Protein AF-A0A5B7HHM3-F1 (afdb_monomer_lite)

Foldseek 3Di:
DDKWKKFAQQDDPVLVVVLVVLLVVQVQDFPDWDDDRGTIITDGPDLVSVLSCLQPVSQVSCVVSRIHIDDDPQSQLLQKKKFAPADVVLVVDDFVLQQVQQCVQPVVLPSGWDTWDDDPPHNIIMTGGSDSVVLVCCLVQNTDGPNDGRGNVRMDRGDDDDWAAQQQQRDIPPDHVVPDPDDPLFHADQQCRDRPDYVVPDPDPHGDHPQPPDPPGPVVVVVVVVVVVVVVVVPQDPVSVVVVVPPDPDPDDDPDPDDPVRLVLLLVLLVVLLVVCVVPPQSSQVSSQVSCVVVVHDRDDDDGRPPSVVVNVVVVVPPPPDPDDDDDDDDDDDDDDDDDDDDDDDDDDDDDDDDDDDDDDDDDDDDDDDDDDCVVVPDDDDDPPPDD

Radius of gyration: 33.51 Å; chains: 1; bounding box: 85×98×90 Å

pLDDT: mean 82.65, std 21.35, range [34.31, 98.62]

Organism: Portunus trituberculatus (NCBI:txid210409)

Secondary structure (DSSP, 8-state):
-EEEEEE-SS--HHHHHHHHHHHHHTT--EEEEEEETTEEEEEESSHHHHHHHTSHHHHHHHHHTT-EEE--HHHHHHTEEEE-S--HHHHTS-HHHHHHHHHHH-TT-TT-EEEEEEETTTTEEEEEES-HHHHHHHHHH-EEETTEEE-GGGEEEPPP----B-TTT--BSS--GGG--S-TT----TTT--SSS-GGG---SS---TT--STT-HHHHHHHHHHHHHHHHHS--HHHHHHTTTT------------HHHHHHHHHHHHHHHHHHHHSTT-HHHHHHHHHHHTTPPP--PPSS--HHHHHHHHHH------PPPPPPP------------------------------PPPPPPPPPP---GGGS------S----

Structure (mmCIF, N/CA/C/O backbone):
data_AF-A0A5B7HHM3-F1
#
_entry.id   AF-A0A5B7HHM3-F1
#
loop_
_atom_site.group_PDB
_atom_site.id
_atom_site.type_symbol
_atom_site.label_atom_id
_atom_site.label_alt_id
_atom_site.label_comp_id
_atom_site.label_asym_id
_atom_site.label_entity_id
_atom_site.label_seq_id
_atom_site.pdbx_PDB_ins_code
_atom_site.Cartn_x
_atom_site.Cartn_y
_atom_site.Cartn_z
_atom_site.occupancy
_atom_site.B_iso_or_equiv
_atom_site.auth_seq_id
_atom_site.auth_comp_id
_atom_site.auth_asym_id
_atom_site.auth_atom_id
_atom_site.pdbx_PDB_model_num
ATOM 1 N N . MET A 1 1 ? -3.430 -9.654 -6.008 1.00 83.81 1 MET A N 1
ATOM 2 C CA . MET A 1 1 ? -2.276 -10.179 -5.250 1.00 83.81 1 MET A CA 1
ATOM 3 C C . MET A 1 1 ? -1.368 -9.027 -4.910 1.00 83.81 1 MET A C 1
ATOM 5 O O . MET A 1 1 ? -1.134 -8.182 -5.773 1.00 83.81 1 MET A O 1
ATOM 9 N N . ALA A 1 2 ? -0.924 -8.980 -3.664 1.00 91.81 2 ALA A N 1
ATOM 10 C CA . ALA A 1 2 ? 0.015 -7.978 -3.209 1.00 91.81 2 ALA A CA 1
ATOM 11 C C . ALA A 1 2 ? 1.412 -8.331 -3.761 1.00 91.81 2 ALA A C 1
ATOM 13 O O . ALA A 1 2 ? 1.741 -9.506 -3.955 1.00 91.81 2 ALA A O 1
ATOM 14 N N . ARG A 1 3 ? 2.195 -7.317 -4.140 1.00 96.25 3 ARG A N 1
ATOM 15 C CA . ARG A 1 3 ? 3.521 -7.506 -4.741 1.00 96.25 3 ARG A CA 1
ATOM 16 C C . ARG A 1 3 ? 4.505 -6.489 -4.202 1.00 96.25 3 ARG A C 1
ATOM 18 O O . ARG A 1 3 ? 4.136 -5.328 -4.065 1.00 96.25 3 ARG A O 1
ATOM 25 N N . VAL A 1 4 ? 5.750 -6.895 -4.001 1.00 97.69 4 VAL A N 1
ATOM 26 C CA . VAL A 1 4 ? 6.852 -6.022 -3.589 1.00 97.69 4 VAL A CA 1
ATOM 27 C C . VAL A 1 4 ? 8.067 -6.261 -4.479 1.00 97.69 4 VAL A C 1
ATOM 29 O O . VAL A 1 4 ? 8.312 -7.379 -4.935 1.00 97.69 4 VAL A O 1
ATOM 32 N N . ARG A 1 5 ? 8.802 -5.189 -4.781 1.00 98.19 5 ARG A N 1
ATOM 33 C CA . ARG A 1 5 ? 10.079 -5.267 -5.494 1.00 98.19 5 ARG A CA 1
ATOM 34 C C . ARG A 1 5 ? 11.199 -5.188 -4.467 1.00 98.19 5 ARG A C 1
ATOM 36 O O . ARG A 1 5 ? 11.207 -4.260 -3.669 1.00 98.19 5 ARG A O 1
ATOM 43 N N . ILE A 1 6 ? 12.136 -6.123 -4.517 1.00 98.50 6 ILE A N 1
ATOM 44 C CA . ILE A 1 6 ? 13.299 -6.177 -3.630 1.00 98.50 6 ILE A CA 1
ATOM 45 C C . ILE A 1 6 ? 14.543 -6.120 -4.501 1.00 98.50 6 ILE A C 1
ATOM 47 O O . ILE A 1 6 ? 14.811 -7.050 -5.261 1.00 98.50 6 ILE A O 1
ATOM 51 N N . LYS A 1 7 ? 15.263 -5.002 -4.461 1.00 98.50 7 LYS A N 1
ATOM 52 C CA . LYS A 1 7 ? 16.500 -4.829 -5.225 1.00 98.50 7 LYS A CA 1
ATOM 53 C C . LYS A 1 7 ? 17.598 -5.721 -4.670 1.00 98.50 7 LYS A C 1
ATOM 55 O O . LYS A 1 7 ? 17.684 -5.928 -3.463 1.00 98.50 7 LYS A O 1
ATOM 60 N N . HIS A 1 8 ? 18.427 -6.222 -5.574 1.00 98.31 8 HIS A N 1
ATOM 61 C CA . HIS A 1 8 ? 19.627 -6.975 -5.247 1.00 98.31 8 HIS A CA 1
ATOM 62 C C . HIS A 1 8 ? 20.598 -6.852 -6.434 1.00 98.31 8 HIS A C 1
ATOM 64 O O . HIS A 1 8 ? 20.148 -6.982 -7.573 1.00 98.31 8 HIS A O 1
ATOM 70 N N . PRO A 1 9 ? 21.904 -6.611 -6.220 1.00 97.44 9 PRO A N 1
ATOM 71 C CA . PRO A 1 9 ? 22.850 -6.334 -7.308 1.00 97.44 9 PRO A CA 1
ATOM 72 C C . PRO A 1 9 ? 23.024 -7.513 -8.277 1.00 97.44 9 PRO A C 1
ATOM 74 O O . PRO A 1 9 ? 23.174 -7.313 -9.480 1.00 97.44 9 PRO A O 1
ATOM 77 N N . HIS A 1 10 ? 22.966 -8.744 -7.762 1.00 97.50 10 HIS A N 1
ATOM 78 C CA . HIS A 1 10 ? 23.152 -9.972 -8.544 1.00 97.50 10 HIS A CA 1
ATOM 79 C C . HIS A 1 10 ? 22.049 -10.995 -8.233 1.00 97.50 10 HIS A C 1
ATOM 81 O O . HIS A 1 10 ? 22.254 -11.923 -7.443 1.00 97.50 10 HIS A O 1
ATOM 87 N N . PRO A 1 11 ? 20.829 -10.797 -8.755 1.00 97.31 11 PRO A N 1
ATOM 88 C CA . PRO A 1 11 ? 19.714 -11.698 -8.496 1.00 97.31 11 PRO A CA 1
ATOM 89 C C . PRO A 1 11 ? 19.942 -13.030 -9.223 1.00 97.31 11 PRO A C 1
ATOM 91 O O . PRO A 1 11 ? 20.006 -13.092 -10.448 1.00 97.31 11 PRO A O 1
ATOM 94 N N . ASN A 1 12 ? 20.078 -14.113 -8.462 1.00 97.62 12 ASN A N 1
ATOM 95 C CA . ASN A 1 12 ? 20.289 -15.468 -8.963 1.00 97.62 12 ASN A CA 1
ATOM 96 C C . ASN A 1 12 ? 19.547 -16.484 -8.069 1.00 97.62 12 ASN A C 1
ATOM 98 O O . ASN A 1 12 ? 18.845 -16.111 -7.127 1.00 97.62 12 ASN A O 1
ATOM 102 N N . ASN A 1 13 ? 19.662 -17.780 -8.369 1.00 97.88 13 ASN A N 1
ATOM 103 C CA . ASN A 1 13 ? 18.978 -18.815 -7.583 1.00 97.88 13 ASN A CA 1
ATOM 104 C C . ASN A 1 13 ? 19.509 -18.928 -6.145 1.00 97.88 13 ASN A C 1
ATOM 106 O O . ASN A 1 13 ? 18.737 -19.245 -5.245 1.00 97.88 13 ASN A O 1
ATOM 110 N N . HIS A 1 14 ? 20.790 -18.633 -5.914 1.00 98.00 14 HIS A N 1
ATOM 111 C CA . HIS A 1 14 ? 21.379 -18.654 -4.577 1.00 98.00 14 HIS A CA 1
ATOM 112 C C . HIS A 1 14 ? 20.847 -17.504 -3.710 1.00 98.00 14 HIS A C 1
ATOM 114 O O . HIS A 1 14 ? 20.338 -17.747 -2.618 1.00 98.00 14 HIS A O 1
ATOM 120 N N . SER A 1 15 ? 20.859 -16.265 -4.214 1.00 98.19 15 SER A N 1
ATOM 121 C CA . SER A 1 15 ? 20.278 -15.117 -3.506 1.00 98.19 15 SER A CA 1
ATOM 122 C C . SER A 1 15 ? 18.762 -15.250 -3.346 1.00 98.19 15 SER A C 1
ATOM 124 O O . SER A 1 15 ? 18.217 -14.866 -2.317 1.00 98.19 15 SER A O 1
ATOM 126 N N . LYS A 1 16 ? 18.060 -15.907 -4.278 1.00 98.38 16 LYS A N 1
ATOM 127 C CA . LYS A 1 16 ? 16.652 -16.281 -4.073 1.00 98.38 16 LYS A CA 1
ATOM 128 C C . LYS A 1 16 ? 16.457 -17.210 -2.866 1.00 98.38 16 LYS A C 1
ATOM 130 O O . LYS A 1 16 ? 15.491 -17.030 -2.131 1.00 98.38 16 LYS A O 1
ATOM 135 N N . LEU A 1 17 ? 17.328 -18.204 -2.668 1.00 98.31 17 LEU A N 1
ATOM 136 C CA . LEU A 1 17 ? 17.257 -19.092 -1.500 1.00 98.31 17 LEU A CA 1
ATOM 137 C C . LEU A 1 17 ? 17.562 -18.338 -0.203 1.00 98.31 17 LEU A C 1
ATOM 139 O O . LEU A 1 17 ? 16.869 -18.552 0.785 1.00 98.31 17 LEU A O 1
ATOM 143 N N . GLN A 1 18 ? 18.537 -17.425 -0.213 1.00 98.38 18 GLN A N 1
ATOM 144 C CA . GLN A 1 18 ? 18.815 -16.548 0.932 1.00 98.38 18 GLN A CA 1
ATOM 145 C C . GLN A 1 18 ? 17.607 -15.668 1.277 1.00 98.38 18 GLN A C 1
ATOM 147 O O . GLN A 1 18 ? 17.221 -15.599 2.439 1.00 98.38 18 GLN A O 1
ATOM 152 N N . LEU A 1 19 ? 16.955 -15.080 0.270 1.00 98.56 19 LEU A N 1
ATOM 153 C CA . LEU A 1 19 ? 15.734 -14.296 0.457 1.00 98.56 19 LEU A CA 1
ATOM 154 C C . LEU A 1 19 ? 14.602 -15.133 1.071 1.00 98.56 19 LEU A C 1
ATOM 156 O O . LEU A 1 19 ? 13.901 -14.667 1.962 1.00 98.56 19 LEU A O 1
ATOM 160 N N . LEU A 1 20 ? 14.425 -16.376 0.611 1.00 98.44 20 LEU A N 1
ATOM 161 C CA . LEU A 1 20 ? 13.424 -17.292 1.166 1.00 98.44 20 LEU A CA 1
ATOM 162 C C . LEU A 1 20 ? 13.731 -17.695 2.612 1.00 98.44 20 LEU A C 1
ATOM 164 O O . LEU A 1 20 ? 12.796 -17.817 3.397 1.00 98.44 20 LEU A O 1
ATOM 168 N N . ARG A 1 21 ? 15.009 -17.873 2.970 1.00 98.25 21 ARG A N 1
ATOM 169 C CA . ARG A 1 21 ? 15.422 -18.129 4.360 1.00 98.25 21 ARG A CA 1
ATOM 170 C C . ARG A 1 21 ? 15.081 -16.942 5.256 1.00 98.25 21 ARG A C 1
ATOM 172 O O . ARG A 1 21 ? 14.374 -17.132 6.238 1.00 98.25 21 ARG A O 1
ATOM 179 N N . ALA A 1 22 ? 15.453 -15.729 4.842 1.00 98.19 22 ALA A N 1
ATOM 180 C CA . ALA A 1 22 ? 15.081 -14.513 5.561 1.00 98.19 22 ALA A CA 1
ATOM 181 C C . ALA A 1 22 ? 13.555 -14.411 5.726 1.00 98.19 22 ALA A C 1
ATOM 183 O O . ALA A 1 22 ? 13.062 -14.166 6.814 1.00 98.19 22 ALA A O 1
ATOM 184 N N . PHE A 1 23 ? 12.770 -14.685 4.681 1.00 98.25 23 PHE A N 1
ATOM 185 C CA . PHE A 1 23 ? 11.309 -14.697 4.804 1.00 98.25 23 PHE A CA 1
ATOM 186 C C . PHE A 1 23 ? 10.771 -15.764 5.759 1.00 98.25 23 PHE A C 1
ATOM 188 O O . PHE A 1 23 ? 9.800 -15.493 6.461 1.00 98.25 23 PHE A O 1
ATOM 195 N N . SER A 1 24 ? 11.377 -16.952 5.807 1.00 98.00 24 SER A N 1
ATOM 196 C CA . SER A 1 24 ? 10.928 -18.013 6.711 1.00 98.00 24 SER A CA 1
ATOM 197 C C . SER A 1 24 ? 11.113 -17.660 8.188 1.00 98.00 24 SER A C 1
ATOM 199 O O . SER A 1 24 ? 10.241 -17.995 8.984 1.00 98.00 24 SER A O 1
ATOM 201 N N . GLU A 1 25 ? 12.170 -16.918 8.535 1.00 97.94 25 GLU A N 1
ATOM 202 C CA . GLU A 1 25 ? 12.429 -16.450 9.908 1.00 97.94 25 GLU A CA 1
ATOM 203 C C . GLU A 1 25 ? 11.310 -15.536 10.429 1.00 97.94 25 GLU A C 1
ATOM 205 O O . GLU A 1 25 ? 10.953 -15.598 11.602 1.00 97.94 25 GLU A O 1
ATOM 210 N N . TYR A 1 26 ? 10.699 -14.747 9.541 1.00 97.75 26 TYR A N 1
ATOM 211 C CA . TYR A 1 26 ? 9.606 -13.822 9.868 1.00 97.75 26 TYR A CA 1
ATOM 212 C C . TYR A 1 26 ? 8.224 -14.337 9.435 1.00 97.75 26 TYR A C 1
ATOM 214 O O . TYR A 1 26 ? 7.268 -13.565 9.384 1.00 97.75 26 TYR A O 1
ATOM 222 N N . LEU A 1 27 ? 8.101 -15.630 9.103 1.00 97.38 27 LEU A N 1
ATOM 223 C CA . LEU A 1 27 ? 6.847 -16.267 8.668 1.00 97.38 27 LEU A CA 1
ATOM 224 C C . LEU A 1 27 ? 6.177 -15.572 7.463 1.00 97.38 27 LEU A C 1
ATOM 226 O O . LEU A 1 27 ? 4.952 -15.535 7.350 1.00 97.38 27 LEU A O 1
ATOM 230 N N . ILE A 1 28 ? 6.975 -15.032 6.540 1.00 97.81 28 ILE A N 1
ATOM 231 C CA . ILE A 1 28 ? 6.496 -14.348 5.334 1.00 97.81 28 ILE A CA 1
ATOM 232 C C . ILE A 1 28 ? 6.333 -15.368 4.204 1.00 97.81 28 ILE A C 1
ATOM 234 O O . ILE A 1 28 ? 7.296 -15.963 3.714 1.00 97.81 28 ILE A O 1
ATOM 238 N N . TYR A 1 29 ? 5.104 -15.539 3.717 1.00 96.88 29 TYR A N 1
ATOM 239 C CA . TYR A 1 29 ? 4.798 -16.552 2.704 1.00 96.88 29 TYR A CA 1
ATOM 240 C C . TYR A 1 29 ? 4.752 -15.967 1.286 1.00 96.88 29 TYR A C 1
ATOM 242 O O . TYR A 1 29 ? 3.730 -15.469 0.800 1.00 96.88 29 TYR A O 1
ATOM 250 N N . ALA A 1 30 ? 5.865 -16.095 0.561 1.00 97.81 30 ALA A N 1
ATOM 251 C CA . ALA A 1 30 ? 5.917 -15.770 -0.861 1.00 97.81 30 ALA A CA 1
ATOM 252 C C . ALA A 1 30 ? 5.155 -16.819 -1.696 1.00 97.81 30 ALA A C 1
ATOM 254 O O . ALA A 1 30 ? 5.523 -17.987 -1.755 1.00 97.81 30 ALA A O 1
ATOM 255 N N . THR A 1 31 ? 4.119 -16.389 -2.418 1.00 97.62 31 THR A N 1
ATOM 256 C CA . THR A 1 31 ? 3.401 -17.233 -3.390 1.00 97.62 31 THR A CA 1
ATOM 257 C C . THR A 1 31 ? 4.240 -17.468 -4.645 1.00 97.62 31 THR A C 1
ATOM 259 O O . THR A 1 31 ? 4.210 -18.543 -5.239 1.00 97.62 31 THR A O 1
ATOM 262 N N . ARG A 1 32 ? 4.982 -16.446 -5.089 1.00 98.06 32 ARG A N 1
ATOM 263 C CA . ARG A 1 32 ? 5.862 -16.535 -6.260 1.00 98.06 32 ARG A CA 1
ATOM 264 C C . ARG A 1 32 ? 6.969 -15.496 -6.172 1.00 98.06 32 ARG A C 1
ATOM 266 O O . ARG A 1 32 ? 6.711 -14.354 -5.811 1.00 98.06 32 ARG A O 1
ATOM 273 N N . ILE A 1 33 ? 8.174 -15.872 -6.592 1.00 98.38 33 ILE A N 1
ATOM 274 C CA . ILE A 1 33 ? 9.305 -14.952 -6.753 1.00 98.38 33 ILE A CA 1
ATOM 275 C C . ILE A 1 33 ? 9.724 -14.957 -8.220 1.00 98.38 33 ILE A C 1
ATOM 277 O O . ILE A 1 33 ? 10.088 -16.004 -8.762 1.00 98.38 33 ILE A O 1
ATOM 281 N N . ILE A 1 34 ? 9.646 -13.792 -8.859 1.00 98.25 34 ILE A N 1
ATOM 282 C CA . ILE A 1 34 ? 10.034 -13.574 -10.255 1.00 98.25 34 ILE A CA 1
ATOM 283 C C . ILE A 1 34 ? 11.387 -12.863 -10.262 1.00 98.25 34 ILE A C 1
ATOM 285 O O . ILE A 1 34 ? 11.530 -11.797 -9.663 1.00 98.25 34 ILE A O 1
ATOM 289 N N . LEU A 1 35 ? 12.372 -13.456 -10.935 1.00 98.25 35 LEU A N 1
ATOM 290 C CA . LEU A 1 35 ? 13.692 -12.859 -11.102 1.00 98.25 35 LEU A CA 1
ATOM 291 C C . LEU A 1 35 ? 13.631 -11.773 -12.180 1.00 98.25 35 LEU A C 1
ATOM 293 O O . LEU A 1 35 ? 13.017 -11.953 -13.231 1.00 98.25 35 LEU A O 1
ATOM 297 N N . THR A 1 36 ? 14.291 -10.654 -11.916 1.00 97.56 36 THR A N 1
ATOM 298 C CA . THR A 1 36 ? 14.554 -9.584 -12.885 1.00 97.56 36 THR A CA 1
ATOM 299 C C . THR A 1 36 ? 16.047 -9.250 -12.840 1.00 97.56 36 THR A C 1
ATOM 301 O O . THR A 1 36 ? 16.692 -9.650 -11.877 1.00 97.56 36 THR A O 1
ATOM 304 N N . PRO A 1 37 ? 16.617 -8.536 -13.826 1.00 97.50 37 PRO A N 1
ATOM 305 C CA . PRO A 1 37 ? 18.065 -8.307 -13.887 1.00 97.50 37 PRO A CA 1
ATOM 306 C C . PRO A 1 37 ? 18.681 -7.638 -12.647 1.00 97.50 37 PRO A C 1
ATOM 308 O O . PRO A 1 37 ? 19.843 -7.880 -12.352 1.00 97.50 37 PRO A O 1
ATOM 311 N N . ASP A 1 38 ? 17.914 -6.820 -11.922 1.00 97.50 38 ASP A N 1
ATOM 312 C CA . ASP A 1 38 ? 18.381 -6.002 -10.791 1.00 97.50 38 ASP A CA 1
ATOM 313 C C . ASP A 1 38 ? 17.543 -6.182 -9.508 1.00 97.50 38 ASP A C 1
ATOM 315 O O . ASP A 1 38 ? 17.693 -5.435 -8.536 1.00 97.50 38 ASP A O 1
ATOM 319 N N . SER A 1 39 ? 16.582 -7.113 -9.506 1.00 98.31 39 SER A N 1
ATOM 320 C CA . SER A 1 39 ? 15.663 -7.281 -8.378 1.00 98.31 39 SER A CA 1
ATOM 321 C C . SER A 1 39 ? 14.889 -8.600 -8.391 1.00 98.31 39 SER A C 1
ATOM 323 O O . SER A 1 39 ? 14.846 -9.333 -9.382 1.00 98.31 39 SER A O 1
ATOM 325 N N . PHE A 1 40 ? 14.193 -8.858 -7.292 1.00 98.50 40 PHE A N 1
ATOM 326 C CA . PHE A 1 40 ? 13.155 -9.866 -7.164 1.00 98.50 40 PHE A CA 1
ATOM 327 C C . PHE A 1 40 ? 11.788 -9.185 -7.092 1.00 98.50 40 PHE A C 1
ATOM 329 O O . PHE A 1 40 ? 11.596 -8.232 -6.337 1.00 98.50 40 PHE A O 1
ATOM 336 N N . ILE A 1 41 ? 10.818 -9.680 -7.859 1.00 98.38 41 ILE A N 1
ATOM 337 C CA . ILE A 1 41 ? 9.408 -9.332 -7.668 1.00 98.38 41 ILE A CA 1
ATOM 338 C C . ILE A 1 41 ? 8.776 -10.461 -6.864 1.00 98.38 41 ILE A C 1
ATOM 340 O O . ILE A 1 41 ? 8.593 -11.571 -7.370 1.00 98.38 41 ILE A O 1
ATOM 344 N N . VAL A 1 42 ? 8.451 -10.169 -5.611 1.00 98.44 42 VAL A N 1
ATOM 345 C CA . VAL A 1 42 ? 7.834 -11.109 -4.678 1.00 98.44 42 VAL A CA 1
ATOM 346 C C . VAL A 1 42 ? 6.330 -10.875 -4.682 1.00 98.44 42 VAL A C 1
ATOM 348 O O . VAL A 1 42 ? 5.867 -9.756 -4.467 1.00 98.44 42 VAL A O 1
ATOM 351 N N . LEU A 1 43 ? 5.566 -11.929 -4.955 1.00 98.12 43 LEU A N 1
ATOM 352 C CA . LEU A 1 43 ? 4.114 -11.957 -4.813 1.00 98.12 43 LEU A CA 1
ATOM 353 C C . LEU A 1 43 ? 3.778 -12.640 -3.492 1.00 98.12 43 LEU A C 1
ATOM 355 O O . LEU A 1 43 ? 4.183 -13.785 -3.286 1.00 98.12 43 LEU A O 1
ATOM 359 N N . THR A 1 44 ? 3.032 -11.965 -2.628 1.00 97.50 44 THR A N 1
ATOM 360 C CA . THR A 1 44 ? 2.606 -12.489 -1.324 1.00 97.50 44 THR A CA 1
ATOM 361 C C . THR A 1 44 ? 1.117 -12.819 -1.335 1.00 97.50 44 THR A C 1
ATOM 363 O O . THR A 1 44 ? 0.379 -12.456 -2.266 1.00 97.50 44 THR A O 1
ATOM 366 N N . ARG A 1 45 ? 0.667 -13.544 -0.308 1.00 94.81 45 ARG A N 1
ATOM 367 C CA . ARG A 1 45 ? -0.741 -13.915 -0.175 1.00 94.81 45 ARG A CA 1
ATOM 368 C C . ARG A 1 45 ? -1.573 -12.721 0.277 1.00 94.81 45 ARG A C 1
ATOM 370 O O . ARG A 1 45 ? -2.684 -12.548 -0.232 1.00 94.81 45 ARG A O 1
ATOM 377 N N . SER A 1 46 ? -1.049 -11.918 1.197 1.00 95.56 46 SER A N 1
ATOM 378 C CA . SER A 1 46 ? -1.777 -10.793 1.775 1.00 95.56 46 SER A CA 1
ATOM 379 C C . SER A 1 46 ? -0.937 -9.516 1.883 1.00 95.56 46 SER A C 1
ATOM 381 O O . SER A 1 46 ? 0.253 -9.498 1.554 1.00 95.56 46 SER A O 1
ATOM 383 N N . ASP A 1 47 ? -1.598 -8.421 2.262 1.00 94.62 47 ASP A N 1
ATOM 384 C CA . ASP A 1 47 ? -0.944 -7.134 2.513 1.00 94.62 47 ASP A CA 1
ATOM 385 C C . ASP A 1 47 ? -0.160 -7.172 3.838 1.00 94.62 47 ASP A C 1
ATOM 387 O O . ASP A 1 47 ? 0.865 -6.507 3.949 1.00 94.62 47 ASP A O 1
ATOM 391 N N . GLU A 1 48 ? -0.596 -7.988 4.805 1.00 95.62 48 GLU A N 1
ATOM 392 C CA . GLU A 1 48 ? 0.096 -8.207 6.080 1.00 95.62 48 GLU A CA 1
ATOM 393 C C . GLU A 1 48 ? 1.484 -8.818 5.864 1.00 95.62 48 GLU A C 1
ATOM 395 O O . GLU A 1 48 ? 2.450 -8.302 6.412 1.00 95.62 48 GLU A O 1
ATOM 400 N N . ASP A 1 49 ? 1.606 -9.819 4.981 1.00 97.12 49 ASP A N 1
ATOM 401 C CA . ASP A 1 49 ? 2.909 -10.384 4.594 1.00 97.12 49 ASP A CA 1
ATOM 402 C C . ASP A 1 49 ? 3.853 -9.297 4.046 1.00 97.12 49 ASP A C 1
ATOM 404 O O . ASP A 1 49 ? 5.060 -9.334 4.271 1.00 97.12 49 ASP A O 1
ATOM 408 N N . ILE A 1 50 ? 3.316 -8.323 3.294 1.00 97.00 50 ILE A N 1
ATOM 409 C CA . ILE A 1 50 ? 4.119 -7.199 2.798 1.00 97.00 50 ILE A CA 1
ATOM 410 C C . ILE A 1 50 ? 4.479 -6.262 3.938 1.00 97.00 50 ILE A C 1
ATOM 412 O O . ILE A 1 50 ? 5.603 -5.776 3.973 1.00 97.00 50 ILE A O 1
ATOM 416 N N . ASP A 1 51 ? 3.551 -5.984 4.851 1.00 97.31 51 ASP A N 1
ATOM 417 C CA . ASP A 1 51 ? 3.838 -5.148 6.008 1.00 97.31 51 ASP A CA 1
ATOM 418 C C . ASP A 1 51 ? 4.981 -5.718 6.852 1.00 97.31 51 ASP A C 1
ATOM 420 O O . ASP A 1 51 ? 5.902 -4.959 7.151 1.00 97.31 51 ASP A O 1
ATOM 424 N N . SER A 1 52 ? 5.004 -7.033 7.082 1.00 97.50 52 SER A N 1
ATOM 425 C CA . SER A 1 52 ? 6.094 -7.734 7.771 1.00 97.50 52 SER A CA 1
ATOM 426 C C . SER A 1 52 ? 7.458 -7.572 7.092 1.00 97.50 52 SER A C 1
ATOM 428 O O . SER A 1 52 ? 8.457 -7.405 7.780 1.00 97.50 52 SER A O 1
ATOM 430 N N . ILE A 1 53 ? 7.529 -7.500 5.754 1.00 98.00 53 ILE A N 1
ATOM 431 C CA . ILE A 1 53 ? 8.795 -7.228 5.031 1.00 98.00 53 ILE A CA 1
ATOM 432 C C . ILE A 1 53 ? 9.383 -5.855 5.400 1.00 98.00 53 ILE A C 1
ATOM 434 O O . ILE A 1 53 ? 10.595 -5.659 5.350 1.00 98.00 53 ILE A O 1
ATOM 438 N N . PHE A 1 54 ? 8.529 -4.887 5.743 1.00 97.44 54 PHE A N 1
ATOM 439 C CA . PHE A 1 54 ? 8.940 -3.531 6.117 1.00 97.44 54 PHE A CA 1
ATOM 440 C C . PHE A 1 54 ? 8.965 -3.306 7.634 1.00 97.44 54 PHE A C 1
ATOM 442 O O . PHE A 1 54 ? 9.176 -2.170 8.065 1.00 97.44 54 PHE A O 1
ATOM 449 N N . GLU A 1 55 ? 8.748 -4.343 8.444 1.00 96.38 55 GLU A N 1
ATOM 450 C CA . GLU A 1 55 ? 9.012 -4.265 9.878 1.00 96.38 55 GLU A CA 1
ATOM 451 C C . GLU A 1 55 ? 10.513 -4.110 10.118 1.00 96.38 55 GLU A C 1
ATOM 453 O O . GLU A 1 55 ? 11.335 -4.590 9.338 1.00 96.38 55 GLU A O 1
ATOM 458 N N . LYS A 1 56 ? 10.871 -3.391 11.187 1.00 96.00 56 LYS A N 1
ATOM 459 C CA . LYS A 1 56 ? 12.251 -2.960 11.442 1.00 96.00 56 LYS A CA 1
ATOM 460 C C . LYS A 1 56 ? 13.234 -4.135 11.408 1.00 96.00 56 LYS A C 1
ATOM 462 O O . LYS A 1 56 ? 14.218 -4.066 10.683 1.00 96.00 56 LYS A O 1
ATOM 467 N N . GLU A 1 57 ? 12.922 -5.206 12.129 1.00 97.12 57 GLU A N 1
ATOM 468 C CA . GLU A 1 57 ? 13.783 -6.385 12.259 1.00 97.12 57 GLU A CA 1
ATOM 469 C C . GLU A 1 57 ? 13.967 -7.109 10.918 1.00 97.12 57 GLU A C 1
ATOM 471 O O . GLU A 1 57 ? 15.094 -7.341 10.492 1.00 97.12 57 GLU A O 1
ATOM 476 N N . CYS A 1 58 ? 12.872 -7.393 10.202 1.00 97.56 58 CYS A N 1
ATOM 477 C CA . CYS A 1 58 ? 12.943 -8.043 8.893 1.00 97.56 58 CYS A CA 1
ATOM 478 C C . CYS A 1 58 ? 13.705 -7.187 7.876 1.00 97.56 58 CYS A C 1
ATOM 480 O O . CYS A 1 58 ? 14.560 -7.688 7.146 1.00 97.56 58 CYS A O 1
ATOM 482 N N . ASN A 1 59 ? 13.436 -5.881 7.849 1.00 97.56 59 ASN A N 1
ATOM 483 C CA . ASN A 1 59 ? 14.086 -4.963 6.925 1.00 97.56 59 ASN A CA 1
ATOM 484 C C . ASN A 1 59 ? 15.596 -4.845 7.208 1.00 97.56 59 ASN A C 1
ATOM 486 O O . ASN A 1 59 ? 16.395 -4.848 6.275 1.00 97.56 59 ASN A O 1
ATOM 490 N N . GLU A 1 60 ? 16.004 -4.805 8.479 1.00 98.12 60 GLU A N 1
ATOM 491 C CA . GLU A 1 60 ? 17.416 -4.834 8.881 1.00 98.12 60 GLU A CA 1
ATOM 492 C C . GLU A 1 60 ? 18.102 -6.136 8.437 1.00 98.12 60 GLU A C 1
ATOM 494 O O . GLU A 1 60 ? 19.148 -6.077 7.787 1.00 98.12 60 GLU A O 1
ATOM 499 N N . THR A 1 61 ? 17.483 -7.296 8.677 1.00 98.25 61 THR A N 1
ATOM 500 C CA . THR A 1 61 ? 17.995 -8.605 8.229 1.00 98.25 61 THR A CA 1
ATOM 501 C C . THR A 1 61 ? 18.143 -8.674 6.707 1.00 98.25 61 THR A C 1
ATOM 503 O O . THR A 1 61 ? 19.167 -9.128 6.189 1.00 98.25 61 THR A O 1
ATOM 506 N N . LEU A 1 62 ? 17.160 -8.159 5.964 1.00 98.31 62 LEU A N 1
ATOM 507 C CA . LEU A 1 62 ? 17.221 -8.079 4.505 1.00 98.31 62 LEU A CA 1
ATOM 508 C C . LEU A 1 62 ? 18.360 -7.166 4.036 1.00 98.31 62 LEU A C 1
ATOM 510 O O . LEU A 1 62 ? 19.121 -7.556 3.148 1.00 98.31 62 LEU A O 1
ATOM 514 N N . HIS A 1 63 ? 18.528 -5.997 4.656 1.00 98.31 63 HIS A N 1
ATOM 515 C CA . HIS A 1 63 ? 19.606 -5.066 4.330 1.00 98.31 63 HIS A CA 1
ATOM 516 C C . HIS A 1 63 ? 20.996 -5.655 4.591 1.00 98.31 63 HIS A C 1
ATOM 518 O O . HIS A 1 63 ? 21.877 -5.508 3.741 1.00 98.31 63 HIS A O 1
ATOM 524 N N . VAL A 1 64 ? 21.191 -6.363 5.710 1.00 98.25 64 VAL A N 1
ATOM 525 C CA . VAL A 1 64 ? 22.448 -7.071 6.023 1.00 98.25 64 VAL A CA 1
ATOM 526 C C . VAL A 1 64 ? 22.768 -8.120 4.957 1.00 98.25 64 VAL A C 1
ATOM 528 O O . VAL A 1 64 ? 23.918 -8.257 4.544 1.00 98.25 64 VAL A O 1
ATOM 531 N N . ALA A 1 65 ? 21.748 -8.809 4.445 1.00 97.88 65 ALA A N 1
ATOM 532 C CA . ALA A 1 65 ? 21.888 -9.776 3.362 1.00 97.88 65 ALA A CA 1
ATOM 533 C C . ALA A 1 65 ? 21.964 -9.140 1.951 1.00 97.88 65 ALA A C 1
ATOM 535 O O . ALA A 1 65 ? 21.974 -9.861 0.953 1.00 97.88 65 ALA A O 1
ATOM 536 N N . GLY A 1 66 ? 22.039 -7.807 1.840 1.00 98.06 66 GLY A N 1
ATOM 537 C CA . GLY A 1 66 ? 22.190 -7.093 0.567 1.00 98.06 66 GLY A CA 1
ATOM 538 C C . GLY A 1 66 ? 20.895 -6.916 -0.233 1.00 98.06 66 GLY A C 1
ATOM 539 O O . GLY A 1 66 ? 20.941 -6.585 -1.422 1.00 98.06 66 GLY A O 1
ATOM 540 N N . PHE A 1 67 ? 19.738 -7.131 0.393 1.00 98.56 67 PHE A N 1
ATOM 541 C CA . PHE A 1 67 ? 18.423 -6.894 -0.194 1.00 98.56 67 PHE A CA 1
ATOM 542 C C . PHE A 1 67 ? 17.893 -5.512 0.201 1.00 98.56 67 PHE A C 1
ATOM 544 O O . PHE A 1 67 ? 17.957 -5.114 1.358 1.00 98.56 67 PHE A O 1
ATOM 551 N N . GLU A 1 68 ? 17.318 -4.782 -0.755 1.00 98.44 68 GLU A N 1
ATOM 552 C CA . GLU A 1 68 ? 16.695 -3.473 -0.510 1.00 98.44 68 GLU A CA 1
ATOM 553 C C . GLU A 1 68 ? 15.209 -3.521 -0.918 1.00 98.44 68 GLU A C 1
ATOM 555 O O . GLU A 1 68 ? 14.878 -3.413 -2.112 1.00 98.44 68 GLU A O 1
ATOM 560 N N . PRO A 1 69 ? 14.284 -3.716 0.042 1.00 98.31 69 PRO A N 1
ATOM 561 C CA . PRO A 1 69 ? 12.850 -3.700 -0.222 1.00 98.31 69 PRO A CA 1
ATOM 562 C C . PRO A 1 69 ? 12.352 -2.314 -0.653 1.00 98.31 69 PRO A C 1
ATOM 564 O O . PRO A 1 69 ? 12.623 -1.300 -0.015 1.00 98.31 69 PRO A O 1
ATOM 567 N N . ILE A 1 70 ? 11.552 -2.254 -1.720 1.00 97.94 70 ILE A N 1
ATOM 568 C CA . ILE A 1 70 ? 10.933 -1.016 -2.211 1.00 97.94 70 ILE A CA 1
ATOM 569 C C . ILE A 1 70 ? 9.442 -1.055 -1.933 1.00 97.94 70 ILE A C 1
ATOM 571 O O . ILE A 1 70 ? 8.716 -1.862 -2.519 1.00 97.94 70 ILE A O 1
ATOM 575 N N . LEU A 1 71 ? 8.968 -0.120 -1.109 1.00 97.00 71 LEU A N 1
ATOM 576 C CA . LEU A 1 71 ? 7.550 -0.016 -0.798 1.00 97.00 71 LEU A CA 1
ATOM 577 C C . LEU A 1 71 ? 6.722 0.332 -2.050 1.00 97.00 71 LEU A C 1
ATOM 579 O O . LEU A 1 71 ? 6.905 1.413 -2.626 1.00 97.00 71 LEU A O 1
ATOM 583 N N . PRO A 1 72 ? 5.773 -0.533 -2.453 1.00 96.50 72 PRO A N 1
ATOM 584 C CA . PRO A 1 72 ? 4.895 -0.262 -3.582 1.00 96.50 72 PRO A CA 1
ATOM 585 C C . PRO A 1 72 ? 4.032 0.986 -3.341 1.00 96.50 72 PRO A C 1
ATOM 587 O O . PRO A 1 72 ? 3.519 1.168 -2.232 1.00 96.50 72 PRO A O 1
ATOM 590 N N . PRO A 1 73 ? 3.794 1.828 -4.363 1.00 95.81 73 PRO A N 1
ATOM 591 C CA . PRO A 1 73 ? 2.892 2.975 -4.250 1.00 95.81 73 PRO A CA 1
ATOM 592 C C . PRO A 1 73 ? 1.481 2.604 -3.776 1.00 95.81 73 PRO A C 1
ATOM 594 O O . PRO A 1 73 ? 0.874 3.352 -3.012 1.00 95.81 73 PRO A O 1
ATOM 597 N N . GLU A 1 74 ? 0.979 1.442 -4.199 1.00 95.31 74 GLU A N 1
ATOM 598 C CA . GLU A 1 74 ? -0.302 0.877 -3.775 1.00 95.31 74 GLU A CA 1
ATOM 599 C C . GLU A 1 74 ? -0.343 0.679 -2.254 1.00 95.31 74 GLU A C 1
ATOM 601 O O . GLU A 1 74 ? -1.286 1.110 -1.594 1.00 95.31 74 GLU A O 1
ATOM 606 N N . MET A 1 75 ? 0.703 0.064 -1.695 1.00 96.12 75 MET A N 1
ATOM 607 C CA . MET A 1 75 ? 0.823 -0.194 -0.258 1.00 96.12 75 MET A CA 1
ATOM 608 C C . MET A 1 75 ? 1.020 1.095 0.529 1.00 96.12 75 MET A C 1
ATOM 610 O O . MET A 1 75 ? 0.387 1.288 1.562 1.00 96.12 75 MET A O 1
ATOM 614 N N . ARG A 1 76 ? 1.829 2.025 0.008 1.00 97.12 76 ARG A N 1
ATOM 615 C CA . ARG A 1 76 ? 1.993 3.348 0.619 1.00 97.12 76 ARG A CA 1
ATOM 616 C C . ARG A 1 76 ? 0.651 4.060 0.778 1.00 97.12 76 ARG A C 1
ATOM 618 O O . ARG A 1 76 ? 0.382 4.605 1.841 1.00 97.12 76 ARG A O 1
ATOM 625 N N . ALA A 1 77 ? -0.194 4.036 -0.251 1.00 97.44 77 ALA A N 1
ATOM 626 C CA . ALA A 1 77 ? -1.525 4.629 -0.179 1.00 97.44 77 ALA A CA 1
ATOM 627 C C . ALA A 1 77 ? -2.425 3.907 0.840 1.00 97.44 77 ALA A C 1
ATOM 629 O O . ALA A 1 77 ? -3.060 4.570 1.652 1.00 97.44 77 ALA A O 1
ATOM 630 N N . LYS A 1 78 ? -2.407 2.566 0.881 1.00 97.31 78 LYS A N 1
ATOM 631 C CA . LYS A 1 78 ? -3.162 1.775 1.874 1.00 97.31 78 LYS A CA 1
ATOM 632 C C . LYS A 1 78 ? -2.757 2.056 3.325 1.00 97.31 78 LYS A C 1
ATOM 634 O O . LYS A 1 78 ? -3.609 2.052 4.204 1.00 97.31 78 LYS A O 1
ATOM 639 N N . ARG A 1 79 ? -1.475 2.328 3.572 1.00 98.06 79 ARG A N 1
ATOM 640 C CA . ARG A 1 79 ? -0.935 2.749 4.876 1.00 98.06 79 ARG A CA 1
ATOM 641 C C . ARG A 1 79 ? -1.213 4.215 5.215 1.00 98.06 79 ARG A C 1
ATOM 643 O O . ARG A 1 79 ? -0.916 4.666 6.318 1.00 98.06 79 ARG A O 1
ATOM 650 N N . THR A 1 80 ? -1.732 4.985 4.268 1.00 98.56 80 THR A N 1
ATOM 651 C CA . THR A 1 80 ? -1.940 6.419 4.429 1.00 98.56 80 THR A CA 1
ATOM 652 C C . THR A 1 80 ? -3.405 6.727 4.678 1.00 98.56 80 THR A C 1
ATOM 654 O O . THR A 1 80 ? -4.274 6.277 3.935 1.00 98.56 80 THR A O 1
ATOM 657 N N . VAL A 1 81 ? -3.686 7.574 5.664 1.00 98.56 81 VAL A N 1
ATOM 658 C CA . VAL A 1 81 ? -5.021 8.137 5.878 1.00 98.56 81 VAL A CA 1
ATOM 659 C C . VAL A 1 81 ? -5.009 9.652 5.726 1.00 98.56 81 VAL A C 1
ATOM 661 O O . VAL A 1 81 ? -4.026 10.338 6.014 1.00 98.56 81 VAL A O 1
ATOM 664 N N . LEU A 1 82 ? -6.136 10.176 5.268 1.00 98.62 82 LEU A N 1
ATOM 665 C CA . LEU A 1 82 ? -6.470 11.588 5.246 1.00 98.62 82 LEU A CA 1
ATOM 666 C C . LEU A 1 82 ? -7.515 11.835 6.328 1.00 98.62 82 LEU A C 1
ATOM 668 O O . LEU A 1 82 ? -8.600 11.252 6.292 1.00 98.62 82 LEU A O 1
ATOM 672 N N . VAL A 1 83 ? -7.182 12.702 7.275 1.00 98.56 83 VAL A N 1
ATOM 673 C CA . VAL A 1 83 ? -8.091 13.178 8.312 1.00 98.56 83 VAL A CA 1
ATOM 674 C C . VAL A 1 83 ? -8.641 14.525 7.871 1.00 98.56 83 VAL A C 1
ATOM 676 O O . VAL A 1 83 ? -7.887 15.474 7.682 1.00 98.56 83 VAL A O 1
ATOM 679 N N . PHE A 1 84 ? -9.950 14.605 7.682 1.00 98.44 84 PHE A N 1
ATOM 680 C CA . PHE A 1 84 ? -10.667 15.808 7.280 1.00 98.44 84 PHE A CA 1
ATOM 681 C C . PHE A 1 84 ? -11.197 16.557 8.498 1.00 98.44 84 PHE A C 1
ATOM 683 O O . PHE A 1 84 ? -11.455 15.958 9.541 1.00 98.44 84 PHE A O 1
ATOM 690 N N . ASN A 1 85 ? -11.422 17.861 8.330 1.00 97.94 85 ASN A N 1
ATOM 691 C CA . ASN A 1 85 ? -11.986 18.733 9.360 1.00 97.94 85 ASN A CA 1
ATOM 692 C C . ASN A 1 85 ? -11.222 18.634 10.691 1.00 97.94 85 ASN A C 1
ATOM 694 O O . ASN A 1 85 ? -11.829 18.600 11.758 1.00 97.94 85 ASN A O 1
ATOM 698 N N . THR A 1 86 ? -9.893 18.537 10.621 1.00 98.25 86 THR A N 1
ATOM 699 C CA . THR A 1 86 ? -9.044 18.513 11.813 1.00 98.25 86 THR A CA 1
ATOM 700 C C . THR A 1 86 ? -9.169 19.841 12.557 1.00 98.25 86 THR A C 1
ATOM 702 O O . THR A 1 86 ? -9.152 20.902 11.931 1.00 98.25 86 THR A O 1
ATOM 705 N N . ASP A 1 87 ? -9.313 19.771 13.880 1.00 98.38 87 ASP A N 1
ATOM 706 C CA . ASP A 1 87 ? -9.433 20.951 14.732 1.00 98.38 87 ASP A CA 1
ATOM 707 C C . ASP A 1 87 ? -8.167 21.822 14.669 1.00 98.38 87 ASP A C 1
ATOM 709 O O . ASP A 1 87 ? -7.045 21.303 14.607 1.00 98.38 87 ASP A O 1
ATOM 713 N N . ASP A 1 88 ? -8.341 23.145 14.694 1.00 98.12 88 ASP A N 1
ATOM 714 C CA . ASP A 1 88 ? -7.233 24.101 14.598 1.00 98.12 88 ASP A CA 1
ATOM 715 C C . ASP A 1 88 ? -6.279 23.978 15.800 1.00 98.12 88 ASP A C 1
ATOM 717 O O . ASP A 1 88 ? -5.074 24.191 15.651 1.00 98.12 88 ASP A O 1
ATOM 721 N N . TYR A 1 89 ? -6.783 23.547 16.963 1.00 98.31 89 TYR A N 1
ATOM 722 C CA . TYR A 1 89 ? -5.967 23.232 18.132 1.00 98.31 89 TYR A CA 1
ATOM 723 C C . TYR A 1 89 ? -5.017 22.057 17.882 1.00 98.31 89 TYR A C 1
ATOM 725 O O . TYR A 1 89 ? -3.876 22.087 18.323 1.00 98.31 89 TYR A O 1
ATOM 733 N N . ILE A 1 90 ? -5.427 21.029 17.136 1.00 98.31 90 ILE A N 1
ATOM 734 C CA . ILE A 1 90 ? -4.519 19.928 16.774 1.00 98.31 90 ILE A CA 1
ATOM 735 C C . ILE A 1 90 ? -3.490 20.426 15.749 1.00 98.31 90 ILE A C 1
ATOM 737 O O . ILE A 1 90 ? -2.308 20.113 15.857 1.00 98.31 90 ILE A O 1
ATOM 741 N N . LEU A 1 91 ? -3.920 21.229 14.769 1.00 98.25 91 LEU A N 1
ATOM 742 C CA . LEU A 1 91 ? -3.062 21.726 13.683 1.00 98.25 91 LEU A CA 1
ATOM 743 C C . LEU A 1 91 ? -2.013 22.759 14.132 1.00 98.25 91 LEU A C 1
ATOM 745 O O . LEU A 1 91 ? -0.997 22.928 13.442 1.00 98.25 91 LEU A O 1
ATOM 749 N N . SER A 1 92 ? -2.241 23.432 15.264 1.00 98.00 92 SER A N 1
ATOM 750 C CA . SER A 1 92 ? -1.306 24.401 15.849 1.00 98.00 92 SER A CA 1
ATOM 751 C C . SER A 1 92 ? -0.032 23.754 16.407 1.00 98.00 92 SER A C 1
ATOM 753 O O . SER A 1 92 ? 0.993 24.427 16.497 1.00 98.00 92 SER A O 1
ATOM 755 N N . HIS A 1 93 ? -0.062 22.452 16.701 1.00 98.62 93 HIS A N 1
ATOM 756 C CA . HIS A 1 93 ? 1.082 21.692 17.205 1.00 98.62 93 HIS A CA 1
ATOM 757 C C . HIS A 1 93 ? 2.031 21.250 16.081 1.00 98.62 93 HIS A C 1
ATOM 759 O O . HIS A 1 93 ? 1.680 21.237 14.890 1.00 98.62 93 HIS A O 1
ATOM 765 N N . SER A 1 94 ? 3.264 20.890 16.441 1.00 98.38 94 SER A N 1
ATOM 766 C CA . SER A 1 94 ? 4.234 20.358 15.474 1.00 98.38 94 SER A CA 1
ATOM 767 C C . SER A 1 94 ? 3.842 18.955 14.989 1.00 98.38 94 SER A C 1
ATOM 769 O O . SER A 1 94 ? 3.115 18.225 15.661 1.00 98.38 94 SER A O 1
ATOM 771 N N . GLU A 1 95 ? 4.306 18.560 13.800 1.00 98.56 95 GLU A N 1
ATOM 772 C CA . GLU A 1 95 ? 3.998 17.234 13.235 1.00 98.56 95 GLU A CA 1
ATOM 773 C C . GLU A 1 95 ? 4.511 16.100 14.142 1.00 98.56 95 GLU A C 1
ATOM 775 O O . GLU A 1 95 ? 3.816 15.097 14.320 1.00 98.56 95 GLU A O 1
ATOM 780 N N . ASP A 1 96 ? 5.659 16.306 14.796 1.00 98.44 96 ASP A N 1
ATOM 781 C CA . ASP A 1 96 ? 6.233 15.374 15.768 1.00 98.44 96 ASP A CA 1
ATOM 782 C C . ASP A 1 96 ? 5.404 15.282 17.056 1.00 98.44 96 ASP A C 1
ATOM 784 O O . ASP A 1 96 ? 5.134 14.181 17.535 1.00 98.44 96 ASP A O 1
ATOM 788 N N . GLU A 1 97 ? 4.925 16.405 17.600 1.00 98.50 97 GLU A N 1
ATOM 789 C CA . GLU A 1 97 ? 4.034 16.400 18.770 1.00 98.50 97 GLU A CA 1
ATOM 790 C C . GLU A 1 97 ? 2.721 15.675 18.475 1.00 98.50 97 GLU A C 1
ATOM 792 O O . GLU A 1 97 ? 2.282 14.837 19.269 1.00 98.50 97 GLU A O 1
ATOM 797 N N . ILE A 1 98 ? 2.109 15.957 17.319 1.00 98.62 98 ILE A N 1
ATOM 798 C CA . ILE A 1 98 ? 0.888 15.277 16.873 1.00 98.62 98 ILE A CA 1
ATOM 799 C C . ILE A 1 98 ? 1.157 13.771 16.761 1.00 98.62 98 ILE A C 1
ATOM 801 O O . ILE A 1 98 ? 0.374 12.968 17.273 1.00 98.62 98 ILE A O 1
ATOM 805 N N . LYS A 1 99 ? 2.286 13.378 16.158 1.00 98.56 99 LYS A N 1
ATOM 806 C CA . LYS A 1 99 ? 2.703 11.977 16.012 1.00 98.56 99 LYS A CA 1
ATOM 807 C C . LYS A 1 99 ? 2.821 11.281 17.365 1.00 98.56 99 LYS A C 1
ATOM 809 O O . LYS A 1 99 ? 2.197 10.238 17.560 1.00 98.56 99 LYS A O 1
ATOM 814 N N . GLN A 1 100 ? 3.548 11.871 18.313 1.00 98.38 100 GLN A N 1
ATOM 815 C CA . GLN A 1 100 ? 3.731 11.297 19.649 1.00 98.38 100 GLN A CA 1
ATOM 816 C C . GLN A 1 100 ? 2.408 11.186 20.411 1.00 98.38 100 GLN A C 1
ATOM 818 O O . GLN A 1 100 ? 2.125 10.155 21.024 1.00 98.38 100 GLN A O 1
ATOM 823 N N . LYS A 1 101 ? 1.549 12.212 20.343 1.00 98.31 101 LYS A N 1
ATOM 824 C CA . LYS A 1 101 ? 0.241 12.181 21.012 1.00 98.31 101 LYS A CA 1
ATOM 825 C C . LYS A 1 101 ? -0.695 11.132 20.422 1.00 98.31 101 LYS A C 1
ATOM 827 O O . LYS A 1 101 ? -1.363 10.449 21.198 1.00 98.31 101 LYS A O 1
ATOM 832 N N . ILE A 1 102 ? -0.729 10.971 19.098 1.00 98.44 102 ILE A N 1
ATOM 833 C CA . ILE A 1 102 ? -1.533 9.927 18.452 1.00 98.44 102 ILE A CA 1
ATOM 834 C C . ILE A 1 102 ? -1.021 8.540 18.856 1.00 98.44 102 ILE A C 1
ATOM 836 O O . ILE A 1 102 ? -1.826 7.716 19.282 1.00 98.44 102 ILE A O 1
ATOM 840 N N . ILE A 1 103 ? 0.290 8.281 18.795 1.00 98.25 103 ILE A N 1
ATOM 841 C CA . ILE A 1 103 ? 0.859 6.981 19.194 1.00 98.25 103 ILE A CA 1
ATOM 842 C C . ILE A 1 103 ? 0.529 6.672 20.662 1.00 98.25 103 ILE A C 1
ATOM 844 O O . ILE A 1 103 ? 0.035 5.593 20.972 1.00 98.25 103 ILE A O 1
ATOM 848 N N . HIS A 1 104 ? 0.715 7.643 21.559 1.00 98.12 104 HIS A N 1
ATOM 849 C CA . HIS A 1 104 ? 0.469 7.464 22.989 1.00 98.12 104 HIS A CA 1
ATOM 850 C C . HIS A 1 104 ? -1.008 7.194 23.328 1.00 98.12 104 HIS A C 1
ATOM 852 O O . HIS A 1 104 ? -1.304 6.383 24.202 1.00 98.12 104 HIS A O 1
ATOM 858 N N . LYS A 1 105 ? -1.955 7.871 22.663 1.00 98.12 105 LYS A N 1
ATOM 859 C CA . LYS A 1 105 ? -3.394 7.736 22.962 1.00 98.12 105 LYS A CA 1
ATOM 860 C C . LYS A 1 105 ? -4.070 6.553 22.266 1.00 98.12 105 LYS A C 1
ATOM 862 O O . LYS A 1 105 ? -5.163 6.172 22.673 1.00 98.12 105 LYS A O 1
ATOM 867 N N . ASN A 1 106 ? -3.451 5.971 21.242 1.00 97.94 106 ASN A N 1
ATOM 868 C CA . ASN A 1 106 ? -4.036 4.899 20.440 1.00 97.94 106 ASN A CA 1
ATOM 869 C C . ASN A 1 106 ? -3.132 3.658 20.507 1.00 97.94 106 ASN A C 1
ATOM 871 O O . ASN A 1 106 ? -2.348 3.392 19.599 1.00 97.94 106 ASN A O 1
ATOM 875 N N . THR A 1 107 ? -3.271 2.870 21.579 1.00 97.56 107 THR A N 1
ATOM 876 C CA . THR A 1 107 ? -2.417 1.702 21.907 1.00 97.56 107 THR A CA 1
ATOM 877 C C . THR A 1 107 ? -2.361 0.613 20.829 1.00 97.56 107 THR A C 1
ATOM 879 O O . THR A 1 107 ? -1.471 -0.235 20.832 1.00 97.56 107 THR A O 1
ATOM 882 N N . TRP A 1 108 ? -3.299 0.624 19.883 1.00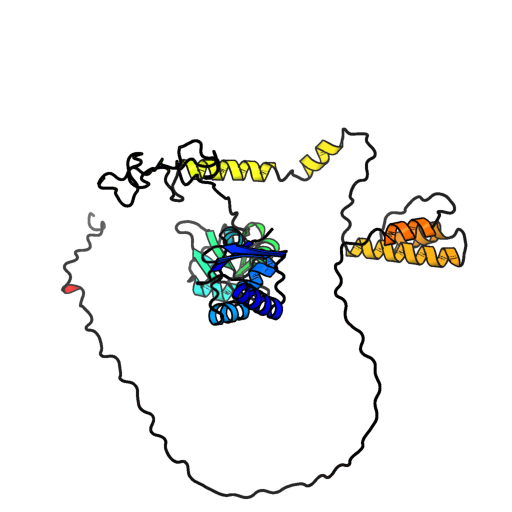 97.19 108 TRP A N 1
ATOM 883 C CA . TRP A 1 108 ? -3.337 -0.296 18.751 1.00 97.19 108 TRP A CA 1
ATOM 884 C C . TRP A 1 108 ? -2.375 0.089 17.608 1.00 97.19 108 TRP A C 1
ATOM 886 O O . TRP A 1 108 ? -2.145 -0.729 16.719 1.00 97.19 108 TRP A O 1
ATOM 896 N N . ILE A 1 109 ? -1.758 1.279 17.632 1.00 97.06 109 ILE A N 1
ATOM 897 C CA . ILE A 1 109 ? -0.726 1.714 16.670 1.00 97.06 109 ILE A CA 1
ATOM 898 C C . ILE A 1 109 ? 0.652 1.190 17.114 1.00 97.06 109 ILE A C 1
ATOM 900 O O . ILE A 1 109 ? 1.571 1.952 17.407 1.00 97.06 109 ILE A O 1
ATOM 904 N N . LYS A 1 110 ? 0.806 -0.136 17.180 1.00 94.19 110 LYS A N 1
ATOM 905 C CA . LYS A 1 110 ? 2.025 -0.779 17.709 1.00 94.19 110 LYS A CA 1
ATOM 906 C C . LYS A 1 110 ? 3.275 -0.486 16.875 1.00 94.19 110 LYS A C 1
ATOM 908 O O . LYS A 1 110 ? 4.326 -0.185 17.420 1.00 94.19 110 LYS A O 1
ATOM 913 N N . GLN A 1 111 ? 3.140 -0.533 15.550 1.00 92.75 111 GLN A N 1
ATOM 914 C CA . GLN A 1 111 ? 4.253 -0.326 14.614 1.00 92.75 111 GLN A CA 1
ATOM 915 C C . GLN A 1 111 ? 4.617 1.160 14.438 1.00 92.75 111 GLN A C 1
ATOM 917 O O . GLN A 1 111 ? 5.592 1.479 13.765 1.00 92.75 111 GLN A O 1
ATOM 922 N N . GLY A 1 112 ? 3.848 2.081 15.030 1.00 96.62 112 GLY A N 1
ATOM 923 C CA . GLY A 1 112 ? 4.084 3.519 14.945 1.00 96.62 112 GLY A CA 1
ATOM 924 C C . GLY A 1 112 ? 3.574 4.190 13.663 1.00 96.62 112 GLY A C 1
ATOM 925 O O . GLY A 1 112 ? 2.840 3.623 12.847 1.00 96.62 112 GLY A O 1
ATOM 926 N N . ILE A 1 113 ? 3.956 5.457 13.527 1.00 98.12 113 ILE A N 1
ATOM 927 C CA . ILE A 1 113 ? 3.646 6.340 12.399 1.00 98.12 113 ILE A CA 1
ATOM 928 C C . ILE A 1 113 ? 4.977 6.719 11.756 1.00 98.12 113 ILE A C 1
ATOM 930 O O . ILE A 1 113 ? 5.905 7.091 12.472 1.00 98.12 113 ILE A O 1
ATOM 934 N N . ASP A 1 114 ? 5.077 6.662 10.435 1.00 97.31 114 ASP A N 1
ATOM 935 C CA . ASP A 1 114 ? 6.274 7.107 9.723 1.00 97.31 114 ASP A CA 1
ATOM 936 C C . ASP A 1 114 ? 6.332 8.638 9.731 1.00 97.31 114 ASP A C 1
ATOM 938 O O . ASP A 1 114 ? 7.169 9.237 10.411 1.00 97.31 114 ASP A O 1
ATOM 942 N N . CYS A 1 115 ? 5.351 9.284 9.096 1.00 97.69 115 CYS A N 1
ATOM 943 C CA . CYS A 1 115 ? 5.269 10.737 9.022 1.00 97.69 115 CYS A CA 1
ATOM 944 C C . CYS A 1 115 ? 3.833 11.271 9.100 1.00 97.69 115 CYS A C 1
ATOM 946 O O . CYS A 1 115 ? 2.847 10.583 8.817 1.00 97.69 115 CYS A O 1
ATOM 948 N N . ILE A 1 116 ? 3.740 12.537 9.497 1.00 98.50 116 ILE A N 1
ATOM 949 C CA . ILE A 1 116 ? 2.519 13.336 9.487 1.00 98.50 116 ILE A CA 1
ATOM 950 C C . ILE A 1 116 ? 2.795 14.560 8.627 1.00 98.50 116 ILE A C 1
ATOM 952 O O . ILE A 1 116 ? 3.865 15.141 8.723 1.00 98.50 116 ILE A O 1
ATOM 956 N N . PHE A 1 117 ? 1.837 14.933 7.786 1.00 98.38 117 PHE A N 1
ATOM 957 C CA . PHE A 1 117 ? 1.936 16.101 6.927 1.00 98.38 117 PHE A CA 1
ATOM 958 C C . PHE A 1 117 ? 0.681 16.963 7.048 1.00 98.38 117 PHE A C 1
ATOM 960 O O . PHE A 1 117 ? -0.436 16.505 6.772 1.00 98.38 117 PHE A O 1
ATOM 967 N N . LYS A 1 118 ? 0.862 18.230 7.423 1.00 98.31 118 LYS A N 1
ATOM 968 C CA . LYS A 1 118 ? -0.214 19.230 7.440 1.00 98.31 118 LYS A CA 1
ATOM 969 C C . LYS A 1 118 ? -0.419 19.791 6.037 1.00 98.31 118 LYS A C 1
ATOM 971 O O . LYS A 1 118 ? 0.481 20.413 5.479 1.00 98.31 118 LYS A O 1
ATOM 976 N N . ILE A 1 119 ? -1.605 19.603 5.450 1.00 97.44 119 ILE A N 1
ATOM 977 C CA . ILE A 1 119 ? -1.892 20.156 4.120 1.00 97.44 119 ILE A CA 1
ATOM 978 C C . ILE A 1 119 ? -2.147 21.668 4.254 1.00 97.44 119 ILE A C 1
ATOM 980 O O . ILE A 1 119 ? -3.153 22.054 4.859 1.00 97.44 119 ILE A O 1
ATOM 984 N N . PRO A 1 120 ? -1.293 22.536 3.672 1.00 96.12 120 PRO A N 1
ATOM 985 C CA . PRO A 1 120 ? -1.413 23.980 3.843 1.00 96.12 120 PRO A CA 1
ATOM 986 C C . PRO A 1 120 ? -2.769 24.514 3.380 1.00 96.12 120 PRO A C 1
ATOM 988 O O . PRO A 1 120 ? -3.339 24.022 2.404 1.00 96.12 120 PRO A O 1
ATOM 991 N N . SER A 1 121 ? -3.263 25.549 4.067 1.00 95.19 121 SER A N 1
ATOM 992 C CA . SER A 1 121 ? -4.530 26.226 3.742 1.00 95.19 121 SER A CA 1
ATOM 993 C C . SER A 1 121 ? -5.763 25.312 3.766 1.00 95.19 121 SER A C 1
ATOM 995 O O . SER A 1 121 ? -6.783 25.626 3.157 1.00 95.19 121 SER A O 1
ATOM 997 N N . SER A 1 122 ? -5.684 24.177 4.462 1.00 97.50 122 SER A N 1
ATOM 998 C CA . SER A 1 122 ? -6.792 23.243 4.621 1.00 97.50 122 SER A CA 1
ATOM 999 C C . SER A 1 122 ? -6.815 22.670 6.035 1.00 97.50 122 SER A C 1
ATOM 1001 O O . SER A 1 122 ? -5.788 22.616 6.705 1.00 97.50 122 SER A O 1
ATOM 1003 N N . LYS A 1 123 ? -7.981 22.187 6.468 1.00 97.88 123 LYS A N 1
ATOM 1004 C CA . LYS A 1 123 ? -8.140 21.444 7.726 1.00 97.88 123 LYS A CA 1
ATOM 1005 C C . LYS A 1 123 ? -7.944 19.943 7.507 1.00 97.88 123 LYS A C 1
ATOM 1007 O O . LYS A 1 123 ? -8.794 19.144 7.898 1.00 97.88 123 LYS A O 1
ATOM 1012 N N . ILE A 1 124 ? -6.894 19.577 6.767 1.00 98.38 124 ILE A N 1
ATOM 1013 C CA . ILE A 1 124 ? -6.605 18.189 6.402 1.00 98.38 124 ILE A CA 1
ATOM 1014 C C . ILE A 1 124 ? -5.225 17.793 6.918 1.00 98.38 124 ILE A C 1
ATOM 1016 O O . ILE A 1 124 ? -4.217 18.426 6.594 1.00 98.38 124 ILE A O 1
ATOM 1020 N N . LEU A 1 125 ? -5.192 16.695 7.665 1.00 98.44 125 LEU A N 1
ATOM 1021 C CA . LEU A 1 125 ? -3.973 16.043 8.123 1.00 98.44 125 LEU A CA 1
ATOM 1022 C C . LEU A 1 125 ? -3.759 14.754 7.328 1.00 98.44 125 LEU A C 1
ATOM 1024 O O . LEU A 1 125 ? -4.659 13.922 7.222 1.00 98.44 125 LEU A O 1
ATOM 1028 N N . LYS A 1 126 ? -2.569 14.573 6.761 1.00 98.56 126 LYS A N 1
ATOM 1029 C CA . LYS A 1 126 ? -2.171 13.331 6.096 1.00 98.56 126 LYS A CA 1
ATOM 1030 C C . LYS A 1 126 ? -1.272 12.544 7.043 1.00 98.56 126 LYS A C 1
ATOM 1032 O O . LYS A 1 126 ? -0.237 13.056 7.453 1.00 98.56 126 LYS A O 1
ATOM 1037 N N . ILE A 1 127 ? -1.665 11.325 7.394 1.00 98.56 127 ILE A N 1
ATOM 1038 C CA . ILE A 1 127 ? -0.921 10.461 8.319 1.00 98.56 127 ILE A CA 1
ATOM 1039 C C . ILE A 1 127 ? -0.491 9.216 7.559 1.00 98.56 127 ILE A C 1
ATOM 1041 O O . ILE A 1 127 ? -1.319 8.560 6.928 1.00 98.56 127 ILE A O 1
ATOM 1045 N N . TYR A 1 128 ? 0.794 8.893 7.626 1.00 98.44 128 TYR A N 1
ATOM 1046 C CA . TYR A 1 128 ? 1.363 7.715 6.995 1.00 98.44 128 TYR A CA 1
ATOM 1047 C C . TYR A 1 128 ? 1.808 6.718 8.070 1.00 98.44 128 TYR A C 1
ATOM 1049 O O . TYR A 1 128 ? 2.761 6.960 8.811 1.00 98.44 128 TYR A O 1
ATOM 1057 N N . PHE A 1 129 ? 1.069 5.618 8.199 1.00 98.50 129 PHE A N 1
ATOM 1058 C CA . PHE A 1 129 ? 1.334 4.571 9.182 1.00 98.50 129 PHE A CA 1
ATOM 1059 C C . PHE A 1 129 ? 2.405 3.592 8.695 1.00 98.50 129 PHE A C 1
ATOM 1061 O O . PHE A 1 129 ? 2.591 3.398 7.496 1.00 98.50 129 PHE A O 1
ATOM 1068 N N . ASN A 1 130 ? 3.050 2.897 9.632 1.00 97.12 130 ASN A N 1
ATOM 1069 C CA . ASN A 1 130 ? 3.946 1.788 9.290 1.00 97.12 130 ASN A CA 1
ATOM 1070 C C . ASN A 1 130 ? 3.188 0.507 8.895 1.00 97.12 130 ASN A C 1
ATOM 1072 O O . ASN A 1 130 ? 3.750 -0.336 8.203 1.00 97.12 130 ASN A O 1
ATOM 1076 N N . SER A 1 131 ? 1.898 0.417 9.246 1.00 97.19 131 SER A N 1
ATOM 1077 C CA . SER A 1 131 ? 1.025 -0.739 9.012 1.00 97.19 131 SER A CA 1
ATOM 1078 C C . SER A 1 131 ? -0.229 -0.378 8.225 1.00 97.19 131 SER A C 1
ATOM 1080 O O . SER A 1 131 ? -0.883 0.630 8.513 1.00 97.19 131 SER A O 1
ATOM 1082 N N . THR A 1 132 ? -0.656 -1.260 7.327 1.00 97.38 132 THR A N 1
ATOM 1083 C CA . THR A 1 132 ? -1.972 -1.195 6.681 1.00 97.38 132 THR A CA 1
ATOM 1084 C C . THR A 1 132 ? -3.089 -1.454 7.692 1.00 97.38 132 THR A C 1
ATOM 1086 O O . THR A 1 132 ? -4.135 -0.804 7.649 1.00 97.38 132 THR A O 1
ATOM 1089 N N . ASN A 1 133 ? -2.860 -2.344 8.664 1.00 97.06 133 ASN A N 1
ATOM 1090 C CA . ASN A 1 133 ? -3.832 -2.633 9.717 1.00 97.06 133 ASN A CA 1
ATOM 1091 C C . ASN A 1 133 ? -4.089 -1.407 10.611 1.00 97.06 133 ASN A C 1
ATOM 1093 O O . ASN A 1 133 ? -5.232 -1.119 10.955 1.00 97.06 133 ASN A O 1
ATOM 1097 N N . ALA A 1 134 ? -3.050 -0.628 10.929 1.00 98.00 134 ALA A N 1
ATOM 1098 C CA . ALA A 1 134 ? -3.212 0.619 11.679 1.00 98.00 134 ALA A CA 1
ATOM 1099 C C . ALA A 1 134 ? -4.043 1.651 10.896 1.00 98.00 134 ALA A C 1
ATOM 1101 O O . ALA A 1 134 ? -4.953 2.256 11.458 1.00 98.00 134 ALA A O 1
ATOM 1102 N N . ALA A 1 135 ? -3.800 1.807 9.591 1.00 98.31 135 ALA A N 1
ATOM 1103 C CA . ALA A 1 135 ? -4.612 2.685 8.748 1.00 98.31 135 ALA A CA 1
ATOM 1104 C C . ALA A 1 135 ? -6.094 2.268 8.735 1.00 98.31 135 ALA A C 1
ATOM 1106 O O . ALA A 1 135 ? -6.975 3.119 8.857 1.00 98.31 135 ALA A O 1
ATOM 1107 N N . LYS A 1 136 ? -6.368 0.959 8.665 1.00 97.75 136 LYS A N 1
ATOM 1108 C CA . LYS A 1 136 ? -7.726 0.404 8.733 1.00 97.75 136 LYS A CA 1
ATOM 1109 C C . LYS A 1 136 ? -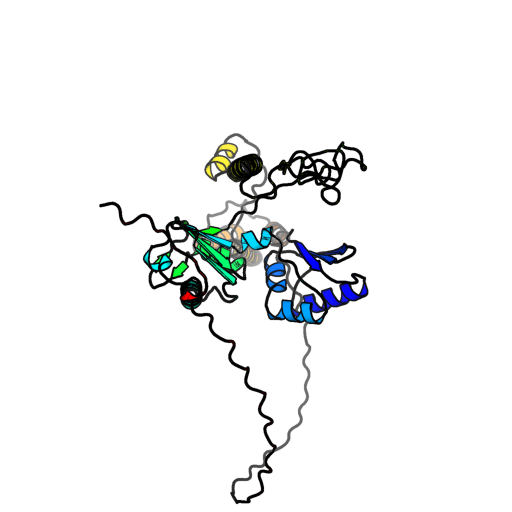8.386 0.642 10.096 1.00 97.75 136 LYS A C 1
ATOM 1111 O O . LYS A 1 136 ? -9.516 1.116 10.163 1.00 97.75 136 LYS A O 1
ATOM 1116 N N . LEU A 1 137 ? -7.674 0.386 11.192 1.00 98.19 137 LEU A N 1
ATOM 1117 C CA . LEU A 1 137 ? -8.184 0.648 12.540 1.00 98.19 137 LEU A CA 1
ATOM 1118 C C . LEU A 1 137 ? -8.467 2.137 12.770 1.00 98.19 137 LEU A C 1
ATOM 1120 O O . LEU A 1 137 ? -9.464 2.463 13.410 1.00 98.19 137 LEU A O 1
ATOM 1124 N N . ALA A 1 138 ? -7.651 3.030 12.200 1.00 98.44 138 ALA A N 1
ATOM 1125 C CA . ALA A 1 138 ? -7.897 4.470 12.228 1.00 98.44 138 ALA A CA 1
ATOM 1126 C C . ALA A 1 138 ? -9.200 4.843 11.505 1.00 98.44 138 ALA A C 1
ATOM 1128 O O . ALA A 1 138 ? -9.947 5.693 11.987 1.00 98.44 138 ALA A O 1
ATOM 1129 N N . THR A 1 139 ? -9.498 4.209 10.365 1.00 98.25 139 THR A N 1
ATOM 1130 C CA . THR A 1 139 ? -10.769 4.438 9.662 1.00 98.25 139 THR A CA 1
ATOM 1131 C C . THR A 1 139 ? -11.967 3.808 10.353 1.00 98.25 139 THR A C 1
ATOM 1133 O O . THR A 1 139 ? -13.055 4.358 10.254 1.00 98.25 139 THR A O 1
ATOM 1136 N N . ASP A 1 140 ? -11.788 2.701 11.070 1.00 97.94 140 ASP A N 1
ATOM 1137 C CA . ASP A 1 140 ? -12.894 2.006 11.735 1.00 97.94 140 ASP A CA 1
ATOM 1138 C C . ASP A 1 140 ? -13.252 2.671 13.075 1.00 97.94 140 ASP A C 1
ATOM 1140 O O . ASP A 1 140 ? -14.425 2.891 13.380 1.00 97.94 140 ASP A O 1
ATOM 1144 N N . LYS A 1 141 ? -12.238 3.026 13.875 1.00 98.19 141 LYS A N 1
ATOM 1145 C CA . LYS A 1 141 ? -12.400 3.531 15.250 1.00 98.19 141 LYS A CA 1
ATOM 1146 C C . LYS A 1 141 ? -12.287 5.050 15.372 1.00 98.19 141 LYS A C 1
ATOM 1148 O O . LYS A 1 141 ? -12.720 5.604 16.379 1.00 98.19 141 LYS A O 1
ATOM 1153 N N . GLY A 1 142 ? -11.711 5.723 14.378 1.00 98.44 142 GLY A N 1
ATOM 1154 C CA . GLY A 1 142 ? -11.256 7.103 14.518 1.00 98.44 142 GLY A CA 1
ATOM 1155 C C . GLY A 1 142 ? -9.886 7.192 15.198 1.00 98.44 142 GLY A C 1
ATOM 1156 O O . GLY A 1 142 ? -9.154 6.207 15.309 1.00 98.44 142 GLY A O 1
ATOM 1157 N N . LEU A 1 143 ? -9.524 8.395 15.637 1.00 98.56 143 LEU A N 1
ATOM 1158 C CA . LEU A 1 143 ? -8.240 8.686 16.277 1.00 98.56 143 LEU A CA 1
ATOM 1159 C C . LEU A 1 143 ? -8.445 9.545 17.522 1.00 98.56 143 LEU A C 1
ATOM 1161 O O . LEU A 1 143 ? -9.251 10.469 17.521 1.00 98.56 143 LEU A O 1
ATOM 1165 N N . LEU A 1 144 ? -7.664 9.292 18.567 1.00 98.56 144 LEU A N 1
ATOM 1166 C CA . LEU A 1 144 ? -7.587 10.170 19.735 1.00 98.56 144 LEU A CA 1
ATOM 1167 C C . LEU A 1 144 ? -6.319 11.025 19.674 1.00 98.56 144 LEU A C 1
ATOM 1169 O O . LEU A 1 144 ? -5.223 10.488 19.518 1.00 98.56 144 LEU A O 1
ATOM 1173 N N . ALA A 1 145 ? -6.444 12.341 19.829 1.00 98.12 145 ALA A N 1
ATOM 1174 C CA . ALA A 1 145 ? -5.305 13.258 19.873 1.00 98.12 145 ALA A CA 1
ATOM 1175 C C . ALA A 1 145 ? -5.621 14.451 20.779 1.00 98.12 145 ALA A C 1
ATOM 1177 O O . ALA A 1 145 ? -6.706 15.010 20.696 1.00 98.12 145 ALA A O 1
ATOM 1178 N N . PHE A 1 146 ? -4.689 14.838 21.658 1.00 98.00 146 PHE A N 1
ATOM 1179 C CA . PHE A 1 146 ? -4.843 15.996 22.558 1.00 98.00 146 PHE A CA 1
ATOM 1180 C C . PHE A 1 146 ? -6.168 16.027 23.348 1.00 98.00 146 PHE A C 1
ATOM 1182 O O . PHE A 1 146 ? -6.781 17.075 23.498 1.00 98.00 146 PHE A O 1
ATOM 1189 N N . HIS A 1 147 ? -6.617 14.869 23.851 1.00 97.19 147 HIS A N 1
ATOM 1190 C CA . HIS A 1 147 ? -7.910 14.708 24.546 1.00 97.19 147 HIS A CA 1
ATOM 1191 C C . HIS A 1 147 ? -9.154 14.984 23.682 1.00 97.19 147 HIS A C 1
ATOM 1193 O O . HIS A 1 147 ? -10.266 15.026 24.199 1.00 97.19 147 HIS A O 1
ATOM 1199 N N . MET A 1 148 ? -8.986 15.093 22.365 1.00 98.00 148 MET A N 1
ATOM 1200 C CA . MET A 1 148 ? -10.064 15.194 21.392 1.00 98.00 148 MET A CA 1
ATOM 1201 C C . MET A 1 148 ? -10.243 13.865 20.657 1.00 98.00 148 MET A C 1
ATOM 1203 O O . MET A 1 148 ? -9.273 13.157 20.365 1.00 98.00 148 MET A O 1
ATOM 1207 N N . SER A 1 149 ? -11.498 13.546 20.341 1.00 98.25 149 SER A N 1
ATOM 1208 C CA . SER A 1 149 ? -11.847 12.419 19.480 1.00 98.25 149 SER A CA 1
ATOM 1209 C C . SER A 1 149 ? -12.041 12.899 18.047 1.00 98.25 149 SER A C 1
ATOM 1211 O O . SER A 1 149 ? -12.857 13.780 17.779 1.00 98.25 149 SER A O 1
ATOM 1213 N N . ILE A 1 150 ? -11.280 12.317 17.128 1.00 98.44 150 ILE A N 1
ATOM 1214 C CA . ILE A 1 150 ? -11.439 12.472 15.687 1.00 98.44 150 ILE A CA 1
ATOM 1215 C C . ILE A 1 150 ? -12.293 11.289 15.220 1.00 98.44 150 ILE A C 1
ATOM 1217 O O . ILE A 1 150 ? -11.808 10.155 15.209 1.00 98.44 150 ILE A O 1
ATOM 1221 N N . PRO A 1 151 ? -13.552 11.518 14.829 1.00 98.31 151 PRO A N 1
ATOM 1222 C CA . PRO A 1 151 ? -14.460 10.435 14.490 1.00 98.31 151 PRO A CA 1
ATOM 1223 C C . PRO A 1 151 ? -14.061 9.739 13.182 1.00 98.31 151 PRO A C 1
ATOM 1225 O O . PRO A 1 151 ? -13.530 10.364 12.263 1.00 98.31 151 PRO A O 1
ATOM 1228 N N . SER A 1 152 ? -14.383 8.449 13.073 1.00 98.25 152 SER A N 1
ATOM 1229 C CA . SER A 1 152 ? -14.060 7.588 11.923 1.00 98.25 152 SER A CA 1
ATOM 1230 C C . SER A 1 152 ? -14.510 8.150 10.573 1.00 98.25 152 SER A C 1
ATOM 1232 O O . SER A 1 152 ? -13.764 8.084 9.603 1.00 98.25 152 SER A O 1
ATOM 1234 N N . TYR A 1 153 ? -15.683 8.789 10.491 1.00 97.69 153 TYR A N 1
ATOM 1235 C CA . TYR A 1 153 ? -16.187 9.374 9.236 1.00 97.69 153 TYR A CA 1
ATOM 1236 C C . TYR A 1 153 ? -15.322 10.526 8.689 1.00 97.69 153 TYR A C 1
ATOM 1238 O O . TYR A 1 153 ? -15.398 10.848 7.497 1.00 97.69 153 TYR A O 1
ATOM 1246 N N . ASN A 1 154 ? -14.492 11.138 9.541 1.00 98.31 154 ASN A N 1
ATOM 1247 C CA . ASN A 1 154 ? -13.509 12.143 9.150 1.00 98.31 154 ASN A CA 1
ATOM 1248 C C . ASN A 1 154 ? -12.173 11.521 8.717 1.00 98.31 154 ASN A C 1
ATOM 1250 O O . ASN A 1 154 ? -11.312 12.252 8.240 1.00 98.31 154 ASN A O 1
ATOM 1254 N N . VAL A 1 155 ? -11.976 10.208 8.834 1.00 98.56 155 VAL A N 1
ATOM 1255 C CA . VAL A 1 155 ? -10.733 9.515 8.470 1.00 98.56 155 VAL A CA 1
ATOM 1256 C C . VAL A 1 155 ? -10.981 8.658 7.230 1.00 98.56 155 VAL A C 1
ATOM 1258 O O . VAL A 1 155 ? -11.894 7.839 7.196 1.00 98.56 155 VAL A O 1
ATOM 1261 N N . LYS A 1 156 ? -10.177 8.830 6.175 1.00 98.12 156 LYS A N 1
ATOM 1262 C CA . LYS A 1 156 ? -10.287 8.021 4.947 1.00 98.12 156 LYS A CA 1
ATOM 1263 C C . LYS A 1 156 ? -8.925 7.528 4.496 1.00 98.12 156 LYS A C 1
ATOM 1265 O O . LYS A 1 156 ? -7.996 8.325 4.419 1.00 98.12 156 LYS A O 1
ATOM 1270 N N . VAL A 1 157 ? -8.820 6.253 4.130 1.00 97.75 157 VAL A N 1
ATOM 1271 C CA . VAL A 1 157 ? -7.608 5.717 3.491 1.00 97.75 157 VAL A CA 1
ATOM 1272 C C . VAL A 1 157 ? -7.373 6.415 2.145 1.00 97.75 157 VAL A C 1
ATOM 1274 O O . VAL A 1 157 ? -8.320 6.690 1.401 1.00 97.75 157 VAL A O 1
ATOM 1277 N N . GLU A 1 158 ? -6.117 6.728 1.828 1.00 97.12 158 GLU A N 1
ATOM 1278 C CA . GLU A 1 158 ? -5.740 7.274 0.528 1.00 97.12 158 GLU A CA 1
ATOM 1279 C C . GLU A 1 158 ? -5.955 6.221 -0.572 1.00 97.12 158 GLU A C 1
ATOM 1281 O O . GLU A 1 158 ? -5.433 5.110 -0.526 1.00 97.12 158 GLU A O 1
ATOM 1286 N N . GLU A 1 159 ? -6.721 6.575 -1.604 1.00 95.06 159 GLU A N 1
ATOM 1287 C CA . GLU A 1 159 ? -6.963 5.685 -2.740 1.00 95.06 159 GLU A CA 1
ATOM 1288 C C . GLU A 1 159 ? -5.849 5.831 -3.787 1.00 95.06 159 GLU A C 1
ATOM 1290 O O . GLU A 1 159 ? -5.672 6.895 -4.398 1.00 95.06 159 GLU A O 1
ATOM 1295 N N . PHE A 1 160 ? -5.124 4.741 -4.048 1.00 95.06 160 PHE A N 1
ATOM 1296 C CA . PHE A 1 160 ? -4.195 4.673 -5.171 1.00 95.06 160 PHE A CA 1
ATOM 1297 C C . PHE A 1 160 ? -4.933 4.378 -6.476 1.00 95.06 160 PHE A C 1
ATOM 1299 O O . PHE A 1 160 ? -5.541 3.323 -6.643 1.00 95.06 160 PHE A O 1
ATOM 1306 N N . ILE A 1 161 ? -4.818 5.293 -7.438 1.00 94.69 161 ILE A N 1
ATOM 1307 C CA . ILE A 1 161 ? -5.395 5.133 -8.775 1.00 94.69 161 ILE A CA 1
ATOM 1308 C C . ILE A 1 161 ? -4.246 4.991 -9.772 1.00 94.69 161 ILE A C 1
ATOM 1310 O O . ILE A 1 161 ? -3.593 6.000 -10.078 1.00 94.69 161 ILE A O 1
ATOM 1314 N N . PRO A 1 162 ? -3.987 3.778 -10.291 1.00 93.12 162 PRO A N 1
ATOM 1315 C CA . PRO A 1 162 ? -2.935 3.578 -11.270 1.00 93.12 162 PRO A CA 1
ATOM 1316 C C . PRO A 1 162 ? -3.285 4.324 -12.558 1.00 93.12 162 PRO A C 1
ATOM 1318 O O . PRO A 1 162 ? -4.397 4.212 -13.085 1.00 93.12 162 PRO A O 1
ATOM 1321 N N . ILE A 1 163 ? -2.316 5.090 -13.060 1.00 92.50 163 ILE A N 1
ATOM 1322 C CA . ILE A 1 163 ? -2.376 5.697 -14.388 1.00 92.50 163 ILE A CA 1
ATOM 1323 C C . ILE A 1 163 ? -1.285 5.070 -15.238 1.00 92.50 163 ILE A C 1
ATOM 1325 O O . ILE A 1 163 ? -0.097 5.342 -15.060 1.00 92.50 163 ILE A O 1
ATOM 1329 N N . THR A 1 164 ? -1.709 4.258 -16.186 1.00 93.38 164 THR A N 1
ATOM 1330 C CA . THR A 1 164 ? -0.867 3.638 -17.193 1.00 93.38 164 THR A CA 1
ATOM 1331 C C . THR A 1 164 ? -0.479 4.699 -18.213 1.00 93.38 164 THR A C 1
ATOM 1333 O O . THR A 1 164 ? -1.327 5.403 -18.759 1.00 93.38 164 THR A O 1
ATOM 1336 N N . THR A 1 165 ? 0.818 4.854 -18.450 1.00 92.94 165 THR A N 1
ATOM 1337 C CA . THR A 1 165 ? 1.351 5.723 -19.503 1.00 92.94 165 THR A CA 1
ATOM 1338 C C . THR A 1 165 ? 2.233 4.866 -20.397 1.00 92.94 165 THR A C 1
ATOM 1340 O O . THR A 1 165 ? 3.112 4.163 -19.900 1.00 92.94 165 THR A O 1
ATOM 1343 N N . CYS A 1 166 ? 1.985 4.889 -21.702 1.00 93.00 166 CYS A N 1
ATOM 1344 C CA . CYS A 1 166 ? 2.864 4.252 -22.670 1.00 93.00 166 CYS A CA 1
ATOM 1345 C C . CYS A 1 166 ? 4.205 4.988 -22.672 1.00 93.00 166 CYS A C 1
ATOM 1347 O O . CYS A 1 166 ? 4.249 6.176 -22.959 1.00 93.00 166 CYS A O 1
ATOM 1349 N N . MET A 1 167 ? 5.311 4.308 -22.382 1.00 90.44 167 MET A N 1
ATOM 1350 C CA . MET A 1 167 ? 6.624 4.968 -22.317 1.00 90.44 167 MET A CA 1
ATOM 1351 C C . MET A 1 167 ? 7.238 5.233 -23.703 1.00 90.44 167 MET A C 1
ATOM 1353 O O . MET A 1 167 ? 8.262 5.900 -23.788 1.00 90.44 167 MET A O 1
ATOM 1357 N N . ARG A 1 168 ? 6.614 4.730 -24.782 1.00 91.12 168 ARG A N 1
ATOM 1358 C CA . ARG A 1 168 ? 7.061 4.936 -26.170 1.00 91.12 168 ARG A CA 1
ATOM 1359 C C . ARG A 1 168 ? 6.468 6.208 -26.786 1.00 91.12 168 ARG A C 1
ATOM 1361 O O . ARG A 1 168 ? 7.210 7.044 -27.278 1.00 91.12 168 ARG A O 1
ATOM 1368 N N . CYS A 1 169 ? 5.146 6.381 -26.716 1.00 92.12 169 CYS A N 1
ATOM 1369 C CA . CYS A 1 169 ? 4.444 7.546 -27.284 1.00 92.12 169 CYS A CA 1
ATOM 1370 C C . CYS A 1 169 ? 3.798 8.468 -26.232 1.00 92.12 169 CYS A C 1
ATOM 1372 O O . CYS A 1 169 ? 3.121 9.431 -26.579 1.00 92.12 169 CYS A O 1
ATOM 1374 N N . TYR A 1 170 ? 3.960 8.167 -24.940 1.00 91.12 170 TYR A N 1
ATOM 1375 C CA . TYR A 1 170 ? 3.388 8.912 -23.812 1.00 91.12 170 TYR A CA 1
ATOM 1376 C C . TYR A 1 170 ? 1.860 8.950 -23.742 1.00 91.12 170 TYR A C 1
ATOM 1378 O O . TYR A 1 170 ? 1.321 9.653 -22.886 1.00 91.12 170 TYR A O 1
ATOM 1386 N N . ALA A 1 171 ? 1.144 8.171 -24.558 1.00 91.88 171 ALA A N 1
ATOM 1387 C CA . ALA A 1 171 ? -0.305 8.039 -24.453 1.00 91.88 171 ALA A CA 1
ATOM 1388 C C . ALA A 1 171 ? -0.724 7.573 -23.046 1.00 91.88 171 ALA A C 1
ATOM 1390 O O . ALA A 1 171 ? -0.136 6.648 -22.478 1.00 91.88 171 ALA A O 1
ATOM 1391 N N . ILE A 1 172 ? -1.742 8.222 -22.478 1.00 92.88 172 ILE A N 1
ATOM 1392 C CA . ILE A 1 172 ? -2.244 7.941 -21.129 1.00 92.88 172 ILE A CA 1
ATOM 1393 C C . ILE A 1 172 ? -3.502 7.078 -21.243 1.00 92.88 172 ILE A C 1
ATOM 1395 O O . ILE A 1 172 ? -4.431 7.464 -21.942 1.00 92.88 172 ILE A O 1
ATOM 1399 N N . GLU A 1 173 ? -3.529 5.930 -20.559 1.00 93.50 173 GLU A N 1
ATOM 1400 C CA . GLU A 1 173 ? -4.661 4.980 -20.499 1.00 93.50 173 GLU A CA 1
ATOM 1401 C C . GLU A 1 173 ? -5.165 4.413 -21.841 1.00 93.50 173 GLU A C 1
ATOM 1403 O O . GLU A 1 173 ? -6.125 3.653 -21.853 1.00 93.50 173 GLU A O 1
ATOM 1408 N N . GLN A 1 174 ? -4.522 4.715 -22.972 1.00 93.75 174 GLN A N 1
ATOM 1409 C CA . GLN A 1 174 ? -4.926 4.167 -24.273 1.00 93.75 174 GLN A CA 1
ATOM 1410 C C . GLN A 1 174 ? -4.359 2.763 -24.515 1.00 93.75 174 GLN A C 1
ATOM 1412 O O . GLN A 1 174 ? -5.051 1.884 -25.016 1.00 93.75 174 GLN A O 1
ATOM 1417 N N . HIS A 1 175 ? -3.085 2.549 -24.181 1.00 94.44 175 HIS A N 1
ATOM 1418 C CA . HIS A 1 175 ? -2.397 1.271 -24.359 1.00 94.44 175 HIS A CA 1
ATOM 1419 C C . HIS A 1 175 ? -1.179 1.170 -23.433 1.00 94.44 175 HIS A C 1
ATOM 1421 O O . HIS A 1 175 ? -0.660 2.171 -22.933 1.00 94.44 175 HIS A O 1
ATOM 1427 N N . THR A 1 176 ? -0.703 -0.054 -23.207 1.00 94.75 176 THR A N 1
ATOM 1428 C CA . THR A 1 176 ? 0.577 -0.301 -22.530 1.00 94.75 176 THR A CA 1
ATOM 1429 C C . THR A 1 176 ? 1.732 -0.181 -23.520 1.00 94.75 176 THR A C 1
ATOM 1431 O O . THR A 1 176 ? 1.536 -0.352 -24.720 1.00 94.75 176 THR A O 1
ATOM 1434 N N . THR A 1 177 ? 2.956 0.057 -23.037 1.00 93.56 177 THR A N 1
ATOM 1435 C CA . THR A 1 177 ? 4.153 0.173 -23.896 1.00 93.56 177 THR A CA 1
ATOM 1436 C C . THR A 1 177 ? 4.311 -1.012 -24.858 1.00 93.56 177 THR A C 1
ATOM 1438 O O . THR A 1 177 ? 4.635 -0.809 -26.022 1.00 93.56 177 THR A O 1
ATOM 1441 N N . ASN A 1 178 ? 3.993 -2.230 -24.408 1.00 94.00 178 ASN A N 1
ATOM 1442 C CA . ASN A 1 178 ? 4.103 -3.454 -25.214 1.00 94.00 178 ASN A CA 1
ATOM 1443 C C . ASN A 1 178 ? 3.040 -3.558 -26.320 1.00 94.00 178 ASN A C 1
ATOM 1445 O O . ASN A 1 178 ? 3.197 -4.344 -27.243 1.00 94.00 178 ASN A O 1
ATOM 1449 N N . LYS A 1 179 ? 1.948 -2.792 -26.218 1.00 96.25 179 LYS A N 1
ATOM 1450 C CA . LYS A 1 179 ? 0.863 -2.725 -27.208 1.00 96.25 179 LYS A CA 1
ATOM 1451 C C . LYS A 1 179 ? 0.908 -1.423 -28.015 1.00 96.25 179 LYS A C 1
ATOM 1453 O O . LYS A 1 179 ? -0.098 -1.022 -28.593 1.00 96.25 179 LYS A O 1
ATOM 1458 N N . CYS A 1 180 ? 2.035 -0.710 -27.991 1.00 96.19 180 CYS A N 1
ATOM 1459 C CA . CYS A 1 180 ? 2.175 0.537 -28.727 1.00 96.19 180 CYS A CA 1
ATOM 1460 C C . CYS A 1 180 ? 2.301 0.258 -30.225 1.00 96.19 180 CYS A C 1
ATOM 1462 O O . CYS A 1 180 ? 3.169 -0.504 -30.639 1.00 96.19 180 CYS A O 1
ATOM 1464 N N . THR A 1 181 ? 1.461 0.913 -31.027 1.00 96.94 181 THR A N 1
ATOM 1465 C CA . THR A 1 181 ? 1.479 0.819 -32.495 1.00 96.94 181 THR A CA 1
ATOM 1466 C C . THR A 1 181 ? 2.634 1.591 -33.132 1.00 96.94 181 THR A C 1
ATOM 1468 O O . THR A 1 181 ? 2.919 1.397 -34.309 1.00 96.94 181 THR A O 1
ATOM 1471 N N . MET A 1 182 ? 3.309 2.460 -32.370 1.00 96.25 182 MET A N 1
ATOM 1472 C CA . MET A 1 182 ? 4.497 3.164 -32.848 1.00 96.25 182 MET A CA 1
ATOM 1473 C C . MET A 1 182 ? 5.681 2.195 -32.983 1.00 96.25 182 MET A C 1
ATOM 1475 O O . MET A 1 182 ? 5.847 1.327 -32.112 1.00 96.25 182 MET A O 1
ATOM 1479 N N . PRO A 1 183 ? 6.530 2.361 -34.016 1.00 95.69 183 PRO A N 1
ATOM 1480 C CA . PRO A 1 183 ? 7.682 1.490 -34.243 1.00 95.69 183 PRO A CA 1
ATOM 1481 C C . PRO A 1 183 ? 8.654 1.535 -33.058 1.00 95.69 183 PRO A C 1
ATOM 1483 O O . PRO A 1 183 ? 8.693 2.515 -32.318 1.00 95.69 183 PRO A O 1
ATOM 1486 N N . GLU A 1 184 ? 9.459 0.488 -32.861 1.00 92.50 184 GLU A N 1
ATOM 1487 C CA . GLU A 1 184 ? 10.388 0.402 -31.717 1.00 92.50 184 GLU A CA 1
ATOM 1488 C C . GLU A 1 184 ? 11.438 1.519 -31.697 1.00 92.50 184 GLU A C 1
ATOM 1490 O O . GLU A 1 184 ? 11.886 1.927 -30.628 1.00 92.50 184 GLU A O 1
ATOM 1495 N N . THR A 1 185 ? 11.767 2.055 -32.871 1.00 93.88 185 THR A N 1
ATOM 1496 C CA . THR A 1 185 ? 12.668 3.197 -33.065 1.00 93.88 185 THR A CA 1
ATOM 1497 C C . THR A 1 185 ? 12.015 4.546 -32.761 1.00 93.88 185 THR A C 1
ATOM 1499 O O . THR A 1 185 ? 12.714 5.557 -32.692 1.00 93.88 185 THR A O 1
ATOM 1502 N N . HIS A 1 186 ? 10.691 4.596 -32.573 1.00 94.56 186 HIS A N 1
ATOM 1503 C CA . HIS A 1 186 ? 10.000 5.833 -32.237 1.00 94.56 186 HIS A CA 1
ATOM 1504 C C . HIS A 1 186 ? 10.411 6.298 -30.844 1.00 94.56 186 HIS A C 1
ATOM 1506 O O . HIS A 1 186 ? 10.203 5.605 -29.844 1.00 94.56 186 HIS A O 1
ATOM 1512 N N . THR A 1 187 ? 10.953 7.508 -30.778 1.00 90.81 187 THR A N 1
ATOM 1513 C CA . THR A 1 187 ? 11.300 8.161 -29.522 1.00 90.81 187 THR A CA 1
ATOM 1514 C C . THR A 1 187 ? 10.626 9.515 -29.465 1.00 90.81 187 THR A C 1
ATOM 1516 O O . THR A 1 187 ? 10.524 10.208 -30.472 1.00 90.81 187 THR A O 1
ATOM 1519 N N . VAL A 1 188 ? 10.153 9.895 -28.280 1.00 92.88 188 VAL A N 1
ATOM 1520 C CA . VAL A 1 188 ? 9.635 11.241 -28.046 1.00 92.88 188 VAL A CA 1
ATOM 1521 C C . VAL A 1 188 ? 10.398 11.869 -26.894 1.00 92.88 188 VAL A C 1
ATOM 1523 O O . VAL A 1 188 ? 10.533 11.287 -25.811 1.00 92.88 188 VAL A O 1
ATOM 1526 N N . CYS A 1 189 ? 10.899 13.074 -27.124 1.00 90.94 189 CYS A N 1
ATOM 1527 C CA . CYS A 1 189 ? 11.561 13.871 -26.116 1.00 90.94 189 CYS A CA 1
ATOM 1528 C C . CYS A 1 189 ? 10.546 14.317 -25.057 1.00 90.94 189 CYS A C 1
ATOM 1530 O O . CYS A 1 189 ? 9.606 15.059 -25.346 1.00 90.94 189 CYS A O 1
ATOM 1532 N N . SER A 1 190 ? 10.760 13.913 -23.803 1.00 87.19 190 SER A N 1
ATOM 1533 C CA . SER A 1 190 ? 9.899 14.303 -22.680 1.00 87.19 190 SER A CA 1
ATOM 1534 C C . SER A 1 190 ? 9.980 15.794 -22.332 1.00 87.19 190 SER A C 1
ATOM 1536 O O . SER A 1 190 ? 9.102 16.302 -21.636 1.00 87.19 190 SER A O 1
ATOM 1538 N N . GLU A 1 191 ? 11.022 16.498 -22.786 1.00 88.38 191 GLU A N 1
ATOM 1539 C CA . GLU A 1 191 ? 11.215 17.921 -22.490 1.00 88.38 191 GLU A CA 1
ATOM 1540 C C . GLU A 1 191 ? 10.565 18.851 -23.511 1.00 88.38 191 GLU A C 1
ATOM 1542 O O . GLU A 1 191 ? 9.968 19.849 -23.114 1.00 88.38 191 GLU A O 1
ATOM 1547 N N . CYS A 1 192 ? 10.696 18.546 -24.806 1.00 91.88 192 CYS A N 1
ATOM 1548 C CA . CYS A 1 192 ? 10.266 19.425 -25.897 1.00 91.88 192 CYS A CA 1
ATOM 1549 C C . CYS A 1 192 ? 9.177 18.819 -26.795 1.00 91.88 192 CYS A C 1
ATOM 1551 O O . CYS A 1 192 ? 8.760 19.460 -27.761 1.00 91.88 192 CYS A O 1
ATOM 1553 N N . ALA A 1 193 ? 8.708 17.609 -26.478 1.00 91.81 193 ALA A N 1
ATOM 1554 C CA . ALA A 1 193 ? 7.674 16.886 -27.213 1.00 91.81 193 ALA A CA 1
ATOM 1555 C C . ALA A 1 193 ? 8.019 16.523 -28.672 1.00 91.81 193 ALA A C 1
ATOM 1557 O O . ALA A 1 193 ? 7.130 16.125 -29.420 1.00 91.81 193 ALA A O 1
ATOM 1558 N N . SER A 1 194 ? 9.280 16.657 -29.094 1.00 93.19 194 SER A N 1
ATOM 1559 C CA . SER A 1 194 ? 9.709 16.273 -30.444 1.00 93.19 194 SER A CA 1
ATOM 1560 C C . SER A 1 194 ? 9.863 14.760 -30.574 1.00 93.19 194 SER A C 1
ATOM 1562 O O . SER A 1 194 ? 10.378 14.103 -29.678 1.00 93.19 194 SER A O 1
ATOM 1564 N N . ASP A 1 195 ? 9.471 14.241 -31.728 1.00 94.25 195 ASP A N 1
ATOM 1565 C CA . ASP A 1 195 ? 9.597 12.859 -32.202 1.00 94.25 195 ASP A CA 1
ATOM 1566 C C . ASP A 1 195 ? 10.976 12.516 -32.802 1.00 94.25 195 ASP A C 1
ATOM 1568 O O . ASP A 1 195 ? 11.217 11.386 -33.222 1.00 94.25 195 ASP A O 1
ATOM 1572 N N . LYS A 1 196 ? 11.890 13.492 -32.877 1.00 94.00 196 LYS A N 1
ATOM 1573 C CA . LYS A 1 196 ? 13.186 13.339 -33.562 1.00 94.00 196 LYS A CA 1
ATOM 1574 C C . LYS A 1 196 ? 14.322 12.891 -32.652 1.00 94.00 196 LYS A C 1
ATOM 1576 O O . LYS A 1 196 ? 15.377 12.504 -33.143 1.00 94.00 196 LYS A O 1
ATOM 1581 N N . HIS A 1 197 ? 14.165 13.041 -31.341 1.00 92.56 197 HIS A N 1
ATOM 1582 C CA . HIS A 1 197 ? 15.257 12.852 -30.394 1.00 92.56 197 HIS A CA 1
ATOM 1583 C C . HIS A 1 197 ? 14.752 12.454 -29.007 1.00 92.56 197 HIS A C 1
ATOM 1585 O O . HIS A 1 197 ? 13.583 12.627 -28.665 1.00 92.56 197 HIS A O 1
ATOM 1591 N N . THR A 1 198 ? 15.664 11.951 -28.178 1.00 91.38 198 THR A N 1
ATOM 1592 C CA . THR A 1 198 ? 15.383 11.627 -26.774 1.00 91.38 198 THR A CA 1
ATOM 1593 C C . THR A 1 198 ? 15.684 12.819 -25.869 1.00 91.38 198 THR A C 1
ATOM 1595 O O . THR A 1 198 ? 16.411 13.729 -26.253 1.00 91.38 198 THR A O 1
ATOM 1598 N N . TRP A 1 199 ? 15.195 12.803 -24.628 1.00 90.00 199 TRP A N 1
ATOM 1599 C CA . TRP A 1 199 ? 15.494 13.866 -23.657 1.00 90.00 199 TRP A CA 1
ATOM 1600 C C . TRP A 1 199 ? 17.000 14.066 -23.414 1.00 90.00 199 TRP A C 1
ATOM 1602 O O . TRP A 1 199 ? 17.427 15.185 -23.165 1.00 90.00 199 TRP A O 1
ATOM 1612 N N . LYS A 1 200 ? 17.814 13.007 -23.551 1.00 93.56 200 LYS A N 1
ATOM 1613 C CA . LYS A 1 200 ? 19.275 13.068 -23.373 1.00 93.56 200 LYS A CA 1
ATOM 1614 C C . LYS A 1 200 ? 19.973 13.908 -24.442 1.00 93.56 200 LYS A C 1
ATOM 1616 O O . LYS A 1 200 ? 21.033 14.460 -24.186 1.00 93.56 200 LYS A O 1
ATOM 1621 N N . THR A 1 201 ? 19.391 13.980 -25.634 1.00 95.50 201 THR A N 1
ATOM 1622 C CA . THR A 1 201 ? 19.932 14.704 -26.792 1.00 95.50 201 THR A CA 1
ATOM 1623 C C . THR A 1 201 ? 19.101 15.949 -27.106 1.00 95.50 201 THR A C 1
ATOM 1625 O O . THR A 1 201 ? 19.124 16.449 -28.227 1.00 95.50 201 THR A O 1
ATOM 1628 N N . CYS A 1 202 ? 18.306 16.422 -26.142 1.00 93.81 202 CYS A N 1
ATOM 1629 C CA . CYS A 1 202 ? 17.467 17.599 -26.301 1.00 93.81 202 CYS A CA 1
ATOM 1630 C C . CYS A 1 202 ? 18.301 18.871 -26.152 1.00 93.81 202 CYS A C 1
ATOM 1632 O O . CYS A 1 202 ? 18.814 19.165 -25.078 1.00 93.81 202 CYS A O 1
ATOM 1634 N N . THR A 1 203 ? 18.395 19.651 -27.226 1.00 95.81 203 THR A N 1
ATOM 1635 C CA . THR A 1 203 ? 19.004 20.994 -27.226 1.00 95.81 203 THR A CA 1
ATOM 1636 C C . THR A 1 203 ? 17.956 22.107 -27.191 1.00 95.81 203 THR A C 1
ATOM 1638 O O . THR A 1 203 ? 18.279 23.288 -27.309 1.00 95.81 203 THR A O 1
ATOM 1641 N N . SER A 1 204 ? 16.674 21.753 -27.061 1.00 93.56 204 SER A N 1
ATOM 1642 C CA . SER A 1 204 ? 15.600 22.737 -27.057 1.00 93.56 204 SER A CA 1
ATOM 1643 C C . SER A 1 204 ? 15.566 23.497 -25.736 1.00 93.56 204 SER A C 1
ATOM 1645 O O . SER A 1 204 ? 15.308 22.927 -24.679 1.00 93.56 204 SER A O 1
ATOM 1647 N N . ASN A 1 205 ? 15.709 24.818 -25.812 1.00 93.94 205 ASN A N 1
ATOM 1648 C CA . ASN A 1 205 ? 15.485 25.703 -24.667 1.00 93.94 205 ASN A CA 1
ATOM 1649 C C . ASN A 1 205 ? 13.992 25.827 -24.306 1.00 93.94 205 ASN A C 1
ATOM 1651 O O . ASN A 1 205 ? 13.641 26.312 -23.229 1.00 93.94 205 ASN A O 1
ATOM 1655 N N . ILE A 1 206 ? 13.092 25.390 -25.197 1.00 90.56 206 ILE A N 1
ATOM 1656 C CA . ILE A 1 206 ? 11.645 25.495 -25.016 1.00 90.56 206 ILE A CA 1
ATOM 1657 C C . ILE A 1 206 ? 11.111 24.169 -24.478 1.00 90.56 206 ILE A C 1
ATOM 1659 O O . ILE A 1 206 ? 10.905 23.201 -25.213 1.00 90.56 206 ILE A O 1
ATOM 1663 N N . LYS A 1 207 ? 10.810 24.149 -23.179 1.00 87.19 207 LYS A N 1
ATOM 1664 C CA . LYS A 1 207 ? 10.210 22.985 -22.521 1.00 87.19 207 LYS A CA 1
ATOM 1665 C C . LYS A 1 207 ? 8.721 22.871 -22.861 1.00 87.19 207 LYS A C 1
ATOM 1667 O O . LYS A 1 207 ? 7.869 23.420 -22.159 1.00 87.19 207 LYS A O 1
ATOM 1672 N N . LYS A 1 208 ? 8.386 22.144 -23.928 1.00 85.00 208 LYS A N 1
ATOM 1673 C CA . LYS A 1 208 ? 7.012 21.700 -24.205 1.00 85.00 208 LYS A CA 1
ATOM 1674 C C . LYS A 1 208 ? 6.739 20.419 -23.427 1.00 85.00 208 LYS A C 1
ATOM 1676 O O . LYS A 1 208 ? 7.223 19.347 -23.772 1.00 85.00 208 LYS A O 1
ATOM 1681 N N . ARG A 1 209 ? 5.928 20.529 -22.374 1.00 71.12 209 ARG A N 1
ATOM 1682 C CA . ARG A 1 209 ? 5.557 19.387 -21.530 1.00 71.12 209 ARG A CA 1
ATOM 1683 C C . ARG A 1 209 ? 4.708 18.397 -22.325 1.00 71.12 209 ARG A C 1
ATOM 1685 O O . ARG A 1 209 ? 3.487 18.536 -22.374 1.00 71.12 209 ARG A O 1
ATOM 1692 N N . LEU A 1 210 ? 5.354 17.388 -22.901 1.00 71.62 210 LEU A N 1
ATOM 1693 C CA . LEU A 1 210 ? 4.681 16.218 -23.438 1.00 71.62 210 LEU A CA 1
ATOM 1694 C C . LEU A 1 210 ? 3.976 15.530 -22.266 1.00 71.62 210 LEU A C 1
ATOM 1696 O O . LEU A 1 210 ? 4.641 15.036 -21.361 1.00 71.62 210 LEU A O 1
ATOM 1700 N N . ASN A 1 211 ? 2.643 15.602 -22.235 1.00 64.31 211 ASN A N 1
ATOM 1701 C CA . ASN A 1 211 ? 1.793 15.044 -21.183 1.00 64.31 211 ASN A CA 1
ATOM 1702 C C . ASN A 1 211 ? 2.323 15.304 -19.773 1.00 64.31 211 ASN A C 1
ATOM 1704 O O . ASN A 1 211 ? 3.002 14.462 -19.203 1.00 64.31 211 ASN A O 1
ATOM 1708 N N . CYS A 1 212 ? 1.987 16.465 -19.200 1.00 68.12 212 CYS A N 1
ATOM 1709 C CA . CYS A 1 212 ? 2.388 16.873 -17.851 1.00 68.12 212 CYS A CA 1
ATOM 1710 C C . CYS A 1 212 ? 2.387 15.666 -16.875 1.00 68.12 212 CYS A C 1
ATOM 1712 O O . CYS A 1 212 ? 1.345 15.187 -16.431 1.00 68.12 212 CYS A O 1
ATOM 1714 N N . LEU A 1 213 ? 3.572 15.103 -16.604 1.00 67.00 213 LEU A N 1
ATOM 1715 C CA . LEU A 1 213 ? 3.716 13.909 -15.759 1.00 67.00 213 LEU A CA 1
ATOM 1716 C C . LEU A 1 213 ? 3.447 14.252 -14.290 1.00 67.00 213 LEU A C 1
ATOM 1718 O O . LEU A 1 213 ? 3.111 13.382 -13.484 1.00 67.00 213 LEU A O 1
ATOM 1722 N N . ALA A 1 214 ? 3.540 15.540 -13.958 1.00 70.88 214 ALA A N 1
ATOM 1723 C CA . ALA A 1 214 ? 3.227 16.069 -12.648 1.00 70.88 214 ALA A CA 1
ATOM 1724 C C . ALA A 1 214 ? 1.743 15.880 -12.294 1.00 70.88 214 ALA A C 1
ATOM 1726 O O . ALA A 1 214 ? 0.847 15.960 -13.136 1.00 70.88 214 ALA A O 1
ATOM 1727 N N . ASN A 1 215 ? 1.470 15.752 -10.993 1.00 70.88 215 ASN A N 1
ATOM 1728 C CA . ASN A 1 215 ? 0.111 15.685 -10.445 1.00 70.88 215 ASN A CA 1
ATOM 1729 C C . ASN A 1 215 ? -0.753 16.929 -10.754 1.00 70.88 215 ASN A C 1
ATOM 1731 O O . ASN A 1 215 ? -1.962 16.888 -10.550 1.00 70.88 215 ASN A O 1
ATOM 1735 N N . LYS A 1 216 ? -0.157 18.011 -11.277 1.00 78.94 216 LYS A N 1
ATOM 1736 C CA . LYS A 1 216 ? -0.848 19.234 -11.726 1.00 78.94 216 LYS A CA 1
ATOM 1737 C C . LYS A 1 216 ? -1.423 19.142 -13.151 1.00 78.94 216 LYS A C 1
ATOM 1739 O O . LYS A 1 216 ? -1.978 20.113 -13.647 1.00 78.94 216 LYS A O 1
ATOM 1744 N N . CYS A 1 217 ? -1.277 18.013 -13.839 1.00 85.44 217 CYS A N 1
ATOM 1745 C CA . CYS A 1 217 ? -1.806 17.825 -15.188 1.00 85.44 217 CYS A CA 1
ATOM 1746 C C . CYS A 1 217 ? -3.332 17.730 -15.218 1.00 85.44 217 CYS A C 1
ATOM 1748 O O . CYS A 1 217 ? -3.908 16.836 -14.595 1.00 85.44 217 CYS A O 1
ATOM 1750 N N . HIS A 1 218 ? -3.976 18.591 -16.010 1.00 88.12 218 HIS A N 1
ATOM 1751 C CA . HIS A 1 218 ? -5.427 18.570 -16.209 1.00 88.12 218 HIS A CA 1
ATOM 1752 C C . HIS A 1 218 ? -5.922 17.224 -16.755 1.00 88.12 218 HIS A C 1
ATOM 1754 O O . HIS A 1 218 ? -6.900 16.688 -16.240 1.00 88.12 218 HIS A O 1
ATOM 1760 N N . LEU A 1 219 ? -5.211 16.632 -17.724 1.00 89.56 219 LEU A N 1
ATOM 1761 C CA . LEU A 1 219 ? -5.592 15.344 -18.311 1.00 89.56 219 LEU A CA 1
ATOM 1762 C C . LEU A 1 219 ? -5.509 14.201 -17.288 1.00 89.56 219 LEU A C 1
ATOM 1764 O O . LEU A 1 219 ? -6.473 13.460 -17.116 1.00 89.56 219 LEU A O 1
ATOM 1768 N N . ARG A 1 220 ? -4.405 14.097 -16.529 1.00 90.56 220 ARG A N 1
ATOM 1769 C CA . ARG A 1 220 ? -4.290 13.097 -15.449 1.00 90.56 220 ARG A CA 1
ATOM 1770 C C . ARG A 1 220 ? -5.337 13.321 -14.359 1.00 90.56 220 ARG A C 1
ATOM 1772 O O . ARG A 1 220 ? -5.865 12.347 -13.834 1.00 90.56 220 ARG A O 1
ATOM 1779 N N . LYS A 1 221 ? -5.655 14.576 -14.017 1.00 91.75 221 LYS A N 1
ATOM 1780 C CA . LYS A 1 221 ? -6.712 14.902 -13.046 1.00 91.75 221 LYS A CA 1
ATOM 1781 C C . LYS A 1 221 ? -8.080 14.413 -13.533 1.00 91.75 221 LYS A C 1
ATOM 1783 O O . LYS A 1 221 ? -8.766 13.755 -12.757 1.00 91.75 221 LYS A O 1
ATOM 1788 N N . LYS A 1 222 ? -8.424 14.662 -14.804 1.00 93.19 222 LYS A N 1
ATOM 1789 C CA . LYS A 1 222 ? -9.671 14.192 -15.429 1.00 93.19 222 LYS A CA 1
ATOM 1790 C C . LYS A 1 222 ? -9.772 12.665 -15.394 1.00 93.19 222 LYS A C 1
ATOM 1792 O O . LYS A 1 222 ? -10.753 12.139 -14.888 1.00 93.19 222 LYS A O 1
ATOM 1797 N N . ILE A 1 223 ? -8.709 11.966 -15.795 1.00 93.88 223 ILE A N 1
ATOM 1798 C CA . ILE A 1 223 ? -8.646 10.496 -15.766 1.00 93.88 223 ILE A CA 1
ATOM 1799 C C . ILE A 1 223 ? -8.793 9.947 -14.339 1.00 93.88 223 ILE A C 1
ATOM 1801 O O . ILE A 1 223 ? -9.535 8.993 -14.120 1.00 93.88 223 ILE A O 1
ATOM 1805 N N . LYS A 1 224 ? -8.128 10.547 -13.336 1.00 93.19 224 LYS A N 1
ATOM 1806 C CA . LYS A 1 224 ? -8.308 10.142 -11.926 1.00 93.19 224 LYS A CA 1
ATOM 1807 C C . LYS A 1 224 ? -9.748 10.337 -11.469 1.00 93.19 224 LYS A C 1
ATOM 1809 O O . LYS A 1 224 ? -10.270 9.501 -10.745 1.00 93.19 224 LYS A O 1
ATOM 1814 N N . GLU A 1 225 ? -10.379 11.442 -11.851 1.00 94.25 225 GLU A N 1
ATOM 1815 C CA . GLU A 1 225 ? -11.767 11.719 -11.493 1.00 94.25 225 GLU A CA 1
ATOM 1816 C C . GLU A 1 225 ? -12.738 10.732 -12.153 1.00 94.25 225 GLU A C 1
ATOM 1818 O O . GLU A 1 225 ? -13.624 10.212 -11.479 1.00 94.25 225 GLU A O 1
ATOM 1823 N N . GLU A 1 226 ? -12.539 10.416 -13.433 1.00 95.38 226 GLU A N 1
ATOM 1824 C CA . GLU A 1 226 ? -13.315 9.407 -14.161 1.00 95.38 226 GLU A CA 1
ATOM 1825 C C . GLU A 1 226 ? -13.161 8.021 -13.528 1.00 95.38 226 GLU A C 1
ATOM 1827 O O . GLU A 1 226 ? -14.168 7.389 -13.213 1.00 95.38 226 GLU A O 1
ATOM 1832 N N . LYS A 1 227 ? -11.930 7.585 -13.228 1.00 94.88 227 LYS A N 1
ATOM 1833 C CA . LYS A 1 227 ? -11.685 6.316 -12.524 1.00 94.88 227 LYS A CA 1
ATOM 1834 C C . LYS A 1 227 ? -12.321 6.288 -11.132 1.00 94.88 227 LYS A C 1
ATOM 1836 O O . LYS A 1 227 ? -12.908 5.280 -10.763 1.00 94.88 227 LYS A O 1
ATOM 1841 N N . ARG A 1 228 ? -12.300 7.397 -10.379 1.00 93.25 228 ARG A N 1
ATOM 1842 C CA . ARG A 1 228 ? -13.018 7.495 -9.089 1.00 93.25 228 ARG A CA 1
ATOM 1843 C C . ARG A 1 228 ? -14.522 7.335 -9.259 1.00 93.25 228 ARG A C 1
ATOM 1845 O O . ARG A 1 228 ? -15.156 6.672 -8.446 1.00 93.25 228 ARG A O 1
ATOM 1852 N N . LYS A 1 229 ? -15.109 7.956 -10.286 1.00 93.62 229 LYS A N 1
ATOM 1853 C CA . LYS A 1 229 ? -16.542 7.820 -10.589 1.00 93.62 229 LYS A CA 1
ATOM 1854 C C . LYS A 1 229 ? -16.879 6.378 -10.976 1.00 93.62 229 LYS A C 1
ATOM 1856 O O . LYS A 1 229 ? -17.841 5.828 -10.455 1.00 93.62 229 LYS A O 1
ATOM 1861 N N . GLN A 1 230 ? -16.050 5.742 -11.802 1.00 92.00 230 GLN A N 1
ATOM 1862 C CA . GLN A 1 230 ? -16.200 4.332 -12.173 1.00 92.00 230 GLN A CA 1
ATOM 1863 C C . GLN A 1 230 ? -16.089 3.398 -10.957 1.00 92.00 230 GLN A C 1
ATOM 1865 O O . GLN A 1 230 ? -16.950 2.540 -10.785 1.00 92.00 230 GLN A O 1
ATOM 1870 N N . ASN A 1 231 ? -15.107 3.608 -10.074 1.00 89.38 231 ASN A N 1
ATOM 1871 C CA . ASN A 1 231 ? -14.930 2.820 -8.847 1.00 89.38 231 ASN A CA 1
ATOM 1872 C C . ASN A 1 231 ? -16.097 2.988 -7.861 1.00 89.38 231 ASN A C 1
ATOM 1874 O O . ASN A 1 231 ? -16.502 2.035 -7.202 1.00 89.38 231 ASN A O 1
ATOM 1878 N N . LYS A 1 232 ? -16.673 4.192 -7.764 1.00 88.69 232 LYS A N 1
ATOM 1879 C CA . LYS A 1 232 ? -17.882 4.418 -6.956 1.00 88.69 232 LYS A CA 1
ATOM 1880 C C . LYS A 1 232 ? -19.089 3.669 -7.514 1.00 88.69 232 LYS A C 1
ATOM 1882 O O . LYS A 1 232 ? -19.863 3.130 -6.737 1.00 88.69 232 LYS A O 1
ATOM 1887 N N . ASN A 1 233 ? -19.226 3.614 -8.837 1.00 84.94 233 ASN A N 1
ATOM 1888 C CA . ASN A 1 233 ? -20.340 2.931 -9.493 1.00 84.94 233 ASN A CA 1
ATOM 1889 C C . ASN A 1 233 ? -20.194 1.400 -9.482 1.00 84.94 233 ASN A C 1
ATOM 1891 O O . ASN A 1 233 ? -21.199 0.697 -9.526 1.00 84.94 233 ASN A O 1
ATOM 1895 N N . SER A 1 234 ? -18.968 0.868 -9.441 1.00 79.31 234 SER A N 1
ATOM 1896 C CA . SER A 1 234 ? -18.743 -0.582 -9.366 1.00 79.31 234 SER A CA 1
ATOM 1897 C C . SER A 1 234 ? -19.073 -1.154 -7.987 1.00 79.31 234 SER A C 1
ATOM 1899 O O . SER A 1 234 ? -19.518 -2.299 -7.889 1.00 79.31 234 SER A O 1
ATOM 1901 N N . SER A 1 235 ? -18.929 -0.352 -6.930 1.00 71.56 235 SER A N 1
ATOM 1902 C CA . SER A 1 235 ? -19.399 -0.688 -5.588 1.00 71.56 235 SER A CA 1
ATOM 1903 C C . SER A 1 235 ? -20.915 -0.480 -5.515 1.00 71.56 235 SER A C 1
ATOM 1905 O O . SER A 1 235 ? -21.396 0.539 -5.017 1.00 71.56 235 SER A O 1
ATOM 1907 N N . LYS A 1 236 ? -21.678 -1.420 -6.093 1.00 63.47 236 LYS A N 1
ATOM 1908 C CA . LYS A 1 236 ? -23.147 -1.414 -6.041 1.00 63.47 236 LYS A CA 1
ATOM 1909 C C . LYS A 1 236 ? -23.581 -1.216 -4.591 1.00 63.47 236 LYS A C 1
ATOM 1911 O O . LYS A 1 236 ? -23.209 -1.997 -3.715 1.00 63.47 236 LYS A O 1
ATOM 1916 N N . THR A 1 237 ? -24.365 -0.175 -4.335 1.00 62.19 237 THR A N 1
ATOM 1917 C CA . THR A 1 237 ? -24.956 0.025 -3.012 1.00 62.19 237 THR A CA 1
ATOM 1918 C C . THR A 1 237 ? -25.860 -1.159 -2.677 1.00 62.19 237 THR A C 1
ATOM 1920 O O . THR A 1 237 ? -26.420 -1.792 -3.574 1.00 62.19 237 THR A O 1
ATOM 1923 N N . TYR A 1 238 ? -26.034 -1.458 -1.387 1.00 54.94 238 TYR A N 1
ATOM 1924 C CA . TYR A 1 238 ? -26.924 -2.535 -0.933 1.00 54.94 238 TYR A CA 1
ATOM 1925 C C . TYR A 1 238 ? -28.314 -2.450 -1.593 1.00 54.94 238 TYR A C 1
ATOM 1927 O O . TYR A 1 238 ? -28.836 -3.455 -2.060 1.00 54.94 238 TYR A O 1
ATOM 1935 N N . SER A 1 239 ? -28.856 -1.239 -1.755 1.00 58.84 239 SER A N 1
ATOM 1936 C CA . SER A 1 239 ? -30.119 -0.966 -2.451 1.00 58.84 239 SER A CA 1
ATOM 1937 C C . SER A 1 239 ? -30.103 -1.280 -3.957 1.00 58.84 239 SER A C 1
ATOM 1939 O O . SER A 1 239 ? -31.097 -1.760 -4.489 1.00 58.84 239 SER A O 1
ATOM 1941 N N . GLN A 1 240 ? -28.984 -1.079 -4.658 1.00 65.12 240 GLN A N 1
ATOM 1942 C CA . GLN A 1 240 ? -28.833 -1.487 -6.065 1.00 65.12 240 GLN A CA 1
ATOM 1943 C C . GLN A 1 240 ? -28.583 -2.995 -6.220 1.00 65.12 240 GLN A C 1
ATOM 1945 O O . GLN A 1 240 ? -28.902 -3.581 -7.259 1.00 65.12 240 GLN A O 1
ATOM 1950 N N . ALA A 1 241 ? -27.998 -3.635 -5.204 1.00 58.22 241 ALA A N 1
ATOM 1951 C CA . ALA A 1 241 ? -27.835 -5.083 -5.159 1.00 58.22 241 ALA A CA 1
ATOM 1952 C C . ALA A 1 241 ? -29.178 -5.792 -4.905 1.00 58.22 241 ALA A C 1
ATOM 1954 O O . ALA A 1 241 ? -29.444 -6.815 -5.531 1.00 58.22 241 ALA A O 1
ATOM 1955 N N . THR A 1 242 ? -30.052 -5.224 -4.066 1.00 59.69 242 THR A N 1
ATOM 1956 C CA . THR A 1 242 ? -31.385 -5.782 -3.785 1.00 59.69 242 THR A CA 1
ATOM 1957 C C . THR A 1 242 ? -32.414 -5.491 -4.881 1.00 59.69 242 THR A C 1
ATOM 1959 O O . THR A 1 242 ? -33.213 -6.371 -5.187 1.00 59.69 242 THR A O 1
ATOM 1962 N N . GLN A 1 243 ? -32.365 -4.331 -5.549 1.00 58.91 243 GLN A N 1
ATOM 1963 C CA . GLN A 1 243 ? -33.289 -3.997 -6.653 1.00 58.91 243 GLN A CA 1
ATOM 1964 C C . GLN A 1 243 ? -33.121 -4.865 -7.908 1.00 58.91 243 GLN A C 1
ATOM 1966 O O . GLN A 1 243 ? -34.073 -5.054 -8.655 1.00 58.91 243 GLN A O 1
ATOM 1971 N N . ASN A 1 244 ? -31.932 -5.419 -8.149 1.00 52.38 244 ASN A N 1
ATOM 1972 C CA . ASN A 1 244 ? -31.721 -6.336 -9.273 1.00 52.38 244 ASN A CA 1
ATOM 1973 C C . ASN A 1 244 ? -32.179 -7.773 -8.969 1.00 52.38 244 ASN A C 1
ATOM 1975 O O . ASN A 1 244 ? -32.143 -8.617 -9.860 1.00 52.38 244 ASN A O 1
ATOM 1979 N N . ASN A 1 245 ? -32.604 -8.059 -7.733 1.00 46.25 245 ASN A N 1
ATOM 1980 C CA . ASN A 1 245 ? -32.982 -9.403 -7.302 1.00 46.25 245 ASN A CA 1
ATOM 1981 C C . ASN A 1 245 ? -34.503 -9.646 -7.319 1.00 46.25 245 ASN A C 1
ATOM 1983 O O . ASN A 1 245 ? -34.944 -10.758 -7.053 1.00 46.25 245 ASN A O 1
ATOM 1987 N N . THR A 1 246 ? -35.318 -8.638 -7.644 1.00 47.78 246 THR A N 1
ATOM 1988 C CA . THR A 1 246 ? -36.788 -8.752 -7.666 1.00 47.78 246 THR A CA 1
ATOM 1989 C C . THR A 1 246 ? -37.379 -9.272 -8.980 1.00 47.78 246 THR A C 1
ATOM 1991 O O . THR A 1 246 ? -38.582 -9.487 -9.028 1.00 47.78 246 THR A O 1
ATOM 1994 N N . ASN A 1 247 ? -36.576 -9.536 -10.020 1.00 49.75 247 ASN A N 1
ATOM 1995 C CA . ASN A 1 247 ? -37.083 -9.955 -11.340 1.00 49.75 247 ASN A CA 1
ATOM 1996 C C . ASN A 1 247 ? -36.507 -11.278 -11.881 1.00 49.75 247 ASN A C 1
ATOM 1998 O O . ASN A 1 247 ? -36.529 -11.504 -13.088 1.00 49.75 247 ASN A O 1
ATOM 2002 N N . SER A 1 248 ? -36.016 -12.183 -11.030 1.00 40.38 248 SER A N 1
ATOM 2003 C CA . SER A 1 248 ? -35.590 -13.511 -11.494 1.00 40.38 248 SER A CA 1
ATOM 2004 C C . SER A 1 248 ? -36.145 -14.619 -10.604 1.00 40.38 248 SER A C 1
ATOM 2006 O O . SER A 1 248 ? -35.575 -14.956 -9.569 1.00 40.38 248 SER A O 1
ATOM 2008 N N . ASN A 1 249 ? -37.262 -15.205 -11.040 1.00 44.38 249 ASN A N 1
ATOM 2009 C CA . ASN A 1 249 ? -37.751 -16.505 -10.582 1.00 44.38 249 ASN A CA 1
ATOM 2010 C C . ASN A 1 249 ? -36.814 -17.609 -11.092 1.00 44.38 249 ASN A C 1
ATOM 2012 O O . ASN A 1 249 ? -37.174 -18.380 -11.976 1.00 44.38 249 ASN A O 1
ATOM 2016 N N . ASN A 1 250 ? -35.595 -17.669 -10.562 1.00 39.34 250 ASN A N 1
ATOM 2017 C CA . ASN A 1 250 ? -34.702 -18.792 -10.791 1.00 39.34 250 ASN A CA 1
ATOM 2018 C C . ASN A 1 250 ? -34.107 -19.233 -9.456 1.00 39.34 250 ASN A C 1
ATOM 2020 O O . ASN A 1 250 ? -33.276 -18.550 -8.858 1.00 39.34 250 ASN A O 1
ATOM 2024 N N . THR A 1 251 ? -34.572 -20.388 -8.989 1.00 40.69 251 THR A N 1
ATOM 2025 C CA . THR A 1 251 ? -34.019 -21.146 -7.870 1.00 40.69 251 THR A CA 1
ATOM 2026 C C . THR A 1 251 ? -32.576 -21.521 -8.188 1.00 40.69 251 THR A C 1
ATOM 2028 O O . THR A 1 251 ? -32.317 -22.553 -8.798 1.00 40.69 251 THR A O 1
ATOM 2031 N N . ASN A 1 252 ? -31.628 -20.668 -7.808 1.00 43.31 252 ASN A N 1
ATOM 2032 C CA . ASN A 1 252 ? -30.216 -21.013 -7.804 1.00 43.31 252 ASN A CA 1
ATOM 2033 C C . ASN A 1 252 ? -29.566 -20.500 -6.519 1.00 43.31 252 ASN A C 1
ATOM 2035 O O . ASN A 1 252 ? -29.539 -19.305 -6.231 1.00 43.31 252 ASN A O 1
ATOM 2039 N N . THR A 1 253 ? -29.106 -21.482 -5.751 1.00 47.66 253 THR A N 1
ATOM 2040 C CA . THR A 1 253 ? -28.234 -21.489 -4.576 1.00 47.66 253 THR A CA 1
ATOM 2041 C C . THR A 1 253 ? -27.631 -20.126 -4.225 1.00 47.66 253 THR A C 1
ATOM 2043 O O . THR A 1 253 ? -26.578 -19.729 -4.726 1.00 47.66 253 THR A O 1
ATOM 2046 N N . GLN A 1 254 ? -28.302 -19.392 -3.336 1.00 44.19 254 GLN A N 1
ATOM 2047 C CA . GLN A 1 254 ? -27.742 -18.178 -2.755 1.00 44.19 254 GLN A CA 1
ATOM 2048 C C . GLN A 1 254 ? -26.594 -18.563 -1.817 1.00 44.19 254 GLN A C 1
ATOM 2050 O O . GLN A 1 254 ? -26.792 -19.286 -0.843 1.00 44.19 254 GLN A O 1
ATOM 2055 N N . ASN A 1 255 ? -25.390 -18.062 -2.100 1.00 46.47 255 ASN A N 1
ATOM 2056 C CA . ASN A 1 255 ? -24.278 -18.083 -1.153 1.00 46.47 255 ASN A CA 1
ATOM 2057 C C . ASN A 1 255 ? -24.623 -17.158 0.022 1.00 46.47 255 ASN A C 1
ATOM 2059 O O . ASN A 1 255 ? -24.377 -15.952 -0.024 1.00 46.47 255 ASN A O 1
ATOM 2063 N N . ILE A 1 256 ? -25.233 -17.721 1.063 1.00 60.56 256 ILE A N 1
ATOM 2064 C CA . ILE A 1 256 ? -25.492 -17.017 2.316 1.00 60.56 256 ILE A CA 1
ATOM 2065 C C . ILE A 1 256 ? -24.144 -16.845 3.018 1.00 60.56 256 ILE A C 1
ATOM 2067 O O . ILE A 1 256 ? -23.513 -17.815 3.432 1.00 60.56 256 ILE A O 1
ATOM 2071 N N . ASN A 1 257 ? -23.682 -15.601 3.135 1.00 56.56 257 ASN A N 1
ATOM 2072 C CA . ASN A 1 257 ? -22.479 -15.278 3.893 1.00 56.56 257 ASN A CA 1
ATOM 2073 C C . ASN A 1 257 ? -22.812 -15.312 5.395 1.00 56.56 257 ASN A C 1
ATOM 2075 O O . ASN A 1 257 ? -23.276 -14.321 5.959 1.00 56.56 257 ASN A O 1
ATOM 2079 N N . ILE A 1 258 ? -22.652 -16.481 6.016 1.00 79.88 258 ILE A N 1
ATOM 2080 C CA . ILE A 1 258 ? -22.878 -16.693 7.449 1.00 79.88 258 ILE A CA 1
ATOM 2081 C C . ILE A 1 258 ? -21.585 -16.346 8.200 1.00 79.88 258 ILE A C 1
ATOM 2083 O O . ILE A 1 258 ? -20.516 -16.859 7.874 1.00 79.88 258 ILE A O 1
ATOM 2087 N N . GLU A 1 259 ? -21.672 -15.486 9.220 1.00 83.94 259 GLU A N 1
ATOM 2088 C CA . GLU A 1 259 ? -20.541 -15.181 10.109 1.00 83.94 259 GLU A CA 1
ATOM 2089 C C . GLU A 1 259 ? -19.963 -16.466 10.720 1.00 83.94 259 GLU A C 1
ATOM 2091 O O . GLU A 1 259 ? -20.717 -17.337 11.159 1.00 83.94 259 GLU A O 1
ATOM 2096 N N . LYS A 1 260 ? -18.628 -16.568 10.801 1.00 82.19 260 LYS A N 1
ATOM 2097 C CA . LYS A 1 260 ? -17.926 -17.790 11.236 1.00 82.19 260 LYS A CA 1
ATOM 2098 C C . LYS A 1 260 ? -18.446 -18.333 12.576 1.00 82.19 260 LYS A C 1
ATOM 2100 O O . LYS A 1 260 ? -18.661 -19.532 12.694 1.00 82.19 260 LYS A O 1
ATOM 2105 N N . ASP A 1 261 ? -18.719 -17.459 13.546 1.00 79.88 261 ASP A N 1
ATOM 2106 C CA . ASP A 1 261 ? -19.249 -17.850 14.861 1.00 79.88 261 ASP A CA 1
ATOM 2107 C C . ASP A 1 261 ? -20.671 -18.444 14.781 1.00 79.88 261 ASP A C 1
ATOM 2109 O O . ASP A 1 261 ? -20.976 -19.461 15.406 1.00 79.88 261 ASP A O 1
ATOM 2113 N N . LYS A 1 262 ? -21.540 -17.869 13.939 1.00 86.31 262 LYS A N 1
ATOM 2114 C CA . LYS A 1 262 ? -22.889 -18.406 13.697 1.00 86.31 262 LYS A CA 1
ATOM 2115 C C . LYS A 1 262 ? -22.838 -19.737 12.952 1.00 86.31 262 LYS A C 1
ATOM 2117 O O . LYS A 1 262 ? -23.594 -20.640 13.297 1.00 86.31 262 LYS A O 1
ATOM 2122 N N . ALA A 1 263 ? -21.938 -19.875 11.979 1.00 87.12 263 ALA A N 1
ATOM 2123 C CA . ALA A 1 263 ? -21.752 -21.119 11.235 1.00 87.12 263 ALA A CA 1
ATOM 2124 C C . ALA A 1 263 ? -21.326 -22.268 12.162 1.00 87.12 263 ALA A C 1
ATOM 2126 O O . ALA A 1 263 ? -21.924 -23.342 12.116 1.00 87.12 263 ALA A O 1
ATOM 2127 N N . THR A 1 264 ? -20.369 -22.023 13.063 1.00 87.06 264 THR A N 1
ATOM 2128 C CA . THR A 1 264 ? -19.944 -23.013 14.063 1.00 87.06 264 THR A CA 1
ATOM 2129 C C . THR A 1 264 ? -21.093 -23.399 14.992 1.00 87.06 264 THR A C 1
ATOM 2131 O O . THR A 1 264 ? -21.334 -24.584 15.202 1.00 87.06 264 THR A O 1
ATOM 2134 N N . LYS A 1 265 ? -21.862 -22.425 15.500 1.00 89.00 265 LYS A N 1
ATOM 2135 C CA . LYS A 1 265 ? -23.027 -22.699 16.360 1.00 89.00 265 LYS A CA 1
ATOM 2136 C C . LYS A 1 265 ? -24.059 -23.580 15.658 1.00 89.00 265 LYS A C 1
ATOM 2138 O O . LYS A 1 265 ? -24.522 -24.548 16.255 1.00 89.00 265 LYS A O 1
ATOM 2143 N N . ILE A 1 266 ? -24.381 -23.282 14.399 1.00 92.00 266 ILE A N 1
ATOM 2144 C CA . ILE A 1 266 ? -25.303 -24.084 13.581 1.00 92.00 266 ILE A CA 1
ATOM 2145 C C . ILE A 1 266 ? -24.771 -25.515 13.420 1.00 92.00 266 ILE A C 1
ATOM 2147 O O . ILE A 1 266 ? -25.510 -26.469 13.663 1.00 92.00 266 ILE A O 1
ATOM 2151 N N . LEU A 1 267 ? -23.486 -25.673 13.084 1.00 92.12 267 LEU A N 1
ATOM 2152 C CA . LEU A 1 267 ? -22.858 -26.980 12.883 1.00 92.12 267 LEU A CA 1
ATOM 2153 C C . LEU A 1 267 ? -22.891 -27.844 14.151 1.00 92.12 267 LEU A C 1
ATOM 2155 O O . LEU A 1 267 ? -23.283 -29.009 14.094 1.00 92.12 267 LEU A O 1
ATOM 2159 N N . THR A 1 268 ? -22.552 -27.270 15.307 1.00 92.31 268 THR A N 1
ATOM 2160 C CA . THR A 1 268 ? -22.582 -27.988 16.589 1.00 92.31 268 THR A CA 1
ATOM 2161 C C . THR A 1 268 ? -23.989 -28.483 16.929 1.00 92.31 268 THR A C 1
ATOM 2163 O O . THR A 1 268 ? -24.147 -29.583 17.457 1.00 92.31 268 THR A O 1
ATOM 2166 N N . ARG A 1 269 ? -25.037 -27.711 16.603 1.00 94.12 269 ARG A N 1
ATOM 2167 C CA . ARG A 1 269 ? -26.431 -28.133 16.835 1.00 94.12 269 ARG A CA 1
ATOM 2168 C C . ARG A 1 269 ? -26.877 -29.236 15.875 1.00 94.12 269 ARG A C 1
ATOM 2170 O O . ARG A 1 269 ? -27.568 -30.155 16.311 1.00 94.12 269 ARG A O 1
ATOM 2177 N N . ILE A 1 270 ? -26.452 -29.179 14.611 1.00 94.69 270 ILE A N 1
ATOM 2178 C CA . ILE A 1 270 ? -26.676 -30.251 13.626 1.00 94.69 270 ILE A CA 1
ATOM 2179 C C . ILE A 1 270 ? -26.049 -31.562 14.121 1.00 94.69 270 ILE A C 1
ATOM 2181 O O . ILE A 1 270 ? -26.726 -32.589 14.158 1.00 94.69 270 ILE A O 1
ATOM 2185 N N . LEU A 1 271 ? -24.794 -31.514 14.583 1.00 94.31 271 LEU A N 1
ATOM 2186 C CA . LEU A 1 271 ? -24.088 -32.679 15.119 1.00 94.31 271 LEU A CA 1
ATOM 2187 C C . LEU A 1 271 ? -24.787 -33.252 16.362 1.00 94.31 271 LEU A C 1
ATOM 2189 O O . LEU A 1 271 ? -25.035 -34.453 16.432 1.00 94.31 271 LEU A O 1
ATOM 2193 N N . HIS A 1 272 ? -25.153 -32.397 17.320 1.00 95.19 272 HIS A N 1
ATOM 2194 C CA . HIS A 1 272 ? -25.833 -32.823 18.545 1.00 95.19 272 HIS A CA 1
ATOM 2195 C C . HIS A 1 272 ? -27.180 -33.501 18.253 1.00 95.19 272 HIS A C 1
ATOM 2197 O O . HIS A 1 272 ? -27.472 -34.571 18.784 1.00 95.19 272 HIS A O 1
ATOM 2203 N N . SER A 1 273 ? -27.974 -32.919 17.353 1.00 95.56 273 SER A N 1
ATOM 2204 C CA . SER A 1 273 ? -29.269 -33.482 16.944 1.00 95.56 273 SER A CA 1
ATOM 2205 C C . SER A 1 273 ? -29.099 -34.823 16.228 1.00 95.56 273 SER A C 1
ATOM 2207 O O . SER A 1 273 ? -29.915 -35.726 16.398 1.00 95.56 273 SER A O 1
ATOM 2209 N N . HIS A 1 274 ? -28.018 -34.991 15.456 1.00 95.31 274 HIS A N 1
ATOM 2210 C CA . HIS A 1 274 ? -27.689 -36.272 14.831 1.00 95.31 274 HIS A CA 1
ATOM 2211 C C . HIS A 1 274 ? -27.374 -37.351 15.872 1.00 95.31 274 HIS A C 1
ATOM 2213 O O . HIS A 1 274 ? -27.924 -38.445 15.776 1.00 95.31 274 HIS A O 1
ATOM 2219 N N . ILE A 1 275 ? -26.555 -37.036 16.882 1.00 94.81 275 ILE A N 1
ATOM 2220 C CA . ILE A 1 275 ? -26.205 -37.971 17.963 1.00 94.81 275 ILE A CA 1
ATOM 2221 C C . ILE A 1 275 ? -27.462 -38.416 18.723 1.00 94.81 275 ILE A C 1
ATOM 2223 O O . ILE A 1 275 ? -27.667 -39.612 18.920 1.00 94.81 275 ILE A O 1
ATOM 2227 N N . LEU A 1 276 ? -28.347 -37.480 19.081 1.00 94.81 276 LEU A N 1
ATOM 2228 C CA . LEU A 1 276 ? -29.608 -37.818 19.750 1.00 94.81 276 LEU A CA 1
ATOM 2229 C C . LEU A 1 276 ? -30.533 -38.663 18.872 1.00 94.81 276 LEU A C 1
ATOM 2231 O O . LEU A 1 276 ? -31.166 -39.591 19.367 1.00 94.81 276 LEU A O 1
ATOM 2235 N N . ASN A 1 277 ? -30.558 -38.414 17.564 1.00 95.38 277 ASN A N 1
ATOM 2236 C CA . ASN A 1 277 ? -31.338 -39.221 16.633 1.00 95.38 277 ASN A CA 1
ATOM 2237 C C . ASN A 1 277 ? -30.794 -40.649 16.452 1.00 95.38 277 ASN A C 1
ATOM 2239 O O . ASN A 1 277 ? -31.552 -41.525 16.044 1.00 95.38 277 ASN A O 1
ATOM 2243 N N . ILE A 1 278 ? -29.509 -40.904 16.729 1.00 92.38 278 ILE A N 1
ATOM 2244 C CA . ILE A 1 278 ? -28.967 -42.274 16.773 1.00 92.38 278 ILE A CA 1
ATOM 2245 C C . ILE A 1 278 ? -29.541 -43.021 17.980 1.00 92.38 278 ILE A C 1
ATOM 2247 O O . ILE A 1 278 ? -29.928 -44.179 17.846 1.00 92.38 278 ILE A O 1
ATOM 2251 N N . ALA A 1 279 ? -29.624 -42.357 19.136 1.00 94.81 279 ALA A N 1
ATOM 2252 C CA . ALA A 1 279 ? -30.202 -42.940 20.344 1.00 94.81 279 ALA A CA 1
ATOM 2253 C C . ALA A 1 279 ? -31.730 -43.098 20.239 1.00 94.81 279 ALA A C 1
ATOM 2255 O O . ALA A 1 279 ? -32.271 -44.122 20.643 1.00 94.81 279 ALA A O 1
ATOM 2256 N N . ASN A 1 280 ? -32.408 -42.107 19.650 1.00 95.69 280 ASN A N 1
ATOM 2257 C CA . ASN A 1 280 ? -33.862 -42.025 19.530 1.00 95.69 280 ASN A CA 1
ATOM 2258 C C . ASN A 1 280 ? -34.267 -41.733 18.070 1.00 95.69 280 ASN A C 1
ATOM 2260 O O . ASN A 1 280 ? -34.440 -40.561 17.706 1.00 95.69 280 ASN A O 1
ATOM 2264 N N . PRO A 1 281 ? -34.410 -42.762 17.211 1.00 95.12 281 PRO A N 1
ATOM 2265 C CA . PRO A 1 281 ? -34.746 -42.582 15.800 1.00 95.12 281 PRO A CA 1
ATOM 2266 C C . PRO A 1 281 ? -36.029 -41.771 15.590 1.00 95.12 281 PRO A C 1
ATOM 2268 O O . PRO A 1 281 ? -37.084 -42.104 16.121 1.00 95.12 281 PRO A O 1
ATOM 2271 N N . GLY A 1 282 ? -35.927 -40.706 14.795 1.00 92.06 282 GLY A N 1
ATOM 2272 C CA . GLY A 1 282 ? -37.028 -39.796 14.472 1.00 92.06 282 GLY A CA 1
ATOM 2273 C C . GLY A 1 282 ? -37.031 -38.492 15.270 1.00 92.06 282 GLY A C 1
ATOM 2274 O O . GLY A 1 282 ? -37.711 -37.549 14.877 1.00 92.06 282 GLY A O 1
ATOM 2275 N N . SER A 1 283 ? -36.207 -38.377 16.317 1.00 95.69 283 SER A N 1
ATOM 2276 C CA . SER A 1 283 ? -36.107 -37.159 17.140 1.00 95.69 283 SER A CA 1
ATOM 2277 C C . SER A 1 283 ? -35.358 -35.990 16.481 1.00 95.69 283 SER A C 1
ATOM 2279 O O . SER A 1 283 ? -35.401 -34.873 16.994 1.00 95.69 283 SER A O 1
ATOM 2281 N N . TYR A 1 284 ? -34.674 -36.204 15.347 1.00 95.31 284 TYR A N 1
ATOM 2282 C CA . TYR A 1 284 ? -33.748 -35.217 14.770 1.00 95.31 284 TYR A CA 1
ATOM 2283 C C . TYR A 1 284 ? -34.353 -33.821 14.568 1.00 95.31 284 TYR A C 1
ATOM 2285 O O . TYR A 1 284 ? -33.719 -32.822 14.897 1.00 95.31 284 TYR A O 1
ATOM 2293 N N . ASN A 1 285 ? -35.554 -33.739 13.986 1.00 95.12 285 ASN A N 1
ATOM 2294 C CA . ASN A 1 285 ? -36.163 -32.457 13.626 1.00 95.12 285 ASN A CA 1
ATOM 2295 C C . ASN A 1 285 ? -36.626 -31.674 14.862 1.00 95.12 285 ASN A C 1
ATOM 2297 O O . ASN A 1 285 ? -36.463 -30.453 14.917 1.00 95.12 285 ASN A O 1
ATOM 2301 N N . ASP A 1 286 ? -37.168 -32.382 15.851 1.00 95.69 286 ASP A N 1
ATOM 2302 C CA . ASP A 1 286 ? -37.656 -31.787 17.092 1.00 95.69 286 ASP A CA 1
ATOM 2303 C C . ASP A 1 286 ? -36.482 -31.264 17.923 1.00 95.69 286 ASP A C 1
ATOM 2305 O O . ASP A 1 286 ? -36.492 -30.107 18.347 1.00 95.69 286 ASP A O 1
ATOM 2309 N N . GLU A 1 287 ? -35.417 -32.061 18.056 1.00 96.56 287 GLU A N 1
ATOM 2310 C CA . GLU A 1 287 ? -34.213 -31.658 18.786 1.00 96.56 287 GLU A CA 1
ATOM 2311 C C . GLU A 1 287 ? -33.462 -30.515 18.100 1.00 96.56 287 GLU A C 1
ATOM 2313 O O . GLU A 1 287 ? -33.056 -29.549 18.753 1.00 96.56 287 GLU A O 1
ATOM 2318 N N . LEU A 1 288 ? -33.334 -30.554 16.770 1.00 96.19 288 LEU A N 1
ATOM 2319 C CA . LEU A 1 288 ? -32.678 -29.484 16.022 1.00 96.19 288 LEU A CA 1
ATOM 2320 C C . LEU A 1 288 ? -33.417 -28.154 16.189 1.00 96.19 288 LEU A C 1
ATOM 2322 O O . LEU A 1 288 ? -32.794 -27.130 16.478 1.00 96.19 288 LEU A O 1
ATOM 2326 N N . ASN A 1 289 ? -34.744 -28.162 16.050 1.00 96.44 289 ASN A N 1
ATOM 2327 C CA . ASN A 1 289 ? -35.552 -26.954 16.193 1.00 96.44 289 ASN A CA 1
ATOM 2328 C C . ASN A 1 289 ? -35.601 -26.446 17.636 1.00 96.44 289 ASN A C 1
ATOM 2330 O O . ASN A 1 289 ? -35.585 -25.230 17.847 1.00 96.44 289 ASN A O 1
ATOM 2334 N N . ASN A 1 290 ? -35.592 -27.343 18.624 1.00 97.00 290 ASN A N 1
ATOM 2335 C CA . ASN A 1 290 ? -35.473 -26.979 20.031 1.00 97.00 290 ASN A CA 1
ATOM 2336 C C . ASN A 1 290 ? -34.142 -26.255 20.303 1.00 97.00 290 ASN A C 1
ATOM 2338 O O . ASN A 1 290 ? -34.122 -25.136 20.824 1.00 97.00 290 ASN A O 1
ATOM 2342 N N . LEU A 1 291 ? -33.023 -26.827 19.846 1.00 95.62 291 LEU A N 1
ATOM 2343 C CA . LEU A 1 291 ? -31.697 -26.220 19.977 1.00 95.62 291 LEU A CA 1
ATOM 2344 C C . LEU A 1 291 ? -31.583 -24.889 19.226 1.00 95.62 291 LEU A C 1
ATOM 2346 O O . LEU A 1 291 ? -30.934 -23.964 19.716 1.00 95.62 291 LEU A O 1
ATOM 2350 N N . PHE A 1 292 ? -32.208 -24.761 18.056 1.00 95.56 292 PHE A N 1
ATOM 2351 C CA . PHE A 1 292 ? -32.203 -23.515 17.288 1.00 95.56 292 PHE A CA 1
ATOM 2352 C C . PHE A 1 292 ? -32.977 -22.417 18.017 1.00 95.56 292 PHE A C 1
ATOM 2354 O O . PHE A 1 292 ? -32.455 -21.313 18.194 1.00 95.56 292 PHE A O 1
ATOM 2361 N N . LYS A 1 293 ? -34.160 -22.744 18.545 1.00 95.75 293 LYS A N 1
ATOM 2362 C CA . LYS A 1 293 ? -34.981 -21.823 19.336 1.00 95.75 293 LYS A CA 1
ATOM 2363 C C . LYS A 1 293 ? -34.245 -21.327 20.584 1.00 95.75 293 LYS A C 1
ATOM 2365 O O . LYS A 1 293 ? -34.237 -20.126 20.837 1.00 95.75 293 LYS A O 1
ATOM 2370 N N . LEU A 1 294 ? -33.551 -22.215 21.303 1.00 93.75 294 LEU A N 1
ATOM 2371 C CA . LEU A 1 294 ? -32.733 -21.858 22.474 1.00 93.75 294 LEU A CA 1
ATOM 2372 C C . LEU A 1 294 ? -31.569 -20.903 22.150 1.00 93.75 294 LEU A C 1
ATOM 2374 O O . LEU A 1 294 ? -31.049 -20.247 23.046 1.00 93.75 294 LEU A O 1
ATOM 2378 N N . ASN A 1 295 ? -31.150 -20.813 20.884 1.00 90.25 295 ASN A N 1
ATOM 2379 C CA . ASN A 1 295 ? -30.040 -19.962 20.441 1.00 90.25 295 ASN A CA 1
ATOM 2380 C C . ASN A 1 295 ? -30.505 -18.766 19.588 1.00 90.25 295 ASN A C 1
ATOM 2382 O O . ASN A 1 295 ? -29.680 -18.148 18.915 1.00 90.25 295 ASN A O 1
ATOM 2386 N N . ASN A 1 296 ? -31.800 -18.425 19.612 1.00 92.81 296 ASN A N 1
ATOM 2387 C CA . ASN A 1 296 ? -32.395 -17.359 18.795 1.00 92.81 296 ASN A CA 1
ATOM 2388 C C . ASN A 1 296 ? -32.161 -17.543 17.280 1.00 92.81 296 ASN A C 1
ATOM 2390 O O . ASN A 1 296 ? -31.990 -16.569 16.544 1.00 92.81 296 ASN A O 1
ATOM 2394 N N . LEU A 1 297 ? -32.127 -18.793 16.813 1.00 90.12 297 LEU A N 1
ATOM 2395 C CA . LEU A 1 297 ? -32.041 -19.144 15.397 1.00 90.12 297 LEU A CA 1
ATOM 2396 C C . LEU A 1 297 ? -33.437 -19.500 14.855 1.00 90.12 297 LEU A C 1
ATOM 2398 O O . LEU A 1 297 ? -34.249 -20.074 15.586 1.00 90.12 297 LEU A O 1
ATOM 2402 N N . PRO A 1 298 ? -33.738 -19.175 13.585 1.00 91.25 298 PRO A N 1
ATOM 2403 C CA . PRO A 1 298 ? -35.018 -19.512 12.972 1.00 91.25 298 PRO A CA 1
ATOM 2404 C C . PRO A 1 298 ? -35.162 -21.027 12.802 1.00 91.25 298 PRO A C 1
ATOM 2406 O O . PRO A 1 298 ? -34.217 -21.697 12.392 1.00 91.25 298 PRO A O 1
ATOM 2409 N N . SER A 1 299 ? -36.351 -21.558 13.086 1.00 92.44 299 SER A N 1
ATOM 2410 C CA . SER A 1 299 ? -36.667 -22.976 12.891 1.00 92.44 299 SER A CA 1
ATOM 2411 C C . SER A 1 299 ? -36.563 -23.390 11.420 1.00 92.44 299 SER A C 1
ATOM 2413 O O . SER A 1 299 ? -36.863 -22.608 10.515 1.00 92.44 299 SER A O 1
ATOM 2415 N N . ILE A 1 300 ? -36.163 -24.638 11.186 1.00 92.06 300 ILE A N 1
ATOM 2416 C CA . ILE A 1 300 ? -36.053 -25.247 9.862 1.00 92.06 300 ILE A CA 1
ATOM 2417 C C . ILE A 1 300 ? -37.159 -26.294 9.720 1.00 92.06 300 ILE A C 1
ATOM 2419 O O . ILE A 1 300 ? -37.290 -27.189 10.552 1.00 92.06 300 ILE A O 1
ATOM 2423 N N . ASN A 1 301 ? -37.927 -26.210 8.633 1.00 90.94 301 ASN A N 1
ATOM 2424 C CA . ASN A 1 301 ? -38.870 -27.259 8.253 1.00 90.94 301 ASN A CA 1
ATOM 2425 C C . ASN A 1 301 ? -38.139 -28.337 7.447 1.00 90.94 301 ASN A C 1
ATOM 2427 O O . ASN A 1 301 ? -37.807 -28.127 6.280 1.00 90.94 301 ASN A O 1
ATOM 2431 N N . LEU A 1 302 ? -37.891 -29.483 8.077 1.00 90.25 302 LEU A N 1
ATOM 2432 C CA . LEU A 1 302 ? -37.363 -30.682 7.429 1.00 90.25 302 LEU A CA 1
ATOM 2433 C C . LEU A 1 302 ? -38.492 -31.693 7.165 1.00 90.25 302 LEU A C 1
ATOM 2435 O O . LEU A 1 302 ? -39.505 -31.673 7.868 1.00 90.25 302 LEU A O 1
ATOM 2439 N N . PRO A 1 303 ? -38.342 -32.587 6.169 1.00 88.94 303 PRO A N 1
ATOM 2440 C CA . PRO A 1 303 ? -39.266 -33.705 5.998 1.00 88.94 303 PRO A CA 1
ATOM 2441 C C . PRO A 1 303 ? -39.256 -34.622 7.236 1.00 88.94 303 PRO A C 1
ATOM 2443 O O . PRO A 1 303 ? -38.240 -34.679 7.936 1.00 88.94 303 PRO A O 1
ATOM 2446 N N . PRO A 1 304 ? -40.348 -35.360 7.508 1.00 83.94 304 PRO A N 1
ATOM 2447 C CA . PRO A 1 304 ? -40.390 -36.331 8.600 1.00 83.94 304 PRO A CA 1
ATOM 2448 C C . PRO A 1 304 ? -39.309 -37.404 8.400 1.00 83.94 304 PRO A C 1
ATOM 2450 O O . PRO A 1 304 ? -39.163 -37.936 7.301 1.00 83.94 304 PRO A O 1
ATOM 2453 N N . ASN A 1 305 ? -38.552 -37.709 9.460 1.00 83.94 305 ASN A N 1
ATOM 2454 C CA . ASN A 1 305 ? -37.373 -38.589 9.436 1.00 83.94 305 ASN A CA 1
ATOM 2455 C C . ASN A 1 305 ? -36.322 -38.186 8.384 1.00 83.94 305 ASN A C 1
ATOM 2457 O O . ASN A 1 305 ? -36.021 -38.958 7.468 1.00 83.94 305 ASN A O 1
ATOM 2461 N N . PRO A 1 306 ? -35.729 -36.985 8.503 1.00 87.38 306 PRO A N 1
ATOM 2462 C CA . PRO A 1 306 ? -34.721 -36.548 7.552 1.00 87.38 306 PRO A CA 1
ATOM 2463 C C . PRO A 1 306 ? -33.486 -37.464 7.629 1.00 87.38 306 PRO A C 1
ATOM 2465 O O . PRO A 1 306 ? -33.119 -37.914 8.721 1.00 87.38 306 PRO A O 1
ATOM 2468 N N . PRO A 1 307 ? -32.80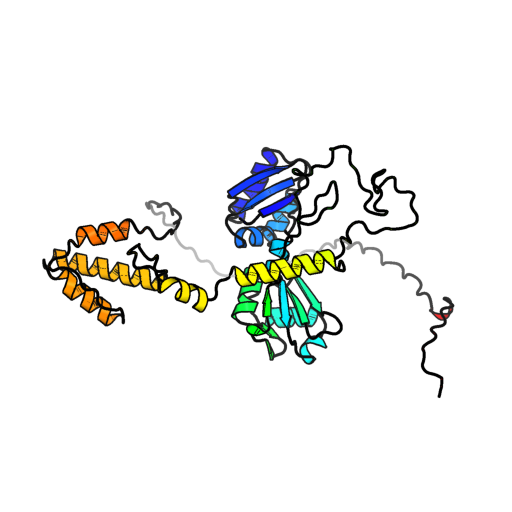0 -37.731 6.500 1.00 89.38 307 PRO A N 1
ATOM 2469 C CA . PRO A 1 307 ? -31.606 -38.570 6.477 1.00 89.38 307 PRO A CA 1
ATOM 2470 C C . PRO A 1 307 ? -30.434 -37.828 7.135 1.00 89.38 307 PRO A C 1
ATOM 2472 O O . PRO A 1 307 ? -29.593 -37.228 6.467 1.00 89.38 307 PRO A O 1
ATOM 2475 N N . SER A 1 308 ? -30.380 -37.855 8.467 1.00 87.62 308 SER A N 1
ATOM 2476 C CA . SER A 1 308 ? -29.450 -37.054 9.273 1.00 87.62 308 SER A CA 1
ATOM 2477 C C . SER A 1 308 ? -27.978 -37.338 8.950 1.00 87.62 308 SER A C 1
ATOM 2479 O O . SER A 1 308 ? -27.165 -36.418 8.956 1.00 87.62 308 SER A O 1
ATOM 2481 N N . LYS A 1 309 ? -27.647 -38.573 8.546 1.00 88.19 309 LYS A N 1
ATOM 2482 C CA . LYS A 1 309 ? -26.311 -38.951 8.056 1.00 88.19 309 LYS A CA 1
ATOM 2483 C C . LYS A 1 309 ? -25.903 -38.192 6.783 1.00 88.19 309 LYS A C 1
ATOM 2485 O O . LYS A 1 309 ? -24.763 -37.750 6.687 1.00 88.19 309 LYS A O 1
ATOM 2490 N N . ASN A 1 310 ? -26.834 -37.995 5.845 1.00 88.81 310 ASN A N 1
ATOM 2491 C CA . ASN A 1 310 ? -26.576 -37.261 4.599 1.00 88.81 310 ASN A CA 1
ATOM 2492 C C . ASN A 1 310 ? -26.465 -35.753 4.854 1.00 88.81 310 ASN A C 1
ATOM 2494 O O . ASN A 1 310 ? -25.678 -35.061 4.218 1.00 88.81 310 ASN A O 1
ATOM 2498 N N . ILE A 1 311 ? -27.239 -35.230 5.807 1.00 84.88 311 ILE A N 1
ATOM 2499 C CA . ILE A 1 311 ? -27.136 -33.824 6.215 1.00 84.88 311 ILE A CA 1
ATOM 2500 C C . ILE A 1 311 ? -25.763 -33.570 6.848 1.00 84.88 311 ILE A C 1
ATOM 2502 O O . ILE A 1 311 ? -25.100 -32.591 6.510 1.00 84.88 311 ILE A O 1
ATOM 2506 N N . LEU A 1 312 ? -25.297 -34.483 7.705 1.00 86.31 312 LEU A N 1
ATOM 2507 C CA . LEU A 1 312 ? -23.985 -34.375 8.331 1.00 86.31 312 LEU A CA 1
ATOM 2508 C C . LEU A 1 312 ? -22.841 -34.472 7.306 1.00 86.31 312 LEU A C 1
ATOM 2510 O O . LEU A 1 312 ? -21.896 -33.685 7.381 1.00 86.31 312 LEU A O 1
ATOM 2514 N N . SER A 1 313 ? -22.931 -35.366 6.314 1.00 82.62 313 SER A N 1
ATOM 2515 C CA . SER A 1 313 ? -21.900 -35.476 5.271 1.00 82.62 313 SER A CA 1
ATOM 2516 C C . SER A 1 313 ? -21.783 -34.200 4.433 1.00 82.62 313 SER A C 1
ATOM 2518 O O . SER A 1 313 ? -20.671 -33.747 4.176 1.00 82.62 313 SER A O 1
ATOM 2520 N N . LEU A 1 314 ? -22.906 -33.547 4.112 1.00 80.88 314 LEU A N 1
ATOM 2521 C CA . LEU A 1 314 ? -22.903 -32.248 3.428 1.00 80.88 314 LEU A CA 1
ATOM 2522 C C . LEU A 1 314 ? -22.217 -31.159 4.265 1.00 80.88 314 LEU A C 1
ATOM 2524 O O . LEU A 1 314 ? -21.507 -30.310 3.728 1.00 80.88 314 LEU A O 1
ATOM 2528 N N . THR A 1 315 ? -22.373 -31.194 5.592 1.00 75.19 315 THR A N 1
ATOM 2529 C CA . THR A 1 315 ? -21.671 -30.243 6.464 1.00 75.19 315 THR A CA 1
ATOM 2530 C C . THR A 1 315 ? -20.169 -30.510 6.585 1.00 75.19 315 THR A C 1
ATOM 2532 O O . THR A 1 315 ? -19.403 -29.561 6.725 1.00 75.19 315 THR A O 1
ATOM 2535 N N . ALA A 1 316 ? -19.731 -31.768 6.467 1.00 70.50 316 ALA A N 1
ATOM 2536 C CA . ALA A 1 316 ? -18.312 -32.131 6.441 1.00 70.50 316 ALA A CA 1
ATOM 2537 C C . ALA A 1 316 ? -17.632 -31.746 5.112 1.00 70.50 316 ALA A C 1
ATOM 2539 O O . ALA A 1 316 ? -16.446 -31.410 5.088 1.00 70.50 316 ALA A O 1
ATOM 2540 N N . GLU A 1 317 ? -18.386 -31.756 4.010 1.00 60.88 317 GLU A N 1
ATOM 2541 C CA . GLU A 1 317 ? -17.946 -31.269 2.696 1.00 60.88 317 GLU A CA 1
ATOM 2542 C C . GLU A 1 317 ? -17.898 -29.738 2.622 1.00 60.88 317 GLU A C 1
ATOM 2544 O O . GLU A 1 317 ? -17.059 -29.178 1.910 1.00 60.88 317 GLU A O 1
ATOM 2549 N N . CYS A 1 318 ? -18.699 -29.049 3.443 1.00 57.22 318 CYS A N 1
ATOM 2550 C CA . CYS A 1 318 ? -18.494 -27.650 3.808 1.00 57.22 318 CYS A CA 1
ATOM 2551 C C . CYS A 1 318 ? -17.250 -27.499 4.698 1.00 57.22 318 CYS A C 1
ATOM 2553 O O . CYS A 1 318 ? -17.306 -26.982 5.814 1.00 57.22 318 CYS A O 1
ATOM 2555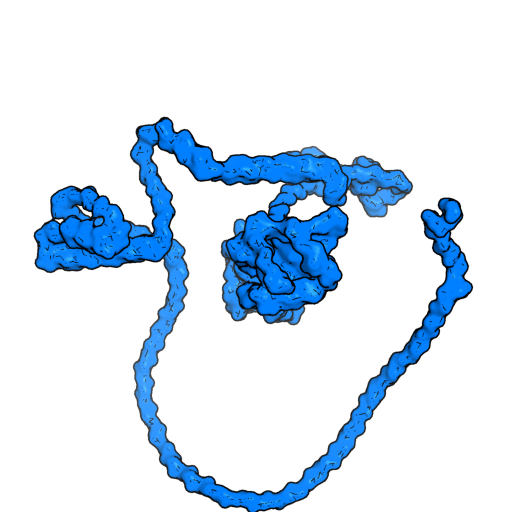 N N . LYS A 1 319 ? -16.079 -27.886 4.183 1.00 48.00 319 LYS A N 1
ATOM 2556 C CA . LYS A 1 319 ? -14.805 -27.397 4.698 1.00 48.00 319 LYS A CA 1
ATOM 2557 C C . LYS A 1 319 ? -14.821 -25.881 4.545 1.00 48.00 319 LYS A C 1
ATOM 2559 O O . LYS A 1 319 ? -14.507 -25.336 3.487 1.00 48.00 319 LYS A O 1
ATOM 2564 N N . ILE A 1 320 ? -15.205 -25.192 5.621 1.00 49.88 320 ILE A N 1
ATOM 25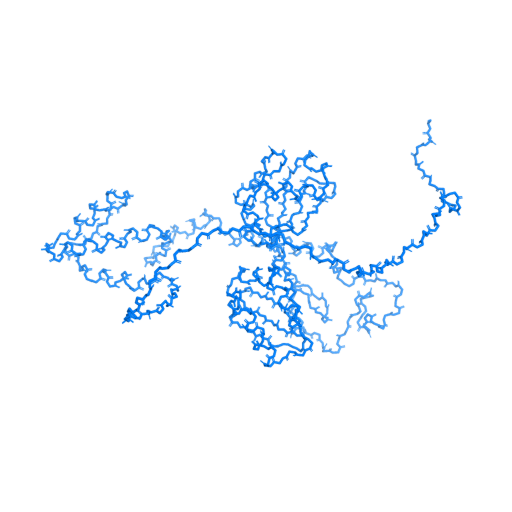65 C CA . ILE A 1 320 ? -14.827 -23.803 5.869 1.00 49.88 320 ILE A CA 1
ATOM 2566 C C . ILE A 1 320 ? -13.341 -23.768 5.530 1.00 49.88 320 ILE A C 1
ATOM 2568 O O . ILE A 1 320 ? -12.595 -24.541 6.128 1.00 49.88 320 ILE A O 1
ATOM 2572 N N . ASN A 1 321 ? -12.942 -22.974 4.530 1.00 38.91 321 ASN A N 1
ATOM 2573 C CA . ASN A 1 321 ? -11.561 -22.812 4.062 1.00 38.91 321 ASN A CA 1
ATOM 2574 C C . ASN 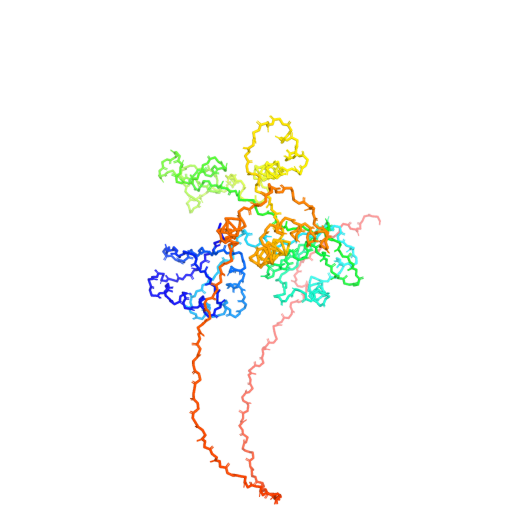A 1 321 ? -10.654 -22.324 5.209 1.00 38.91 321 ASN A C 1
ATOM 2576 O O . ASN A 1 321 ? -10.212 -21.177 5.252 1.00 38.91 321 ASN A O 1
ATOM 2580 N N . THR A 1 322 ? -10.386 -23.208 6.156 1.00 42.00 322 THR A N 1
ATOM 2581 C CA . THR A 1 322 ? -9.556 -23.021 7.329 1.00 42.00 322 THR A CA 1
ATOM 2582 C C . THR A 1 322 ? -8.341 -23.869 7.024 1.00 42.00 322 THR A C 1
ATOM 2584 O O . THR A 1 322 ? -8.352 -25.086 7.163 1.00 42.00 322 THR A O 1
ATOM 2587 N N . LYS A 1 323 ? -7.324 -23.229 6.446 1.00 37.94 323 LYS A N 1
ATOM 2588 C CA . LYS A 1 323 ? -5.998 -23.832 6.334 1.00 37.94 323 LYS A CA 1
ATOM 2589 C C . LYS A 1 323 ? -5.472 -23.976 7.759 1.00 37.94 323 LYS A C 1
ATOM 2591 O O . LYS A 1 323 ? -5.043 -22.974 8.323 1.00 37.94 323 LYS A O 1
ATOM 2596 N N . GLU A 1 324 ? -5.565 -25.169 8.331 1.00 39.06 324 GLU A N 1
ATOM 2597 C CA . GLU A 1 324 ? -4.927 -25.494 9.604 1.00 39.06 324 GLU A CA 1
ATOM 2598 C C . GLU A 1 324 ? -3.545 -26.105 9.390 1.00 39.06 324 GLU A C 1
ATOM 2600 O O . GLU A 1 324 ? -3.297 -26.884 8.467 1.00 39.06 324 GLU A O 1
ATOM 2605 N N . VAL A 1 325 ? -2.659 -25.630 10.257 1.00 39.12 325 VAL A N 1
ATOM 2606 C CA . VAL A 1 325 ? -1.255 -25.957 10.452 1.00 39.12 325 VAL A CA 1
ATOM 2607 C C . VAL A 1 325 ? -1.189 -27.299 11.174 1.00 39.12 325 VAL A C 1
ATOM 2609 O O . VAL A 1 325 ? -1.860 -27.485 12.184 1.00 39.12 325 VAL A O 1
ATOM 2612 N N . GLN A 1 326 ? -0.393 -28.230 10.653 1.00 36.62 326 GLN A N 1
ATOM 2613 C CA . GLN A 1 326 ? -0.078 -29.472 11.351 1.00 36.62 326 GLN A CA 1
ATOM 2614 C C . GLN A 1 326 ? 0.910 -29.166 12.482 1.00 36.62 326 GLN A C 1
ATOM 2616 O O . GLN A 1 326 ? 2.030 -28.731 12.221 1.00 36.62 326 GLN A O 1
ATOM 2621 N N . VAL A 1 327 ? 0.476 -29.388 13.721 1.00 39.44 327 VAL A N 1
ATOM 2622 C CA . VAL A 1 327 ? 1.344 -29.533 14.893 1.00 39.44 327 VAL A CA 1
ATOM 2623 C C . VAL A 1 327 ? 1.674 -31.019 15.003 1.00 39.44 327 VAL A C 1
ATOM 2625 O O . VAL A 1 327 ? 0.771 -31.855 14.980 1.00 39.44 327 VAL A O 1
ATOM 2628 N N . ALA A 1 328 ? 2.966 -31.339 15.017 1.00 40.78 328 ALA A N 1
ATOM 2629 C CA . ALA A 1 328 ? 3.470 -32.696 15.159 1.00 40.78 328 ALA A CA 1
ATOM 2630 C C . ALA A 1 328 ? 3.448 -33.117 16.635 1.00 40.78 328 ALA A C 1
ATOM 2632 O O . ALA A 1 328 ? 3.776 -32.322 17.511 1.00 40.78 328 ALA A O 1
ATOM 2633 N N . ASN A 1 329 ? 3.044 -34.366 16.861 1.00 36.06 329 ASN A N 1
ATOM 2634 C CA . ASN A 1 329 ? 3.037 -35.052 18.148 1.00 36.06 329 ASN A CA 1
ATOM 2635 C C . ASN A 1 329 ? 4.470 -35.364 18.616 1.00 36.06 329 ASN A C 1
ATOM 2637 O O . ASN A 1 329 ? 5.267 -35.870 17.824 1.00 36.06 329 ASN A O 1
ATOM 2641 N N . GLU A 1 330 ? 4.746 -35.141 19.899 1.00 41.94 330 GLU A N 1
ATOM 2642 C CA . GLU A 1 330 ? 5.838 -35.778 20.649 1.00 41.94 330 GLU A CA 1
ATOM 2643 C C . GLU A 1 330 ? 5.344 -37.091 21.285 1.00 41.94 330 GLU A C 1
ATOM 2645 O O . GLU A 1 330 ? 4.147 -37.208 21.575 1.00 41.94 330 GLU A O 1
ATOM 2650 N N . PRO A 1 331 ? 6.232 -38.072 21.523 1.00 49.81 331 PRO A N 1
ATOM 2651 C CA . PRO A 1 331 ? 6.012 -39.124 22.504 1.00 49.81 331 PRO A CA 1
ATOM 2652 C C . PRO A 1 331 ? 6.895 -38.937 23.754 1.00 49.81 331 PRO A C 1
ATOM 2654 O O . PRO A 1 331 ? 8.096 -38.688 23.640 1.00 49.81 331 PRO A O 1
ATOM 2657 N N . ASP A 1 332 ? 6.270 -39.112 24.921 1.00 45.66 332 ASP A N 1
ATOM 2658 C CA . ASP A 1 332 ? 6.890 -39.305 26.239 1.00 45.66 332 ASP A CA 1
ATOM 2659 C C . ASP A 1 332 ? 7.628 -40.652 26.334 1.00 45.66 332 ASP A C 1
ATOM 2661 O O . ASP A 1 332 ? 7.115 -41.657 25.842 1.00 45.66 332 ASP A O 1
ATOM 2665 N N . GLU A 1 333 ? 8.770 -40.669 27.033 1.00 45.84 333 GLU A N 1
ATOM 2666 C CA . GLU A 1 333 ? 9.142 -41.677 28.048 1.00 45.84 333 GLU A CA 1
ATOM 2667 C C . GLU A 1 333 ? 10.418 -41.221 28.804 1.00 45.84 333 GLU A C 1
ATOM 2669 O O . GLU A 1 333 ? 11.453 -40.946 28.194 1.00 45.84 333 GLU A O 1
ATOM 2674 N N . GLU A 1 334 ? 10.315 -41.111 30.137 1.00 49.94 334 GLU A N 1
ATOM 2675 C CA . GLU A 1 334 ? 11.411 -40.890 31.108 1.00 49.94 334 GLU A CA 1
ATOM 2676 C C . GLU A 1 334 ? 12.293 -42.158 31.276 1.00 49.94 334 GLU A C 1
ATOM 2678 O O . GLU A 1 334 ? 11.904 -43.238 30.818 1.00 49.94 334 GLU A O 1
ATOM 2683 N N . PRO A 1 335 ? 13.475 -42.075 31.933 1.00 47.38 335 PRO A N 1
ATOM 2684 C CA . PRO A 1 335 ? 13.497 -42.235 33.396 1.00 47.38 335 PRO A CA 1
ATOM 2685 C C . PRO A 1 335 ? 14.480 -41.333 34.179 1.00 47.38 335 PRO A C 1
ATOM 2687 O O . PRO A 1 335 ? 15.499 -40.865 33.675 1.00 47.38 335 PRO A O 1
ATOM 2690 N N . GLU A 1 336 ? 14.091 -41.167 35.443 1.00 49.88 336 GLU A N 1
ATOM 2691 C CA . GLU A 1 336 ? 14.758 -40.740 36.683 1.00 49.88 336 GLU A CA 1
ATOM 2692 C C . GLU A 1 336 ? 16.300 -40.804 36.766 1.00 49.88 336 GLU A C 1
ATOM 2694 O O . GLU A 1 336 ? 16.912 -41.823 36.457 1.00 49.88 336 GLU A O 1
ATOM 2699 N N . GLU A 1 337 ? 16.896 -39.767 37.372 1.00 41.03 337 GLU A N 1
ATOM 2700 C CA . GLU A 1 337 ? 18.043 -39.917 38.281 1.00 41.03 337 GLU A CA 1
ATOM 2701 C C . GLU A 1 337 ? 17.977 -38.846 39.391 1.00 41.03 337 GLU A C 1
ATOM 2703 O O . GLU A 1 337 ? 17.944 -37.640 39.135 1.00 41.03 337 GLU A O 1
ATOM 2708 N N . GLU A 1 338 ? 17.900 -39.328 40.633 1.00 42.41 338 GLU A N 1
ATOM 2709 C CA . GLU A 1 338 ? 18.068 -38.583 41.882 1.00 42.41 338 GLU A CA 1
ATOM 2710 C C . GLU A 1 338 ? 19.490 -38.011 41.981 1.00 42.41 338 GLU A C 1
ATOM 2712 O O . GLU A 1 338 ? 20.437 -38.668 41.553 1.00 42.41 338 GLU A O 1
ATOM 2717 N N . LEU A 1 339 ? 19.669 -36.853 42.630 1.00 35.41 339 LEU A N 1
ATOM 2718 C CA . LEU A 1 339 ? 20.751 -36.678 43.606 1.00 35.41 339 LEU A CA 1
ATOM 2719 C C . LEU A 1 339 ? 20.547 -35.443 44.490 1.00 35.41 339 LEU A C 1
ATOM 2721 O O . LEU A 1 339 ? 19.933 -34.447 44.111 1.00 35.41 339 LEU A O 1
ATOM 2725 N N . GLU A 1 340 ? 21.046 -35.613 45.706 1.00 36.56 340 GLU A N 1
ATOM 2726 C CA . GLU A 1 340 ? 20.730 -34.930 46.949 1.00 36.56 340 GLU A CA 1
ATOM 2727 C C . GLU A 1 340 ? 21.260 -33.495 47.085 1.00 36.56 340 GLU A C 1
ATOM 2729 O O . GLU A 1 340 ? 22.132 -33.008 46.368 1.00 36.56 340 GLU A O 1
ATOM 2734 N N . ILE A 1 341 ? 20.666 -32.855 48.087 1.00 41.50 341 ILE A N 1
ATOM 2735 C CA . ILE A 1 341 ? 20.898 -31.533 48.657 1.00 41.50 341 ILE A CA 1
ATOM 2736 C C . ILE A 1 341 ? 22.207 -31.527 49.459 1.00 41.50 341 ILE A C 1
ATOM 2738 O O . ILE A 1 341 ? 22.398 -32.421 50.274 1.00 41.50 341 ILE A O 1
ATOM 2742 N N . GLU A 1 342 ? 23.000 -30.455 49.369 1.00 34.53 342 GLU A N 1
ATOM 2743 C CA . GLU A 1 342 ? 23.770 -29.947 50.517 1.00 34.53 342 GLU A CA 1
ATOM 2744 C C . GLU A 1 342 ? 23.723 -28.407 50.547 1.00 34.53 342 GLU A C 1
ATOM 2746 O O . GLU A 1 342 ? 24.189 -27.718 49.638 1.00 34.53 342 GLU A O 1
ATOM 2751 N N . GLU A 1 343 ? 23.104 -27.884 51.608 1.00 45.22 343 GLU A N 1
ATOM 2752 C CA . GLU A 1 343 ? 23.247 -26.517 52.114 1.00 45.22 343 GLU A CA 1
ATOM 2753 C C . GLU A 1 343 ? 24.622 -26.354 52.769 1.00 45.22 343 GLU A C 1
ATOM 2755 O O . GLU A 1 343 ? 24.976 -27.196 53.589 1.00 45.22 343 GLU A O 1
ATOM 2760 N N . ILE A 1 344 ? 25.324 -25.237 52.528 1.00 36.34 344 ILE A N 1
ATOM 2761 C CA . ILE A 1 344 ? 26.226 -24.629 53.524 1.00 36.34 344 ILE A CA 1
ATOM 2762 C C . ILE A 1 344 ? 26.128 -23.095 53.433 1.00 36.34 344 ILE A C 1
ATOM 2764 O O . ILE A 1 344 ? 26.207 -22.506 52.353 1.00 36.34 344 ILE A O 1
ATOM 2768 N N . GLU A 1 345 ? 25.928 -22.495 54.606 1.00 40.69 345 GLU A N 1
ATOM 2769 C CA . GLU A 1 345 ? 25.853 -21.071 54.939 1.00 40.69 345 GLU A CA 1
ATOM 2770 C C . GLU A 1 345 ? 27.215 -20.337 54.915 1.00 40.69 345 GLU A C 1
ATOM 2772 O O . GLU A 1 345 ? 28.274 -20.949 54.992 1.00 40.69 345 GLU A O 1
ATOM 2777 N N . GLU A 1 346 ? 27.107 -19.003 54.819 1.00 38.75 346 GLU A N 1
ATOM 2778 C CA . GLU A 1 346 ? 27.947 -17.912 55.361 1.00 38.75 346 GLU A CA 1
ATOM 2779 C C . GLU A 1 346 ? 29.486 -18.056 55.477 1.00 38.75 346 GLU A C 1
ATOM 2781 O O . GLU A 1 346 ? 30.018 -18.902 56.179 1.00 38.75 346 GLU A O 1
ATOM 2786 N N . GLU A 1 347 ? 30.242 -17.099 54.927 1.00 34.88 347 GLU A N 1
ATOM 2787 C CA . GLU A 1 347 ? 30.695 -15.888 55.643 1.00 34.88 347 GLU A CA 1
ATOM 2788 C C . GLU A 1 347 ? 31.593 -15.017 54.739 1.00 34.88 347 GLU A C 1
ATOM 2790 O O . GLU A 1 347 ? 32.129 -15.443 53.714 1.00 34.88 347 GLU A O 1
ATOM 2795 N N . ALA A 1 348 ? 31.677 -13.742 55.112 1.00 42.97 348 ALA A N 1
ATOM 2796 C CA . ALA A 1 348 ? 32.449 -12.686 54.477 1.00 42.97 348 ALA A CA 1
ATOM 2797 C C . ALA A 1 348 ? 33.967 -12.859 54.657 1.00 42.97 348 ALA A C 1
ATOM 2799 O O . ALA A 1 348 ? 34.399 -13.361 55.683 1.00 42.97 348 ALA A O 1
ATOM 2800 N N . GLU A 1 349 ? 34.769 -12.310 53.737 1.00 35.91 349 GLU A N 1
ATOM 2801 C CA . GLU A 1 349 ? 35.840 -11.369 54.100 1.00 35.91 349 GLU A CA 1
ATOM 2802 C C . GLU A 1 349 ? 36.492 -10.690 52.883 1.00 35.91 349 GLU A C 1
ATOM 2804 O O . GLU A 1 349 ? 36.475 -11.167 51.748 1.00 35.91 349 GLU A O 1
ATOM 2809 N N . ASP A 1 350 ? 37.026 -9.513 53.192 1.00 37.81 350 ASP A N 1
ATOM 2810 C CA . ASP A 1 350 ? 37.736 -8.531 52.382 1.00 37.81 350 ASP A CA 1
ATOM 2811 C C . ASP A 1 350 ? 38.873 -9.087 51.505 1.00 37.81 350 ASP A C 1
ATOM 2813 O O . ASP A 1 350 ? 39.676 -9.914 51.931 1.00 37.81 350 ASP A O 1
ATOM 2817 N N . SER A 1 351 ? 39.073 -8.488 50.325 1.00 37.47 351 SER A N 1
ATOM 2818 C CA . SER A 1 351 ? 40.424 -8.083 49.898 1.00 37.47 351 SER A CA 1
ATOM 2819 C C . SER A 1 351 ? 40.425 -7.188 48.654 1.00 37.47 351 SER A C 1
ATOM 2821 O O . SER A 1 351 ? 39.842 -7.473 47.608 1.00 37.47 351 SER A O 1
ATOM 2823 N N . LEU A 1 352 ? 41.147 -6.075 48.799 1.00 41.88 352 LEU A N 1
ATOM 2824 C CA . LEU A 1 352 ? 41.618 -5.180 47.749 1.00 41.88 352 LEU A CA 1
ATOM 2825 C C . LEU A 1 352 ? 42.282 -5.938 46.587 1.00 41.88 352 LEU A C 1
ATOM 2827 O O . LEU A 1 352 ? 43.105 -6.806 46.841 1.00 41.88 352 LEU A O 1
ATOM 2831 N N . HIS A 1 353 ? 42.092 -5.466 45.345 1.00 37.28 353 HIS A N 1
ATOM 2832 C CA . HIS A 1 353 ? 43.215 -5.058 44.484 1.00 37.28 353 HIS A CA 1
ATOM 2833 C C . HIS A 1 353 ? 42.785 -4.307 43.202 1.00 37.28 353 HIS A C 1
ATOM 2835 O O . HIS A 1 353 ? 42.052 -4.803 42.357 1.00 37.28 353 HIS A O 1
ATOM 2841 N N . THR A 1 354 ? 43.365 -3.110 43.060 1.00 34.31 354 THR A N 1
ATOM 2842 C CA . THR A 1 354 ? 43.987 -2.568 41.837 1.00 34.31 354 THR A CA 1
ATOM 2843 C C . THR A 1 354 ? 43.114 -2.328 40.594 1.00 34.31 354 THR A C 1
ATOM 2845 O O . THR A 1 354 ? 43.037 -3.145 39.681 1.00 34.31 354 THR A O 1
ATOM 2848 N N . ILE A 1 355 ? 42.602 -1.098 40.472 1.00 37.78 355 ILE A N 1
ATOM 2849 C CA . ILE A 1 355 ? 42.138 -0.522 39.200 1.00 37.78 355 ILE A CA 1
ATOM 2850 C C . ILE A 1 355 ? 43.357 0.052 38.461 1.00 37.78 355 ILE A C 1
ATOM 2852 O O . ILE A 1 355 ? 43.886 1.094 38.849 1.00 37.78 355 ILE A O 1
ATOM 2856 N N . GLN A 1 356 ? 43.804 -0.609 37.389 1.00 39.53 356 GLN A N 1
ATOM 2857 C CA . GLN A 1 356 ? 44.668 0.021 36.388 1.00 39.53 356 GLN A CA 1
ATOM 2858 C C . GLN A 1 356 ? 43.824 0.882 35.445 1.00 39.53 356 GLN A C 1
ATOM 2860 O O . GLN A 1 356 ? 42.849 0.435 34.842 1.00 39.53 356 GLN A O 1
ATOM 2865 N N . ALA A 1 357 ? 44.222 2.146 35.343 1.00 37.59 357 ALA A N 1
ATOM 2866 C CA . ALA A 1 357 ? 43.643 3.147 34.472 1.00 37.59 357 ALA A CA 1
ATOM 2867 C C . ALA A 1 357 ? 43.984 2.860 33.001 1.00 37.59 357 ALA A C 1
ATOM 2869 O O . ALA A 1 357 ? 45.135 2.970 32.590 1.00 37.59 357 ALA A O 1
ATOM 2870 N N . THR A 1 358 ? 42.973 2.563 32.186 1.00 38.22 358 THR A N 1
ATOM 2871 C CA . THR A 1 358 ? 43.060 2.713 30.729 1.00 38.22 358 THR A CA 1
ATOM 2872 C C . THR A 1 358 ? 42.684 4.142 30.348 1.00 38.22 358 THR A C 1
ATOM 2874 O O . THR A 1 358 ? 41.545 4.577 30.552 1.00 38.22 358 THR A O 1
ATOM 2877 N N . GLU A 1 359 ? 43.658 4.868 29.801 1.00 37.34 359 GLU A N 1
ATOM 2878 C CA . GLU A 1 359 ? 43.523 6.199 29.215 1.00 37.34 359 GLU A CA 1
ATOM 2879 C C . GLU A 1 359 ? 42.388 6.252 28.181 1.00 37.34 359 GLU A C 1
ATOM 2881 O O . GLU A 1 359 ? 42.425 5.619 27.125 1.00 37.34 359 GLU A O 1
ATOM 2886 N N . LYS A 1 360 ? 41.368 7.065 28.469 1.00 42.47 360 LYS A N 1
ATOM 2887 C CA . LYS A 1 360 ? 40.365 7.473 27.484 1.00 42.47 360 LYS A CA 1
ATOM 2888 C C . LYS A 1 360 ? 40.969 8.537 26.570 1.00 42.47 360 LYS A C 1
ATOM 2890 O O . LYS A 1 360 ? 41.058 9.707 26.940 1.00 42.47 360 LYS A O 1
ATOM 2895 N N . VAL A 1 361 ? 41.319 8.134 25.352 1.00 47.88 361 VAL A N 1
ATOM 2896 C CA . VAL A 1 361 ? 41.608 9.045 24.239 1.00 47.88 361 VAL A CA 1
ATOM 2897 C C . VAL A 1 361 ? 40.348 9.855 23.923 1.00 47.88 361 VAL A C 1
ATOM 2899 O O . VAL A 1 361 ? 39.298 9.319 23.568 1.00 47.88 361 VAL A O 1
ATOM 2902 N N . LYS A 1 362 ? 40.452 11.172 24.098 1.00 47.69 362 LYS A N 1
ATOM 2903 C CA . LYS A 1 362 ? 39.393 12.157 23.861 1.00 47.69 362 LYS A CA 1
ATOM 2904 C C . LYS A 1 362 ? 39.322 12.457 22.352 1.00 47.69 362 LYS A C 1
ATOM 2906 O O . LYS A 1 362 ? 40.343 12.851 21.790 1.00 47.69 362 LYS A O 1
ATOM 2911 N N . PRO A 1 363 ? 38.171 12.301 21.674 1.00 49.94 363 PRO A N 1
ATOM 2912 C CA . PRO A 1 363 ? 38.047 12.693 20.272 1.00 49.94 363 PRO A CA 1
ATOM 2913 C C . PRO A 1 363 ? 38.152 14.225 20.112 1.00 49.94 363 PRO A C 1
ATOM 2915 O O . PRO A 1 363 ? 37.733 14.964 21.012 1.00 49.94 363 PRO A O 1
ATOM 2918 N N . PRO A 1 364 ? 38.709 14.722 18.989 1.00 53.59 364 PRO A N 1
ATOM 2919 C CA . PRO A 1 364 ? 38.928 16.148 18.770 1.00 53.59 364 PRO A CA 1
ATOM 2920 C C . PRO A 1 364 ? 37.602 16.915 18.684 1.00 53.59 364 PRO A C 1
ATOM 2922 O O . PRO A 1 364 ? 36.670 16.516 17.986 1.00 53.59 364 PRO A O 1
ATOM 2925 N N . GLN A 1 365 ? 37.531 18.039 19.403 1.00 56.47 365 GLN A N 1
ATOM 2926 C CA . GLN A 1 365 ? 36.411 18.977 19.333 1.00 56.47 365 GLN A CA 1
ATOM 2927 C C . GLN A 1 365 ? 36.319 19.617 17.935 1.00 56.47 365 GLN A C 1
ATOM 2929 O O . GLN A 1 365 ? 37.342 20.054 17.402 1.00 56.47 365 GLN A O 1
ATOM 2934 N N . PRO A 1 366 ? 35.112 19.741 17.352 1.00 54.34 366 PRO A N 1
ATOM 2935 C CA . PRO A 1 366 ? 34.922 20.461 16.102 1.00 54.34 366 PRO A CA 1
ATOM 2936 C C . PRO A 1 366 ? 35.177 21.959 16.297 1.00 54.34 366 PRO A C 1
ATOM 2938 O O . PRO A 1 366 ? 34.640 22.598 17.204 1.00 54.34 366 PRO A O 1
ATOM 2941 N N . THR A 1 367 ? 36.003 22.521 15.418 1.00 59.75 367 THR A N 1
ATOM 2942 C CA . THR A 1 367 ? 36.312 23.951 15.357 1.00 59.75 367 THR A CA 1
ATOM 2943 C C . THR A 1 367 ? 35.044 24.745 15.006 1.00 59.75 367 THR A C 1
ATOM 2945 O O . THR A 1 367 ? 34.332 24.365 14.072 1.00 59.75 367 THR A O 1
ATOM 2948 N N . PRO A 1 368 ? 34.723 25.844 15.711 1.00 50.28 368 PRO A N 1
ATOM 2949 C CA . PRO A 1 368 ? 33.530 26.629 15.421 1.00 50.28 368 PRO A CA 1
ATOM 2950 C C . PRO A 1 368 ? 33.659 27.343 14.070 1.00 50.28 368 PRO A C 1
ATOM 2952 O O . PRO A 1 368 ? 34.514 28.206 13.880 1.00 50.28 368 PRO A O 1
ATOM 2955 N N . THR A 1 369 ? 32.771 27.017 13.131 1.00 57.00 369 THR A N 1
ATOM 2956 C CA . THR A 1 369 ? 32.595 27.782 11.890 1.00 57.00 369 THR A CA 1
ATOM 2957 C C . THR A 1 369 ? 32.154 29.221 12.192 1.00 57.00 369 THR A C 1
ATOM 2959 O O . THR A 1 369 ? 31.256 29.424 13.019 1.00 57.00 369 THR A O 1
ATOM 2962 N N . PRO A 1 370 ? 32.725 30.233 11.513 1.00 58.00 370 PRO A N 1
ATOM 2963 C CA . PRO A 1 370 ? 32.369 31.629 11.731 1.00 58.00 370 PRO A CA 1
ATOM 2964 C C . PRO A 1 370 ? 30.918 31.899 11.312 1.00 58.00 370 PRO A C 1
ATOM 2966 O O . PRO A 1 370 ? 30.510 31.639 10.180 1.00 58.00 370 PRO A O 1
ATOM 2969 N N . LYS A 1 371 ? 30.126 32.452 12.238 1.00 57.69 371 LYS A N 1
ATOM 2970 C CA . LYS A 1 371 ? 28.767 32.936 11.965 1.00 57.69 371 LYS A CA 1
ATOM 2971 C C . LYS A 1 371 ? 28.844 34.188 11.090 1.00 57.69 371 LYS A C 1
ATOM 2973 O O . LYS A 1 371 ? 29.334 35.228 11.529 1.00 57.69 371 LYS A O 1
ATOM 2978 N N . ILE A 1 372 ? 28.325 34.102 9.868 1.00 57.03 372 ILE A N 1
ATOM 2979 C CA . ILE A 1 372 ? 28.180 35.253 8.971 1.00 57.03 372 ILE A CA 1
ATOM 2980 C C . ILE A 1 372 ? 27.104 36.182 9.550 1.00 57.03 372 ILE A C 1
ATOM 2982 O O . ILE A 1 372 ? 25.946 35.796 9.698 1.00 57.03 372 ILE A O 1
ATOM 2986 N N . GLN A 1 373 ? 27.482 37.413 9.900 1.00 61.31 373 GLN A N 1
ATOM 2987 C CA . GLN A 1 373 ? 26.534 38.438 10.340 1.00 61.31 373 GLN A CA 1
ATOM 2988 C C . GLN A 1 373 ? 25.768 38.973 9.120 1.00 61.31 373 GLN A C 1
ATOM 2990 O O . GLN A 1 373 ? 26.376 39.434 8.154 1.00 61.31 373 GLN A O 1
ATOM 2995 N N . GLY A 1 374 ? 24.431 38.951 9.176 1.00 48.59 374 GLY A N 1
ATOM 2996 C CA . GLY A 1 374 ? 23.542 39.303 8.055 1.00 48.59 374 GLY A CA 1
ATOM 2997 C C . GLY A 1 374 ? 23.720 40.713 7.475 1.00 48.59 374 GLY A C 1
ATOM 2998 O O . GLY A 1 374 ? 23.276 40.969 6.365 1.00 48.59 374 GLY A O 1
ATOM 2999 N N . LYS A 1 375 ? 24.432 41.610 8.167 1.00 60.97 375 LYS A N 1
ATOM 3000 C CA . LYS A 1 375 ? 24.781 42.954 7.674 1.00 60.97 375 LYS A CA 1
ATOM 3001 C C . LYS A 1 375 ? 25.788 42.963 6.510 1.00 60.97 375 LYS A C 1
ATOM 3003 O O . LYS A 1 375 ? 25.877 43.967 5.815 1.00 60.97 375 LYS A O 1
ATOM 3008 N N . ASN A 1 376 ? 26.498 41.856 6.270 1.00 56.50 376 ASN A N 1
ATOM 3009 C CA . ASN A 1 376 ? 27.466 41.731 5.169 1.00 56.50 376 ASN A CA 1
ATOM 3010 C C . ASN A 1 376 ? 26.867 41.106 3.898 1.00 56.50 376 ASN A C 1
ATOM 3012 O O . ASN A 1 376 ? 27.544 41.010 2.878 1.00 56.50 376 ASN A O 1
ATOM 3016 N N . ILE A 1 377 ? 25.606 40.675 3.946 1.00 53.94 377 ILE A N 1
ATOM 3017 C CA . ILE A 1 377 ? 24.883 40.140 2.796 1.00 53.94 377 ILE A CA 1
ATOM 3018 C C . ILE A 1 377 ? 23.834 41.198 2.464 1.00 53.94 377 ILE A C 1
ATOM 3020 O O . ILE A 1 377 ? 22.841 41.310 3.172 1.00 53.94 377 ILE A O 1
ATOM 3024 N N . GLY A 1 378 ? 24.085 42.028 1.450 1.00 49.69 378 GLY A N 1
ATOM 3025 C CA . GLY A 1 378 ? 23.255 43.180 1.066 1.00 49.69 378 GLY A CA 1
ATOM 3026 C C . GLY A 1 378 ? 21.845 42.828 0.568 1.00 49.69 378 GLY A C 1
ATOM 3027 O O . GLY A 1 378 ? 21.484 43.151 -0.559 1.00 49.69 378 GLY A O 1
ATOM 3028 N N . LEU A 1 379 ? 21.032 42.176 1.396 1.00 40.25 379 LEU A N 1
ATOM 3029 C CA . LEU A 1 379 ? 19.648 41.815 1.126 1.00 40.25 379 LEU A CA 1
ATOM 3030 C C . LEU A 1 379 ? 18.721 42.840 1.786 1.00 40.25 379 LEU A C 1
ATOM 3032 O O . LEU A 1 379 ? 18.423 42.773 2.977 1.00 40.25 379 LEU A O 1
ATOM 3036 N N . LYS A 1 380 ? 18.235 43.797 0.990 1.00 49.28 380 LYS A N 1
ATOM 3037 C CA . LYS A 1 380 ? 17.099 44.652 1.360 1.00 49.28 380 LYS A CA 1
ATOM 3038 C C . LYS A 1 380 ? 15.801 43.859 1.180 1.00 49.28 380 LYS A C 1
ATOM 3040 O O . LYS A 1 380 ? 15.331 43.675 0.061 1.00 49.28 380 LYS A O 1
ATOM 3045 N N . LEU A 1 381 ? 15.205 43.412 2.284 1.00 40.81 381 LEU A N 1
ATOM 3046 C CA . LEU A 1 381 ? 13.827 42.916 2.309 1.00 40.81 381 LEU A CA 1
ATOM 3047 C C . LEU A 1 381 ? 12.863 44.108 2.233 1.00 40.81 381 LEU A C 1
ATOM 3049 O O . LEU A 1 381 ? 12.658 44.814 3.216 1.00 40.81 381 LEU A O 1
ATOM 3053 N N . ILE A 1 382 ? 12.267 44.337 1.061 1.00 43.06 382 ILE A N 1
ATOM 3054 C CA . ILE A 1 382 ? 11.163 45.291 0.896 1.00 43.06 382 ILE A CA 1
ATOM 3055 C C . ILE A 1 382 ? 9.863 44.541 1.196 1.00 43.06 382 ILE A C 1
ATOM 3057 O O . ILE A 1 382 ? 9.444 43.678 0.425 1.00 43.06 382 ILE A O 1
ATOM 3061 N N . THR A 1 383 ? 9.217 44.863 2.317 1.00 51.44 383 THR A N 1
ATOM 3062 C CA . THR A 1 383 ? 7.864 44.381 2.634 1.00 51.44 383 THR A CA 1
ATOM 3063 C C . THR A 1 383 ? 6.851 45.511 2.424 1.00 51.44 383 THR A C 1
ATOM 3065 O O . THR A 1 383 ? 7.115 46.668 2.740 1.00 51.44 383 THR A O 1
ATOM 3068 N N . LYS A 1 384 ? 5.690 45.190 1.834 1.00 47.06 384 LYS A N 1
ATOM 3069 C CA . LYS A 1 384 ? 4.611 46.131 1.463 1.00 47.06 384 LYS A CA 1
ATOM 3070 C C . LYS A 1 384 ? 3.805 46.643 2.675 1.00 47.06 384 LYS A C 1
ATOM 3072 O O . LYS A 1 384 ? 2.589 46.474 2.717 1.00 47.06 384 LYS A O 1
ATOM 3077 N N . ARG A 1 385 ? 4.448 47.251 3.671 1.00 51.12 385 ARG A N 1
ATOM 3078 C CA . ARG A 1 385 ? 3.754 47.966 4.758 1.00 51.12 385 ARG A CA 1
ATOM 3079 C C . ARG A 1 385 ? 4.531 49.210 5.182 1.00 51.12 385 ARG A C 1
ATOM 3081 O O . ARG A 1 385 ? 5.067 49.258 6.276 1.00 51.12 385 ARG A O 1
ATOM 3088 N N . THR A 1 386 ? 4.559 50.193 4.294 1.00 48.03 386 THR A N 1
ATOM 3089 C CA . THR A 1 386 ? 4.713 51.624 4.606 1.00 48.03 386 THR A CA 1
ATOM 3090 C C . THR A 1 386 ? 4.260 52.406 3.374 1.00 48.03 386 THR A C 1
ATOM 3092 O O . THR A 1 386 ? 5.046 52.835 2.536 1.00 48.03 386 THR A O 1
ATOM 3095 N N . ALA A 1 387 ? 2.943 52.492 3.228 1.00 43.41 387 ALA A N 1
ATOM 3096 C CA . ALA A 1 387 ? 2.250 53.510 2.454 1.00 43.41 387 ALA A CA 1
ATOM 3097 C C . ALA A 1 387 ? 0.948 53.757 3.222 1.00 43.41 387 ALA A C 1
ATOM 3099 O O . ALA A 1 387 ? 0.083 52.879 3.247 1.00 43.41 387 ALA A O 1
ATOM 3100 N N . GLY A 1 388 ? 0.896 54.882 3.933 1.00 39.72 388 GLY A N 1
ATOM 3101 C CA . GLY A 1 388 ? -0.103 55.207 4.950 1.00 39.72 388 GLY A CA 1
ATOM 3102 C C . GLY A 1 388 ? 0.588 55.698 6.202 1.00 39.72 388 GLY A C 1
ATOM 3103 O O . GLY A 1 388 ? 0.853 54.834 7.065 1.00 39.72 388 GLY A O 1
#

Sequence (388 aa):
MARVRIKHPHPNNHSKLQLLRAFSEYLIYATRIILTPDSFIVLTRSDEDIDSIFEKECNETLHVAGFEPILPPEMRAKRTVLVFNTDDYILSHSEDEIKQKIIHKNTWIKQGIDCIFKIPSSKILKIYFNSTNAAKLATDKGLLAFHMSIPSYNVKVEEFIPITTCMRCYAIEQHTTNKCTMPETHTVCSECASDKHTWKTCTSNIKKRLNCLANKCHLRKKIKEEKRKQNKNSSKTYSQATQNNTNSNNTNTQNINIEKDKATKILTRILHSHILNIANPGSYNDELNNLFKLNNLPSINLPPNPPSKNILSLTAECKINTKEVQVANEPDEEPEEELEIEEIEEEAEDSLHTIQATEKVKPPQPTPTPKIQGKNIGLKLITKRTAG